Protein 9K1U (pdb70)

Radius of gyration: 27.13 Å; Cα contacts (8 Å, |Δi|>4): 1241; chains: 4; bounding box: 54×76×81 Å

B-factor: mean 42.78, std 10.77, range [24.96, 96.1]

Sequence (524 aa):
DSAPAQRFSLPQGCHFRTFWRDEANGGSLFIPAGDALRCGEDGWLQGSGAVTLQQGGQTLSPTLWFLQGYPLAQVNGGDRALTVVSANAQRLILGGNPQAPGSFLLLTFEPQLHAWAFNGEAIVEMPRVDAADETKIKQRVQQAQTAWQPLLSAPAPLTFKLVEKLAADRVDPASGSYLSVNGAQPVALVYFKLQPGEQVSLDGKPQQVTAGENGFASLNLAPGRYQLEIRHNDRLRRQQLSIDTAGTWLVNPATAGLEGSTSPQADSAPAQRFSLPQGCHFRTFWRDEANGGSLFIPAGDALRCGEDGWLQGSGAVTLQQGGQTLSPTLWFLQGYPLAQVNGGDRALTVVSANAQRLILGGNPQAPGSFLLLTFEPQLHAWAFNGEAIVEMPRVDAADETKIKQRVQQAQTAWQPLLSAPAPLTFKLVEKLAADRVDPASGSYLSVNPVALVYFKLQPGEQVSLDGKPQQVTAGENGFASLNLAPGRYQLEIRHNDRLRRQQLSIDTAGTWLVNPATAGLEGS

Solvent-accessible surface area: 26048 Å² total; per-residue (Å²): 122,16,31,62,18,5,124,2,20,9,48,144,39,4,45,1,43,0,3,7,113,61,118,28,58,32,4,8,6,14,3,36,56,38,135,47,19,145,58,13,154,63,22,47,3,55,12,26,12,58,0,45,6,61,79,69,87,94,76,55,80,29,87,4,5,0,10,45,0,14,4,0,4,102,3,46,4,44,89,42,34,8,64,19,46,18,9,21,18,79,8,0,0,0,0,30,0,79,11,6,103,16,1,20,0,21,0,67,22,67,86,115,28,36,0,0,5,9,112,10,33,0,0,0,36,2,60,143,122,50,19,98,50,128,82,84,4,119,39,75,11,53,14,1,24,38,0,0,69,87,3,6,62,66,105,36,118,3,35,0,58,0,2,102,144,14,19,11,89,136,94,73,0,7,48,65,39,46,67,63,34,115,29,80,183,82,57,1,54,0,74,0,82,12,88,127,62,27,88,2,3,14,29,45,130,58,52,166,36,118,42,50,149,107,26,64,1,40,18,93,15,15,75,21,43,39,34,0,13,2,98,75,134,153,123,38,31,88,51,68,4,26,0,89,91,78,39,84,106,126,11,130,9,65,37,39,49,108,94,71,125,180,11,93,141,19,75,110,48,112,22,61,157,74,63,19,130,164,39,11,49,19,42,1,19,92,189,129,112,93,75,76,30,42,47,124,16,41,64,29,160,68,20,145,59,26,163,40,20,21,3,29,7,30,12,57,0,38,8,72,74,57,87,127,83,74,77,27,91,2,1,0,2,32,0,25,3,0,5,104,4,52,10,37,104,74,36,0,6,26,55,25,24,5,40,64,6,0,0,1,0,7,0,63,99,2,14,16,3,22,0,22,0,60,20,65,92,127,31,34,0,0,4,14,101,19,34,0,0,1,50,2,59,141,120,44,14,80,49,112,83,79,17,130,109,62,15,107,55,1,36,85,3,0,74,93,4,14,76,79,107,46,107,4,48,4,52,0,2,98,164,17,21,33,84,94,42,49,0,4,28,69,36,58,79,65,49,126,108,78,0,28,0,29,0,15,9,106,126,53,13,121,8,16,9,72,61,129,122,52,197,34,118,35,43,110,98,24,24,2,44,22,113,19,55,63,31,175,38,61,0,26,0,98,56,128,149,93,34,2,101,34,99,7,62,6,92,67,34,0,0,36,1,2,3,0,38,25,47,78,110,169,79,124

Nearest PDB structures (foldseek):
  4bbo-assembly1_D  TM=2.717E-01  e=3.834E+00  Bradyrhizobium japonicum
  3vsf-assembly4_D  TM=2.177E-01  e=3.834E+00  Acetivibrio thermocellus ATCC 27405
  3ckf-assembly1_A  TM=2.718E-01  e=7.100E+00  Borreliella burgdorferi
  6enu-assembly1_w  TM=2.069E-01  e=4.797E+00  Escherichia coli
  3e8v-assembly1_A  TM=5.816E-01  e=2.211E-02  Bacteroides fragilis NCTC 9343

Structure (mmCIF, N/CA/C/O backbone):
data_9K1U
#
_entry.id   9K1U
#
_cell.length_a   38.552
_cell.length_b   107.459
_cell.length_c   54.322
_cell.angle_alpha   90.00
_cell.angle_beta   107.91
_cell.angle_gamma   90.00
#
_symmetry.space_group_name_H-M   'P 1 21 1'
#
loop_
_entity.id
_entity.type
_entity.pdbx_description
1 polymer 'Type VI secretion system-associated protein'
2 polymer 'Serine/threonine protein kinase'
3 water water
#
loop_
_atom_site.group_PDB
_atom_site.id
_atom_site.type_symbol
_atom_site.label_atom_id
_atom_site.label_alt_id
_atom_site.label_comp_id
_atom_site.label_asym_id
_atom_site.label_entity_id
_atom_site.label_seq_id
_atom_site.pdbx_PDB_ins_code
_atom_site.Cartn_x
_atom_site.Cartn_y
_atom_site.Cartn_z
_atom_site.occupancy
_atom_site.B_iso_or_equiv
_atom_site.auth_seq_id
_atom_site.auth_comp_id
_atom_site.auth_asym_id
_atom_site.auth_atom_id
_atom_site.pdbx_PDB_model_num
ATOM 1 N N . ASP A 1 26 ? 1.426 -10.703 1.876 1.00 63.31 13 ASP C N 1
ATOM 2 C CA . ASP A 1 26 ? 0.933 -11.399 0.657 1.00 61.86 13 ASP C CA 1
ATOM 3 C C . ASP A 1 26 ? -0.584 -11.230 0.538 1.00 58.84 13 ASP C C 1
ATOM 4 O O . ASP A 1 26 ? -1.020 -10.304 -0.161 1.00 55.93 13 ASP C O 1
ATOM 9 N N . SER A 1 27 ? -1.347 -12.097 1.195 1.00 53.90 14 SER C N 1
ATOM 10 C CA . SER A 1 27 ? -2.828 -12.023 1.176 1.00 52.07 14 SER C CA 1
ATOM 11 C C . SER A 1 27 ? -3.280 -11.046 2.258 1.00 51.28 14 SER C C 1
ATOM 12 O O . SER A 1 27 ? -4.451 -10.650 2.242 1.00 52.88 14 SER C O 1
ATOM 15 N N . ALA A 1 28 ? -2.366 -10.672 3.147 1.00 50.61 15 ALA C N 1
ATOM 16 C CA . ALA A 1 28 ? -2.705 -9.789 4.284 1.00 49.63 15 ALA C CA 1
ATOM 17 C C . ALA A 1 28 ? -3.317 -8.475 3.819 1.00 43.92 15 ALA C C 1
ATOM 18 O O . ALA A 1 28 ? -2.862 -7.896 2.826 1.00 45.84 15 ALA C O 1
ATOM 20 N N . PRO A 1 29 ? -4.334 -7.967 4.528 1.00 46.27 16 PRO C N 1
ATOM 21 C CA . PRO A 1 29 ? -4.934 -6.654 4.217 1.00 49.23 16 PRO C CA 1
ATOM 22 C C . PRO A 1 29 ? -4.182 -5.538 4.933 1.00 43.32 16 PRO C C 1
ATOM 23 O O . PRO A 1 29 ? -3.565 -5.773 5.988 1.00 40.20 16 PRO C O 1
ATOM 27 N N . ALA A 1 30 ? -4.222 -4.336 4.367 1.00 43.01 17 ALA C N 1
ATOM 28 C CA . ALA A 1 30 ? -3.569 -3.185 5.026 1.00 39.82 17 ALA C CA 1
ATOM 29 C C . ALA A 1 30 ? -4.282 -2.903 6.342 1.00 39.69 17 ALA C C 1
ATOM 30 O O . ALA A 1 30 ? -5.492 -3.130 6.437 1.00 44.84 17 ALA C O 1
ATOM 32 N N . GLN A 1 31 ? -3.535 -2.431 7.328 1.00 37.58 18 GLN C N 1
ATOM 33 C CA . GLN A 1 31 ? -4.127 -2.216 8.666 1.00 35.21 18 GLN C CA 1
ATOM 34 C C . GLN A 1 31 ? -4.520 -0.746 8.805 1.00 33.64 18 GLN C C 1
ATOM 35 O O . GLN A 1 31 ? -3.770 0.116 8.352 1.00 31.77 18 GLN C O 1
ATOM 41 N N . ARG A 1 32 ? -5.668 -0.512 9.417 1.00 35.92 19 ARG C N 1
ATOM 42 C CA . ARG A 1 32 ? -6.160 0.868 9.595 1.00 31.14 19 ARG C CA 1
ATOM 43 C C . ARG A 1 32 ? -5.686 1.412 10.937 1.00 34.29 19 ARG C C 1
ATOM 44 O O . ARG A 1 32 ? -5.748 0.679 11.936 1.00 31.89 19 ARG C O 1
ATOM 52 N N . PHE A 1 33 ? -5.238 2.656 10.929 1.00 30.03 20 PHE C N 1
ATOM 53 C CA . PHE A 1 33 ? -4.811 3.329 12.170 1.00 28.93 20 PHE C CA 1
ATOM 54 C C . PHE A 1 33 ? -5.472 4.694 12.162 1.00 32.62 20 PHE C C 1
ATOM 55 O O . PHE A 1 33 ? -5.836 5.185 11.091 1.00 36.09 20 PHE C O 1
ATOM 63 N N . SER A 1 34 ? -5.628 5.286 13.335 1.00 31.90 21 SER C N 1
ATOM 64 C CA . SER A 1 34 ? -6.341 6.576 13.396 1.00 32.13 21 SER C CA 1
ATOM 65 C C . SER A 1 34 ? -5.436 7.695 13.904 1.00 35.37 21 SER C C 1
ATOM 66 O O . SER A 1 34 ? -4.442 7.391 14.582 1.00 34.84 21 SER C O 1
ATOM 69 N N . LEU A 1 35 ? -5.759 8.928 13.533 1.00 28.91 22 LEU C N 1
ATOM 70 C CA . LEU A 1 35 ? -5.063 10.087 14.127 1.00 33.47 22 LEU C CA 1
ATOM 71 C C . LEU A 1 35 ? -5.886 10.439 15.376 1.00 32.72 22 LEU C C 1
ATOM 72 O O . LEU A 1 35 ? -7.040 10.009 15.468 1.00 33.58 22 LEU C O 1
ATOM 77 N N . PRO A 1 36 ? -5.351 11.200 16.341 1.00 33.50 23 PRO C N 1
ATOM 78 C CA . PRO A 1 36 ? -6.139 11.617 17.532 1.00 36.72 23 PRO C CA 1
ATOM 79 C C . PRO A 1 36 ? -7.473 12.252 17.146 1.00 37.22 23 PRO C C 1
ATOM 80 O O . PRO A 1 36 ? -8.483 11.948 17.809 1.00 39.50 23 PRO C O 1
ATOM 84 N N . GLN A 1 37 ? -7.489 13.095 16.116 1.00 36.74 24 GLN C N 1
ATOM 85 C CA . GLN A 1 37 ? -8.727 13.791 15.671 1.00 40.87 24 GLN C CA 1
ATOM 86 C C . GLN A 1 37 ? -9.783 12.773 15.227 1.00 43.36 24 GLN C C 1
ATOM 87 O O . GLN A 1 37 ? -10.969 13.080 15.355 1.00 44.43 24 GLN C O 1
ATOM 93 N N . GLY A 1 38 ? -9.364 11.624 14.702 1.00 37.78 25 GLY C N 1
ATOM 94 C CA . GLY A 1 38 ? -10.320 10.564 14.324 1.00 42.35 25 GLY C CA 1
ATOM 95 C C . GLY A 1 38 ? -10.158 10.087 12.893 1.00 40.19 25 GLY C C 1
ATOM 96 O O . GLY A 1 38 ? -10.711 9.030 12.560 1.00 41.58 25 GLY C O 1
ATOM 97 N N . CYS A 1 39 ? -9.434 10.838 12.075 1.00 38.16 26 CYS C N 1
ATOM 98 C CA . CYS A 1 39 ? -9.205 10.435 10.669 1.00 36.17 26 CYS C CA 1
ATOM 99 C C . CYS A 1 39 ? -8.373 9.153 10.618 1.00 34.98 26 CYS C C 1
ATOM 100 O O . CYS A 1 39 ? -7.556 8.942 11.517 1.00 34.55 26 CYS C O 1
ATOM 103 N N . HIS A 1 40 ? -8.554 8.369 9.565 1.00 34.42 27 HIS C N 1
ATOM 104 C CA . HIS A 1 40 ? -7.866 7.059 9.484 1.00 36.37 27 HIS C CA 1
ATOM 105 C C . HIS A 1 40 ? -6.858 6.971 8.340 1.00 33.30 27 HIS C C 1
ATOM 106 O O . HIS A 1 40 ? -7.091 7.534 7.262 1.00 31.64 27 HIS C O 1
ATOM 113 N N . PHE A 1 41 ? -5.746 6.291 8.597 1.00 31.73 28 PHE C N 1
ATOM 114 C CA . PHE A 1 41 ? -4.776 6.002 7.516 1.00 31.19 28 PHE C CA 1
ATOM 115 C C . PHE A 1 41 ? -4.604 4.492 7.506 1.00 33.61 28 PHE C C 1
ATOM 116 O O . PHE A 1 41 ? -5.031 3.831 8.457 1.00 30.39 28 PHE C O 1
ATOM 124 N N . ARG A 1 42 ? -4.014 3.965 6.441 1.00 29.31 29 ARG C N 1
ATOM 125 C CA . ARG A 1 42 ? -3.866 2.497 6.310 1.00 28.82 29 ARG C CA 1
ATOM 126 C C . ARG A 1 42 ? -2.535 2.164 5.624 1.00 32.55 29 ARG C C 1
ATOM 127 O O . ARG A 1 42 ? -2.223 2.784 4.607 1.00 33.55 29 ARG C O 1
ATOM 135 N N . THR A 1 43 ? -1.801 1.213 6.179 1.00 30.58 30 THR C N 1
ATOM 136 C CA . THR A 1 43 ? -0.503 0.806 5.611 1.00 30.39 30 THR C CA 1
ATOM 137 C C . THR A 1 43 ? -0.172 -0.575 6.112 1.00 32.95 30 THR C C 1
ATOM 138 O O . THR A 1 43 ? -1.006 -1.171 6.809 1.00 35.11 30 THR C O 1
ATOM 142 N N . PHE A 1 44 ? 1.008 -1.060 5.751 1.00 31.00 31 PHE C N 1
ATOM 143 C CA . PHE A 1 44 ? 1.449 -2.390 6.224 1.00 36.79 31 PHE C CA 1
ATOM 144 C C . PHE A 1 44 ? 2.486 -2.194 7.323 1.00 35.58 31 PHE C C 1
ATOM 145 O O . PHE A 1 44 ? 3.492 -1.511 7.122 1.00 34.85 31 PHE C O 1
ATOM 153 N N . TRP A 1 45 ? 2.196 -2.754 8.492 1.00 35.16 32 TRP C N 1
ATOM 154 C CA . TRP A 1 45 ? 3.140 -2.696 9.625 1.00 38.41 32 TRP C CA 1
ATOM 155 C C . TRP A 1 45 ? 3.232 -4.106 10.197 1.00 45.33 32 TRP C C 1
ATOM 156 O O . TRP A 1 45 ? 2.272 -4.576 10.807 1.00 39.33 32 TRP C O 1
ATOM 167 N N . ARG A 1 46 ? 4.360 -4.761 9.954 1.00 43.74 33 ARG C N 1
ATOM 168 C CA . ARG A 1 46 ? 4.571 -6.126 10.490 1.00 50.86 33 ARG C CA 1
ATOM 169 C C . ARG A 1 46 ? 5.499 -6.012 11.708 1.00 52.63 33 ARG C C 1
ATOM 170 O O . ARG A 1 46 ? 6.344 -5.099 11.741 1.00 48.04 33 ARG C O 1
ATOM 178 N N . ASP A 1 47 ? 5.310 -6.889 12.684 1.00 53.39 34 ASP C N 1
ATOM 179 C CA . ASP A 1 47 ? 6.109 -6.795 13.930 1.00 55.80 34 ASP C CA 1
ATOM 180 C C . ASP A 1 47 ? 7.489 -7.406 13.708 1.00 51.25 34 ASP C C 1
ATOM 181 O O . ASP A 1 47 ? 7.599 -8.641 13.722 1.00 52.80 34 ASP C O 1
ATOM 186 N N . GLU A 1 48 ? 8.486 -6.554 13.534 1.00 43.68 35 GLU C N 1
ATOM 187 C CA . GLU A 1 48 ? 9.867 -7.039 13.334 1.00 49.99 35 GLU C CA 1
ATOM 188 C C . GLU A 1 48 ? 10.650 -6.865 14.641 1.00 44.73 35 GLU C C 1
ATOM 189 O O . GLU A 1 48 ? 11.869 -7.072 14.618 1.00 40.26 35 GLU C O 1
ATOM 195 N N . ALA A 1 49 ? 9.964 -6.462 15.714 1.00 42.43 36 ALA C N 1
ATOM 196 C CA . ALA A 1 49 ? 10.614 -6.260 17.028 1.00 40.29 36 ALA C CA 1
ATOM 197 C C . ALA A 1 49 ? 12.003 -5.681 16.791 1.00 42.89 36 ALA C C 1
ATOM 198 O O . ALA A 1 49 ? 12.943 -6.146 17.443 1.00 36.50 36 ALA C O 1
ATOM 200 N N . ASN A 1 50 ? 12.096 -4.676 15.918 1.00 40.79 37 ASN C N 1
ATOM 201 C CA . ASN A 1 50 ? 13.389 -4.082 15.516 1.00 39.89 37 ASN C CA 1
ATOM 202 C C . ASN A 1 50 ? 13.532 -2.689 16.120 1.00 39.53 37 ASN C C 1
ATOM 203 O O . ASN A 1 50 ? 14.469 -1.992 15.730 1.00 39.68 37 ASN C O 1
ATOM 208 N N . GLY A 1 51 ? 12.613 -2.306 17.006 1.00 36.72 38 GLY C N 1
ATOM 209 C CA . GLY A 1 51 ? 12.675 -0.991 17.674 1.00 38.90 38 GLY C CA 1
ATOM 210 C C . GLY A 1 51 ? 12.238 0.119 16.751 1.00 39.11 38 GLY C C 1
ATOM 211 O O . GLY A 1 51 ? 12.358 1.287 17.134 1.00 36.12 38 GLY C O 1
ATOM 212 N N . GLY A 1 52 ? 11.731 -0.242 15.583 1.00 36.77 39 GLY C N 1
ATOM 213 C CA . GLY A 1 52 ? 11.347 0.753 14.580 1.00 35.72 39 GLY C CA 1
ATOM 214 C C . GLY A 1 52 ? 10.173 1.596 15.000 1.00 36.46 39 GLY C C 1
ATOM 215 O O . GLY A 1 52 ? 9.320 1.102 15.747 1.00 34.33 39 GLY C O 1
ATOM 216 N N . SER A 1 53 ? 10.134 2.824 14.490 1.00 32.60 40 SER C N 1
ATOM 217 C CA . SER A 1 53 ? 9.047 3.756 14.844 1.00 29.64 40 SER C CA 1
ATOM 218 C C . SER A 1 53 ? 8.558 4.550 13.626 1.00 29.96 40 SER C C 1
ATOM 219 O O . SER A 1 53 ? 9.354 4.745 12.702 1.00 29.61 40 SER C O 1
ATOM 222 N N . LEU A 1 54 ? 7.292 4.973 13.660 1.00 32.24 41 LEU C N 1
ATOM 223 C CA . LEU A 1 54 ? 6.723 5.853 12.614 1.00 31.02 41 LEU C CA 1
ATOM 224 C C . LEU A 1 54 ? 5.882 6.901 13.354 1.00 32.18 41 LEU C C 1
ATOM 225 O O . LEU A 1 54 ? 5.051 6.503 14.179 1.00 30.08 41 LEU C O 1
ATOM 230 N N . PHE A 1 55 ? 6.139 8.178 13.088 1.00 29.40 42 PHE C N 1
ATOM 231 C CA . PHE A 1 55 ? 5.309 9.251 13.685 1.00 30.85 42 PHE C CA 1
ATOM 232 C C . PHE A 1 55 ? 4.676 10.079 12.568 1.00 32.15 42 PHE C C 1
ATOM 233 O O . PHE A 1 55 ? 5.408 10.584 11.718 1.00 32.78 42 PHE C O 1
ATOM 241 N N . ILE A 1 56 ? 3.353 10.182 12.578 1.00 30.50 43 ILE C N 1
ATOM 242 C CA . ILE A 1 56 ? 2.621 11.039 11.611 1.00 28.81 43 ILE C CA 1
ATOM 243 C C . ILE A 1 56 ? 2.043 12.193 12.431 1.00 32.30 43 ILE C C 1
ATOM 244 O O . ILE A 1 56 ? 1.071 11.986 13.152 1.00 30.32 43 ILE C O 1
ATOM 249 N N . PRO A 1 57 ? 2.657 13.376 12.384 1.00 30.48 44 PRO C N 1
ATOM 250 C CA . PRO A 1 57 ? 2.150 14.536 13.122 1.00 35.08 44 PRO C CA 1
ATOM 251 C C . PRO A 1 57 ? 0.808 14.993 12.588 1.00 36.90 44 PRO C C 1
ATOM 252 O O . PRO A 1 57 ? 0.556 14.886 11.375 1.00 35.29 44 PRO C O 1
ATOM 256 N N . ALA A 1 58 ? -0.053 15.460 13.485 1.00 35.33 45 ALA C N 1
ATOM 257 C CA . ALA A 1 58 ? -1.297 16.095 13.016 1.00 42.60 45 ALA C CA 1
ATOM 258 C C . ALA A 1 58 ? -0.836 17.425 12.441 1.00 43.72 45 ALA C C 1
ATOM 259 O O . ALA A 1 58 ? -0.269 18.237 13.183 1.00 48.86 45 ALA C O 1
ATOM 261 N N . GLY A 1 59 ? -1.010 17.615 11.146 1.00 45.90 46 GLY C N 1
ATOM 262 C CA . GLY A 1 59 ? -0.442 18.820 10.530 1.00 44.47 46 GLY C CA 1
ATOM 263 C C . GLY A 1 59 ? -1.466 19.660 9.820 1.00 46.03 46 GLY C C 1
ATOM 264 O O . GLY A 1 59 ? -2.568 19.152 9.567 1.00 44.31 46 GLY C O 1
ATOM 265 N N . ASP A 1 60 ? -1.079 20.882 9.464 1.00 44.83 47 ASP C N 1
ATOM 266 C CA . ASP A 1 60 ? -2.036 21.838 8.852 1.00 46.03 47 ASP C CA 1
ATOM 267 C C . ASP A 1 60 ? -2.345 21.461 7.407 1.00 46.90 47 ASP C C 1
ATOM 268 O O . ASP A 1 60 ? -3.317 22.005 6.875 1.00 49.14 47 ASP C O 1
ATOM 273 N N . ALA A 1 61 ? -1.553 20.579 6.802 1.00 40.63 48 ALA C N 1
ATOM 274 C CA . ALA A 1 61 ? -1.757 20.230 5.379 1.00 42.45 48 ALA C CA 1
ATOM 275 C C . ALA A 1 61 ? -2.536 18.924 5.269 1.00 42.54 48 ALA C C 1
ATOM 276 O O . ALA A 1 61 ? -2.872 18.501 4.158 1.00 42.97 48 ALA C O 1
ATOM 278 N N . LEU A 1 62 ? -2.803 18.306 6.412 1.00 38.20 49 LEU C N 1
ATOM 279 C CA . LEU A 1 62 ? -3.552 17.034 6.418 1.00 37.00 49 LEU C CA 1
ATOM 280 C C . LEU A 1 62 ? -5.051 17.339 6.442 1.00 44.03 49 LEU C C 1
ATOM 281 O O . LEU A 1 62 ? -5.471 18.301 7.100 1.00 43.98 49 LEU C O 1
ATOM 286 N N . ARG A 1 63 ? -5.807 16.555 5.693 1.00 41.14 50 ARG C N 1
ATOM 287 C CA . ARG A 1 63 ? -7.261 16.777 5.600 1.00 44.58 50 ARG C CA 1
ATOM 288 C C . ARG A 1 63 ? -7.937 15.428 5.813 1.00 43.19 50 ARG C C 1
ATOM 289 O O . ARG A 1 63 ? -7.288 14.399 5.612 1.00 40.73 50 ARG C O 1
ATOM 297 N N . CYS A 1 64 ? -9.195 15.451 6.2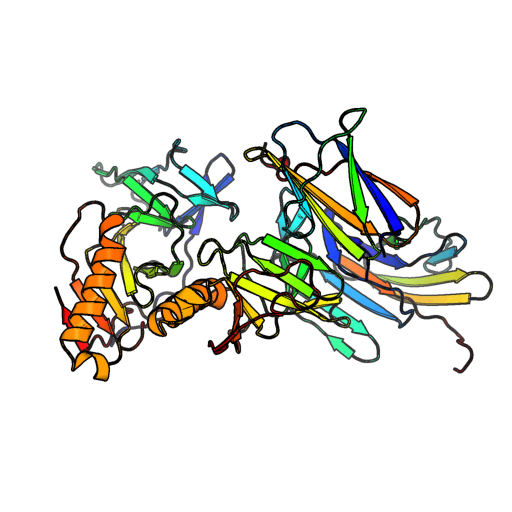16 1.00 42.27 51 CYS C N 1
ATOM 298 C CA . CYS A 1 64 ? -9.935 14.182 6.340 1.00 46.99 51 CYS C CA 1
ATOM 299 C C . CYS A 1 64 ? -10.992 14.171 5.246 1.00 49.10 51 CYS C C 1
ATOM 300 O O . CYS A 1 64 ? -11.625 15.213 5.027 1.00 52.17 51 CYS C O 1
ATOM 303 N N . GLY A 1 65 ? -11.148 13.042 4.578 1.00 44.73 52 GLY C N 1
ATOM 304 C CA . GLY A 1 65 ? -12.232 12.954 3.596 1.00 52.37 52 GLY C CA 1
ATOM 305 C C . GLY A 1 65 ? -13.537 12.706 4.307 1.00 52.64 52 GLY C C 1
ATOM 306 O O . GLY A 1 65 ? -13.505 12.268 5.465 1.00 49.64 52 GLY C O 1
ATOM 307 N N . GLU A 1 66 ? -14.653 12.962 3.636 1.00 58.72 53 GLU C N 1
ATOM 308 C CA . GLU A 1 66 ? -15.964 12.626 4.239 1.00 59.62 53 GLU C CA 1
ATOM 309 C C . GLU A 1 66 ? -16.002 11.113 4.500 1.00 56.31 53 GLU C C 1
ATOM 310 O O . GLU A 1 66 ? -16.746 10.706 5.405 1.00 55.90 53 GLU C O 1
ATOM 316 N N . ASP A 1 67 ? -15.211 10.329 3.755 1.00 55.30 54 ASP C N 1
ATOM 317 C CA . ASP A 1 67 ? -15.160 8.849 3.919 1.00 51.98 54 ASP C CA 1
ATOM 318 C C . ASP A 1 67 ? -14.365 8.458 5.168 1.00 49.66 54 ASP C C 1
ATOM 319 O O . ASP A 1 67 ? -14.312 7.261 5.472 1.00 47.55 54 ASP C O 1
ATOM 324 N N . GLY A 1 68 ? -13.752 9.430 5.841 1.00 47.25 55 GLY C N 1
ATOM 325 C CA . GLY A 1 68 ? -12.991 9.151 7.073 1.00 47.26 55 GLY C CA 1
ATOM 326 C C . GLY A 1 68 ? -11.538 8.786 6.812 1.00 44.16 55 GLY C C 1
ATOM 327 O O . GLY A 1 68 ? -10.861 8.392 7.770 1.00 42.20 55 GLY C O 1
ATOM 328 N N . TRP A 1 69 ? -11.078 8.932 5.571 1.00 40.94 56 TRP C N 1
ATOM 329 C CA . TRP A 1 69 ? -9.693 8.553 5.209 1.00 37.16 56 TRP C CA 1
ATOM 330 C C . TRP A 1 69 ? -8.809 9.787 5.104 1.00 38.84 56 TRP C C 1
ATOM 331 O O . TRP A 1 69 ? -9.271 10.833 4.622 1.00 37.46 56 TRP C O 1
ATOM 342 N N . LEU A 1 70 ? -7.563 9.641 5.537 1.00 31.98 57 LEU C N 1
ATOM 343 C CA . LEU A 1 70 ? -6.603 10.763 5.519 1.00 31.38 57 LEU C CA 1
ATOM 344 C C . LEU A 1 70 ? -6.308 11.175 4.080 1.00 38.00 57 LEU C C 1
ATOM 345 O O . LEU A 1 70 ? -6.207 10.304 3.206 1.00 32.57 57 LEU C O 1
ATOM 350 N N . GLN A 1 71 ? -6.195 12.474 3.881 1.00 34.85 58 GLN C N 1
ATOM 351 C CA . GLN A 1 71 ? -5.863 13.029 2.558 1.00 39.01 58 GLN C CA 1
ATOM 352 C C . GLN A 1 71 ? -4.918 14.198 2.832 1.00 38.43 58 GLN C C 1
ATOM 353 O O . GLN A 1 71 ? -4.963 14.757 3.933 1.00 38.64 58 GLN C O 1
ATOM 359 N N . GLY A 1 72 ? -4.072 14.514 1.871 1.00 38.30 59 GLY C N 1
ATOM 360 C CA . GLY A 1 72 ? -3.192 15.660 2.061 1.00 34.55 59 GLY C CA 1
ATOM 361 C C . GLY A 1 72 ? -1.771 15.241 2.287 1.00 35.53 59 GLY C C 1
ATOM 362 O O . GLY A 1 72 ? -1.484 14.044 2.218 1.00 38.81 59 GLY C O 1
ATOM 363 N N . SER A 1 73 ? -0.931 16.208 2.600 1.00 36.15 60 SER C N 1
ATOM 364 C CA . SER A 1 73 ? 0.507 15.924 2.736 1.00 33.69 60 SER C CA 1
ATOM 365 C C . SER A 1 73 ? 0.950 16.134 4.184 1.00 41.76 60 SER C C 1
ATOM 366 O O . SER A 1 73 ? 0.357 16.967 4.885 1.00 37.16 60 SER C O 1
ATOM 369 N N . GLY A 1 74 ? 1.949 15.372 4.601 1.00 36.40 61 GLY C N 1
ATOM 370 C CA . GLY A 1 74 ? 2.480 15.514 5.956 1.00 38.19 61 GLY C CA 1
ATOM 371 C C . GLY A 1 74 ? 3.900 15.007 6.037 1.00 40.88 61 GLY C C 1
ATOM 372 O O . GLY A 1 74 ? 4.224 14.019 5.363 1.00 36.66 61 GLY C O 1
ATOM 373 N N . ALA A 1 75 ? 4.713 15.680 6.831 1.00 37.14 62 ALA C N 1
ATOM 374 C CA . ALA A 1 75 ? 6.092 15.228 7.053 1.00 37.81 62 ALA C CA 1
ATOM 375 C C . ALA A 1 75 ? 6.051 14.128 8.106 1.00 34.63 62 ALA C C 1
ATOM 376 O O . ALA A 1 75 ? 5.563 14.403 9.187 1.00 40.23 62 ALA C O 1
ATOM 378 N N . VAL A 1 76 ? 6.574 12.950 7.796 1.00 29.89 63 VAL C N 1
ATOM 379 C CA . VAL A 1 76 ? 6.525 11.792 8.728 1.00 30.94 63 VAL C CA 1
ATOM 380 C C . VAL A 1 76 ? 7.919 11.531 9.316 1.00 36.53 63 VAL C C 1
ATOM 381 O O . VAL A 1 76 ? 8.879 11.941 8.653 1.00 40.20 63 VAL C O 1
ATOM 385 N N . THR A 1 77 ? 8.064 11.040 10.464 1.00 34.21 64 THR C N 1
ATOM 386 C CA . THR A 1 77 ? 9.391 10.687 11.016 1.00 35.44 64 THR C CA 1
ATOM 387 C C . THR A 1 77 ? 9.484 9.187 11.223 1.00 33.11 64 THR C C 1
ATOM 388 O O . THR A 1 77 ? 8.519 8.616 11.742 1.00 33.13 64 THR C O 1
ATOM 392 N N . LEU A 1 78 ? 10.443 8.552 10.549 1.00 31.14 65 LEU C N 1
ATOM 393 C CA . LEU A 1 78 ? 10.631 7.092 10.692 1.00 32.92 65 LEU C CA 1
ATOM 394 C C . LEU A 1 78 ? 12.008 6.854 11.314 1.00 37.94 65 LEU C C 1
ATOM 395 O O . LEU A 1 78 ? 12.956 7.528 10.902 1.00 39.82 65 LEU C O 1
ATOM 400 N N . GLN A 1 79 ? 12.095 5.940 12.271 1.00 36.99 66 GLN C N 1
ATOM 401 C CA . GLN A 1 79 ? 13.411 5.596 12.864 1.00 39.33 66 GLN C CA 1
ATOM 402 C C . GLN A 1 79 ? 13.552 4.067 12.956 1.00 40.90 66 GLN C C 1
ATOM 403 O O . GLN A 1 79 ? 12.605 3.437 13.435 1.00 36.86 66 GLN C O 1
ATOM 409 N N . GLN A 1 80 ? 14.679 3.523 12.485 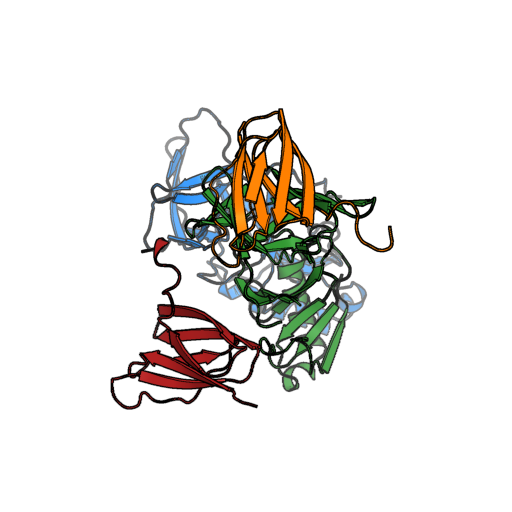1.00 42.69 67 GLN C N 1
ATOM 410 C CA . GLN A 1 80 ? 14.958 2.066 12.567 1.00 45.17 67 GLN C CA 1
ATOM 411 C C . GLN A 1 80 ? 16.439 1.790 12.258 1.00 50.65 67 GLN C C 1
ATOM 412 O O . GLN A 1 80 ? 16.973 2.408 11.324 1.00 50.82 67 GLN C O 1
ATOM 418 N N . GLY A 1 81 ? 17.076 0.915 13.034 1.00 52.18 68 GLY C N 1
ATOM 419 C CA . GLY A 1 81 ? 18.460 0.475 12.758 1.00 51.73 68 GLY C CA 1
ATOM 420 C C . GLY A 1 81 ? 19.421 1.596 12.450 1.00 57.64 68 GLY C C 1
ATOM 421 O O . GLY A 1 81 ? 20.097 1.508 11.409 1.00 59.64 68 GLY C O 1
ATOM 422 N N . GLY A 1 82 ? 19.495 2.603 13.317 1.00 54.10 69 GLY C N 1
ATOM 423 C CA . GLY A 1 82 ? 20.465 3.693 13.141 1.00 58.78 69 GLY C CA 1
ATOM 424 C C . GLY A 1 82 ? 20.208 4.534 11.909 1.00 57.91 69 GLY C C 1
ATOM 425 O O . GLY A 1 82 ? 21.178 5.068 11.356 1.00 62.09 69 GLY C O 1
ATOM 426 N N . GLN A 1 83 ? 18.952 4.674 11.498 1.00 54.30 70 GLN C N 1
ATOM 427 C CA . GLN A 1 83 ? 18.659 5.573 10.361 1.00 53.68 70 GLN C CA 1
ATOM 428 C C . GLN A 1 83 ? 17.334 6.298 10.590 1.00 54.01 70 GLN C C 1
ATOM 429 O O . GLN A 1 83 ? 16.343 5.617 10.898 1.00 48.87 70 GLN C O 1
ATOM 435 N N . THR A 1 84 ? 17.343 7.622 10.464 1.00 50.15 71 THR C N 1
ATOM 436 C CA . THR A 1 84 ? 16.096 8.400 10.554 1.00 50.32 71 THR C CA 1
ATOM 437 C C . THR A 1 84 ? 15.755 8.881 9.164 1.00 44.99 71 THR C C 1
ATOM 438 O O . THR A 1 84 ? 16.666 9.318 8.446 1.00 45.01 71 THR C O 1
ATOM 442 N N . LEU A 1 85 ? 14.495 8.757 8.779 1.00 38.83 72 LEU C N 1
ATOM 443 C CA . LEU A 1 85 ? 14.040 9.255 7.467 1.00 37.56 72 LEU C CA 1
ATOM 444 C C . LEU A 1 85 ? 12.889 10.220 7.754 1.00 42.61 72 LEU C C 1
ATOM 445 O O . LEU A 1 85 ? 12.080 9.926 8.641 1.00 36.79 72 LEU C O 1
ATOM 450 N N . SER A 1 86 ? 12.864 11.351 7.057 1.00 40.12 73 SER C N 1
ATOM 451 C CA . SER A 1 86 ? 11.801 12.355 7.283 1.00 39.16 73 SER C CA 1
ATOM 452 C C . SER A 1 86 ? 11.167 12.744 5.941 1.00 44.50 73 SER C C 1
ATOM 453 O O . SER A 1 86 ? 11.304 13.901 5.528 1.00 49.50 73 SER C O 1
ATOM 456 N N . PRO A 1 87 ? 10.460 11.825 5.261 1.00 41.35 74 PRO C N 1
ATOM 457 C CA . PRO A 1 87 ? 9.847 12.109 3.956 1.00 38.95 74 PRO C CA 1
ATOM 458 C C . PRO A 1 87 ? 8.549 12.874 4.091 1.00 39.99 74 PRO C C 1
ATOM 459 O O . PRO A 1 87 ? 7.883 12.786 5.138 1.00 34.04 74 PRO C O 1
ATOM 463 N N . THR A 1 88 ? 8.221 13.659 3.073 1.00 37.17 75 THR C N 1
ATOM 464 C CA . THR A 1 88 ? 6.887 14.269 3.047 1.00 34.60 75 THR C CA 1
ATOM 465 C C . THR A 1 88 ? 6.046 13.288 2.269 1.00 36.14 75 THR C C 1
ATOM 466 O O . THR A 1 88 ? 6.418 12.956 1.137 1.00 41.40 75 THR C O 1
ATOM 470 N N . LEU A 1 89 ? 4.992 12.778 2.887 1.00 33.90 76 LEU C N 1
ATOM 471 C CA . LEU A 1 89 ? 4.144 11.770 2.221 1.00 31.15 76 LEU C CA 1
ATOM 472 C C . LEU A 1 89 ? 2.807 12.410 1.850 1.00 37.25 76 LEU C C 1
ATOM 473 O O . LEU A 1 89 ? 2.397 13.354 2.530 1.00 38.53 76 LEU C O 1
ATOM 478 N N . TRP A 1 90 ? 2.173 11.890 0.811 1.00 30.65 77 TRP C N 1
ATOM 479 C CA . TRP A 1 90 ? 0.850 12.394 0.394 1.00 32.92 77 TRP C CA 1
ATOM 480 C C . TRP A 1 90 ? -0.145 11.267 0.577 1.00 34.55 77 TRP C C 1
ATOM 481 O O . TRP A 1 90 ? 0.093 10.162 0.086 1.00 32.22 77 TRP C O 1
ATOM 492 N N . PHE A 1 91 ? -1.227 11.553 1.280 1.00 32.71 78 PHE C N 1
ATOM 493 C CA . PHE A 1 91 ? -2.201 10.485 1.582 1.00 31.47 78 PHE C CA 1
ATOM 494 C C . PHE A 1 91 ? -3.342 10.537 0.587 1.00 33.12 78 PHE C C 1
ATOM 495 O O . PHE A 1 91 ? -3.852 11.625 0.299 1.00 31.06 78 PHE C O 1
ATOM 503 N N . LEU A 1 92 ? -3.707 9.377 0.067 1.00 30.07 79 LEU C N 1
ATOM 504 C CA . LEU A 1 92 ? -4.877 9.284 -0.827 1.00 32.58 79 LEU C CA 1
ATOM 505 C C . LEU A 1 92 ? -5.710 8.105 -0.321 1.00 34.53 79 LEU C C 1
ATOM 506 O O . LEU A 1 92 ? -5.188 6.986 -0.287 1.00 32.38 79 LEU C O 1
ATOM 511 N N . GLN A 1 93 ? -6.943 8.373 0.084 1.00 35.06 80 GLN C N 1
ATOM 512 C CA . GLN A 1 93 ? -7.814 7.309 0.636 1.00 35.75 80 GLN C CA 1
ATOM 513 C C . GLN A 1 93 ? -7.100 6.587 1.798 1.00 32.41 80 GLN C C 1
ATOM 514 O O . GLN A 1 93 ? -7.293 5.381 1.936 1.00 34.25 80 GLN C O 1
ATOM 520 N N . GLY A 1 94 ? -6.311 7.311 2.592 1.00 34.02 81 GLY C N 1
ATOM 521 C CA . GLY A 1 94 ? -5.662 6.719 3.775 1.00 31.15 81 GLY C CA 1
ATOM 522 C C . GLY A 1 94 ? -4.306 6.133 3.460 1.00 34.21 81 GLY C C 1
ATOM 523 O O . GLY A 1 94 ? -3.548 5.875 4.400 1.00 28.60 81 GLY C O 1
ATOM 524 N N . TYR A 1 95 ? -4.011 5.951 2.174 1.00 33.90 82 TYR C N 1
ATOM 525 C CA . TYR A 1 95 ? -2.738 5.306 1.765 1.00 32.44 82 TYR C CA 1
ATOM 526 C C . TYR A 1 95 ? -1.611 6.329 1.703 1.00 30.39 82 TYR C C 1
ATOM 527 O O . TYR A 1 95 ? -1.734 7.338 1.003 1.00 29.83 82 TYR C O 1
ATOM 536 N N . PRO A 1 96 ? -0.497 6.086 2.421 1.00 30.68 83 PRO C N 1
ATOM 537 C CA . PRO A 1 96 ? 0.685 6.976 2.390 1.00 27.07 83 PRO C CA 1
ATOM 538 C C . PRO A 1 96 ? 1.485 6.760 1.106 1.00 31.47 83 PRO C C 1
ATOM 539 O O . PRO A 1 96 ? 1.914 5.626 0.820 1.00 27.83 83 PRO C O 1
ATOM 543 N N . LEU A 1 97 ? 1.692 7.842 0.357 1.00 27.20 84 LEU C N 1
ATOM 544 C CA . LEU A 1 97 ? 2.408 7.742 -0.936 1.00 28.60 84 LEU C CA 1
ATOM 545 C C . LEU A 1 97 ? 3.658 8.624 -0.907 1.00 30.36 84 LEU C C 1
ATOM 546 O O . LEU A 1 97 ? 3.590 9.732 -0.373 1.00 31.59 84 LEU C O 1
ATOM 551 N N . ALA A 1 98 ? 4.743 8.129 -1.490 1.00 31.15 85 ALA C N 1
ATOM 552 C CA . ALA A 1 98 ? 5.996 8.907 -1.553 1.00 32.36 85 ALA C CA 1
ATOM 553 C C . ALA A 1 98 ? 6.349 9.273 -2.996 1.00 35.59 85 ALA C C 1
ATOM 554 O O . ALA A 1 98 ? 6.053 8.460 -3.879 1.00 35.13 85 ALA C O 1
ATOM 556 N N . GLN A 1 99 ? 6.956 10.442 -3.206 1.00 33.53 86 GLN C N 1
ATOM 557 C CA . GLN A 1 99 ? 7.454 10.895 -4.538 1.00 44.00 86 GLN C CA 1
ATOM 558 C C . GLN A 1 99 ? 6.290 11.316 -5.442 1.00 40.76 86 GLN C C 1
ATOM 559 O O . GLN A 1 99 ? 6.527 11.556 -6.632 1.00 39.98 86 GLN C O 1
ATOM 565 N N . VAL A 1 100 ? 5.096 11.414 -4.872 1.00 38.58 87 VAL C N 1
ATOM 566 C CA . VAL A 1 100 ? 3.906 11.864 -5.637 1.00 41.24 87 VAL C CA 1
ATOM 567 C C . VAL A 1 100 ? 3.138 12.826 -4.729 1.00 44.27 87 VAL C C 1
ATOM 568 O O . VAL A 1 100 ? 3.021 12.531 -3.535 1.00 39.80 87 VAL C O 1
ATOM 572 N N . ASN A 1 101 ? 2.704 13.955 -5.271 1.00 43.35 88 ASN C N 1
ATOM 573 C CA . ASN A 1 101 ? 1.847 14.879 -4.490 1.00 42.52 88 ASN C CA 1
ATOM 574 C C . ASN A 1 101 ? 0.754 15.395 -5.416 1.00 40.04 88 ASN C C 1
ATOM 575 O O . ASN A 1 101 ? 1.027 16.292 -6.218 1.00 43.53 88 ASN C O 1
ATOM 580 N N . GLY A 1 102 ? -0.432 14.829 -5.288 1.00 41.92 89 GLY C N 1
ATOM 581 C CA . GLY A 1 102 ? -1.537 15.227 -6.168 1.00 46.77 89 GLY C CA 1
ATOM 582 C C . GLY A 1 102 ? -2.291 16.381 -5.575 1.00 46.85 89 GLY C C 1
ATOM 583 O O . GLY A 1 102 ? -3.390 16.670 -6.054 1.00 54.49 89 GLY C O 1
ATOM 584 N N . GLY A 1 103 ? -1.712 17.006 -4.561 1.00 46.67 90 GLY C N 1
ATOM 585 C CA . GLY A 1 103 ? -2.413 18.086 -3.863 1.00 51.48 90 GLY C CA 1
ATOM 586 C C . GLY A 1 103 ? -3.806 17.622 -3.531 1.00 54.18 90 GLY C C 1
ATOM 587 O O . GLY A 1 103 ? -3.893 16.600 -2.818 1.00 48.90 90 GLY C O 1
ATOM 588 N N . ASP A 1 104 ? -4.817 18.267 -4.119 1.00 53.69 91 ASP C N 1
ATOM 589 C CA . ASP A 1 104 ? -6.232 17.972 -3.802 1.00 58.10 91 ASP C CA 1
ATOM 590 C C . ASP A 1 104 ? -6.853 17.106 -4.886 1.00 61.20 91 ASP C C 1
ATOM 591 O O . ASP A 1 104 ? -7.988 16.654 -4.675 1.00 68.50 91 ASP C O 1
ATOM 596 N N . ARG A 1 105 ? -6.149 16.913 -6.002 1.00 61.43 92 ARG C N 1
ATOM 597 C CA . ARG A 1 105 ? -6.707 16.148 -7.146 1.00 58.78 92 ARG C CA 1
ATOM 598 C C . ARG A 1 105 ? -7.324 14.847 -6.638 1.00 56.73 92 ARG C C 1
ATOM 599 O O . ARG A 1 105 ? -6.675 14.146 -5.842 1.00 55.69 92 ARG C O 1
ATOM 607 N N . ALA A 1 106 ? -8.537 14.560 -7.085 1.00 56.82 93 ALA C N 1
ATOM 608 C CA . ALA A 1 106 ? -9.199 13.299 -6.697 1.00 57.75 93 ALA C CA 1
ATOM 609 C C . ALA A 1 106 ? -8.740 12.200 -7.650 1.00 53.98 93 ALA C C 1
ATOM 610 O O . ALA A 1 106 ? -9.022 12.265 -8.860 1.00 53.20 93 ALA C O 1
ATOM 612 N N . LEU A 1 107 ? -7.986 11.261 -7.113 1.00 48.94 94 LEU C N 1
ATOM 613 C CA . LEU A 1 107 ? -7.512 10.129 -7.919 1.00 41.09 94 LEU C CA 1
ATOM 614 C C . LEU A 1 107 ? -8.115 8.893 -7.275 1.00 41.86 94 LEU C C 1
ATOM 615 O O . LEU A 1 107 ? -8.741 9.021 -6.213 1.00 40.38 94 LEU C O 1
ATOM 620 N N . THR A 1 108 ? -7.912 7.745 -7.896 1.00 35.87 95 THR C N 1
ATOM 621 C CA . THR A 1 108 ? -8.432 6.511 -7.315 1.00 39.71 95 THR C CA 1
ATOM 622 C C . THR A 1 108 ? -7.315 5.529 -7.109 1.00 40.27 95 THR C C 1
ATOM 623 O O . THR A 1 108 ? -6.402 5.497 -7.937 1.00 37.43 95 THR C O 1
ATOM 627 N N . VAL A 1 109 ? -7.388 4.768 -6.026 1.00 36.51 96 VAL C N 1
ATOM 628 C CA . VAL A 1 109 ? -6.430 3.655 -5.838 1.00 31.91 96 VAL C CA 1
ATOM 629 C C . VAL A 1 109 ? -7.110 2.448 -6.500 1.00 34.93 96 VAL C C 1
ATOM 630 O O . VAL A 1 109 ? -8.091 1.951 -5.940 1.00 35.88 96 VAL C O 1
ATOM 634 N N . VAL A 1 110 ? -6.644 2.053 -7.685 1.00 30.86 97 VAL C N 1
ATOM 635 C CA . VAL A 1 110 ? -7.259 0.924 -8.434 1.00 34.47 97 VAL C CA 1
ATOM 636 C C . VAL A 1 110 ? -6.980 -0.377 -7.675 1.00 37.50 97 VAL C C 1
ATOM 637 O O . VAL A 1 110 ? -7.899 -1.195 -7.566 1.00 42.64 97 VAL C O 1
ATOM 641 N N . SER A 1 111 ? -5.762 -0.530 -7.169 1.00 32.41 98 SER C N 1
ATOM 642 C CA . SER A 1 111 ? -5.358 -1.759 -6.449 1.00 36.40 98 SER C CA 1
ATOM 643 C C . SER A 1 111 ? -4.268 -1.393 -5.445 1.00 33.42 98 SER C C 1
ATOM 644 O O . SER A 1 111 ? -3.453 -0.523 -5.758 1.00 33.40 98 SER C O 1
ATOM 647 N N . ALA A 1 112 ? -4.293 -2.029 -4.284 1.00 34.22 99 ALA C N 1
ATOM 648 C CA . ALA A 1 112 ? -3.239 -1.795 -3.280 1.00 29.94 99 ALA C CA 1
ATOM 649 C C . ALA A 1 112 ? -2.964 -3.092 -2.532 1.00 38.91 99 ALA C C 1
ATOM 650 O O . ALA A 1 112 ? -3.915 -3.792 -2.171 1.00 39.85 99 ALA C O 1
ATOM 652 N N . ASN A 1 113 ? -1.687 -3.389 -2.350 1.00 32.98 100 ASN C N 1
ATOM 653 C CA . ASN A 1 113 ? -1.289 -4.593 -1.592 1.00 35.30 100 ASN C CA 1
ATOM 654 C C . ASN A 1 113 ? 0.097 -4.335 -1.003 1.00 33.07 100 ASN C C 1
ATOM 655 O O . ASN A 1 113 ? 0.668 -3.279 -1.281 1.00 31.93 100 ASN C O 1
ATOM 660 N N . ALA A 1 114 ? 0.628 -5.317 -0.289 1.00 36.24 101 ALA C N 1
ATOM 661 C CA . ALA A 1 114 ? 1.923 -5.168 0.397 1.00 32.79 101 ALA C CA 1
ATOM 662 C C . ALA A 1 114 ? 3.075 -5.027 -0.596 1.00 31.13 101 ALA C C 1
ATOM 663 O O . ALA A 1 114 ? 4.181 -4.702 -0.163 1.00 36.03 101 ALA C O 1
ATOM 665 N N . GLN A 1 115 ? 2.829 -5.295 -1.873 1.00 31.34 102 GLN C N 1
ATOM 666 C CA . GLN A 1 115 ? 3.908 -5.224 -2.886 1.00 32.88 102 GLN C CA 1
ATOM 667 C C . GLN A 1 115 ? 3.814 -3.915 -3.689 1.00 31.98 102 GLN C C 1
ATOM 668 O O . GLN A 1 115 ? 4.840 -3.267 -3.867 1.00 29.52 102 GLN C O 1
ATOM 674 N N . ARG A 1 116 ? 2.618 -3.569 -4.159 1.00 28.50 103 ARG C N 1
ATOM 675 C CA . ARG A 1 116 ? 2.490 -2.376 -5.027 1.00 28.74 103 ARG C CA 1
ATOM 676 C C . ARG A 1 116 ? 1.103 -1.726 -4.955 1.00 28.51 103 ARG C C 1
ATOM 677 O O . ARG A 1 116 ? 0.146 -2.403 -4.562 1.00 32.83 103 ARG C O 1
ATOM 685 N N . LEU A 1 117 ? 1.029 -0.455 -5.333 1.00 29.10 104 LEU C N 1
ATOM 686 C CA . LEU A 1 117 ? -0.253 0.280 -5.401 1.00 29.19 104 LEU C CA 1
ATOM 687 C C . LEU A 1 117 ? -0.383 0.860 -6.817 1.00 31.34 104 LEU C C 1
ATOM 688 O O . LEU A 1 117 ? 0.621 1.359 -7.344 1.00 29.49 104 LEU C O 1
ATOM 693 N N . ILE A 1 118 ? -1.577 0.788 -7.390 1.00 30.98 105 ILE C N 1
ATOM 694 C CA . ILE A 1 118 ? -1.823 1.368 -8.739 1.00 29.92 105 ILE C CA 1
ATOM 695 C C . ILE A 1 118 ? -2.682 2.622 -8.569 1.00 29.00 105 ILE C C 1
ATOM 696 O O . ILE A 1 118 ? -3.769 2.509 -7.995 1.00 33.70 105 ILE C O 1
ATOM 701 N N . LEU A 1 119 ? -2.179 3.754 -9.044 1.00 31.84 106 LEU C N 1
ATOM 702 C CA . LEU A 1 119 ? -2.899 5.043 -8.945 1.00 31.44 106 LEU C CA 1
ATOM 703 C C . LEU A 1 119 ? -3.563 5.331 -10.291 1.00 33.58 106 LEU C C 1
ATOM 704 O O . LEU A 1 119 ? -2.858 5.320 -11.306 1.00 30.67 106 LEU C O 1
ATOM 709 N N . GLY A 1 120 ? -4.869 5.555 -10.275 1.00 31.30 107 GLY C N 1
ATOM 710 C CA . GLY A 1 120 ? -5.604 5.870 -11.506 1.00 35.01 107 GLY C CA 1
ATOM 711 C C . GLY A 1 120 ? -6.678 6.903 -11.225 1.00 33.72 107 GLY C C 1
ATOM 712 O O . GLY A 1 120 ? -6.518 7.679 -10.269 1.00 35.16 107 GLY C O 1
ATOM 713 N N . GLY A 1 121 ? -7.725 6.922 -12.042 1.00 35.78 108 GLY C N 1
ATOM 714 C CA . GLY A 1 121 ? -8.798 7.916 -11.864 1.00 37.37 108 GLY C CA 1
ATOM 715 C C . GLY A 1 121 ? -8.352 9.322 -12.202 1.00 36.92 108 GLY C C 1
ATOM 716 O O . GLY A 1 121 ? -8.930 10.256 -11.643 1.00 37.27 108 GLY C O 1
ATOM 717 N N . ASN A 1 122 ? -7.337 9.461 -13.048 1.00 31.31 109 ASN C N 1
ATOM 718 C CA . ASN A 1 122 ? -6.904 10.805 -13.502 1.00 33.66 109 ASN C CA 1
ATOM 719 C C . ASN A 1 122 ? -7.780 11.154 -14.705 1.00 31.75 109 ASN C C 1
ATOM 720 O O . ASN A 1 122 ? -7.554 10.602 -15.776 1.00 32.23 109 ASN C O 1
ATOM 725 N N . PRO A 1 123 ? -8.763 12.057 -14.554 1.00 35.14 110 PRO C N 1
ATOM 726 C CA . PRO A 1 123 ? -9.727 12.378 -15.641 1.00 37.96 110 PRO C CA 1
ATOM 727 C C . PRO A 1 123 ? -9.017 12.943 -16.870 1.00 35.13 110 PRO C C 1
ATOM 728 O O . PRO A 1 123 ? -9.565 12.849 -17.984 1.00 35.09 110 PRO C O 1
ATOM 732 N N . GLN A 1 124 ? -7.828 13.511 -16.676 1.00 30.76 111 GLN C N 1
ATOM 733 C CA . GLN A 1 124 ? -7.103 14.148 -17.802 1.00 34.02 111 GLN C CA 1
ATOM 734 C C . GLN A 1 124 ? -6.424 13.076 -18.674 1.00 37.49 111 GLN C C 1
ATOM 735 O O . GLN A 1 124 ? -6.067 13.413 -19.805 1.00 35.79 111 GLN C O 1
ATOM 741 N N . ALA A 1 125 ? -6.251 11.855 -18.160 1.00 33.66 112 ALA C N 1
ATOM 742 C CA . ALA A 1 125 ? -5.698 10.736 -18.959 1.00 33.17 112 ALA C CA 1
ATOM 743 C C . ALA A 1 125 ? -6.259 9.448 -18.368 1.00 36.76 112 ALA C C 1
ATOM 744 O O . ALA A 1 125 ? -5.513 8.689 -17.738 1.00 37.33 112 ALA C O 1
ATOM 746 N N . PRO A 1 126 ? -7.545 9.140 -18.597 1.00 35.12 113 PRO C N 1
ATOM 747 C CA . PRO A 1 126 ? -8.244 8.017 -17.907 1.00 34.72 113 PRO C CA 1
ATOM 748 C C . PRO A 1 126 ? -7.636 6.627 -18.114 1.00 39.58 113 PRO C C 1
ATOM 749 O O . PRO A 1 126 ? -7.899 5.764 -17.253 1.00 42.54 113 PRO C O 1
ATOM 753 N N . GLY A 1 127 ? -6.889 6.393 -19.187 1.00 35.89 114 GLY C N 1
ATOM 754 C CA . GLY A 1 127 ? -6.342 5.048 -19.450 1.00 39.37 114 GLY C CA 1
ATOM 755 C C . GLY A 1 127 ? -4.876 4.978 -19.096 1.00 37.01 114 GLY C C 1
ATOM 756 O O . GLY A 1 127 ? -4.149 4.215 -19.742 1.00 37.88 114 GLY C O 1
ATOM 757 N N . SER A 1 128 ? -4.463 5.766 -18.115 1.00 30.96 115 SER C N 1
ATOM 758 C CA . SER A 1 128 ? -3.047 5.828 -17.706 1.00 30.28 115 SER C CA 1
ATOM 759 C C . SER A 1 128 ? -2.989 5.599 -16.196 1.00 32.87 115 SER C C 1
ATOM 760 O O . SER A 1 128 ? -3.945 5.972 -15.500 1.00 32.76 115 SER C O 1
ATOM 763 N N . PHE A 1 129 ? -1.892 5.030 -15.721 1.00 28.67 116 PHE C N 1
ATOM 764 C CA . PHE A 1 129 ? -1.793 4.699 -14.284 1.00 27.68 116 PHE C CA 1
ATOM 765 C C . PHE A 1 129 ? -0.385 4.924 -13.808 1.00 28.97 116 PHE C C 1
ATOM 766 O O . PHE A 1 129 ? 0.543 4.907 -14.612 1.00 29.81 116 PHE C O 1
ATOM 774 N N . LEU A 1 130 ? -0.249 5.168 -12.515 1.00 28.99 117 LEU C N 1
ATOM 775 C CA . LEU A 1 130 ? 1.098 5.261 -11.915 1.00 29.81 117 LEU C CA 1
ATOM 776 C C . LEU A 1 130 ? 1.282 4.005 -11.051 1.00 29.41 117 LEU C C 1
ATOM 777 O O . LEU A 1 130 ? 0.327 3.598 -10.388 1.00 27.80 117 LEU C O 1
ATOM 782 N N . LEU A 1 131 ? 2.470 3.421 -11.092 1.00 27.52 118 LEU C N 1
ATOM 783 C CA . LEU A 1 131 ? 2.771 2.230 -10.268 1.00 31.13 118 LEU C CA 1
ATOM 784 C C . LEU A 1 131 ? 3.676 2.668 -9.116 1.00 32.44 118 LEU C C 1
ATOM 785 O O . LEU A 1 131 ? 4.689 3.314 -9.385 1.00 33.85 118 LEU C O 1
ATOM 790 N N . LEU A 1 132 ? 3.296 2.313 -7.895 1.00 30.50 119 LEU C N 1
ATOM 791 C CA . LEU A 1 132 ? 4.087 2.667 -6.699 1.00 28.73 119 LEU C CA 1
ATOM 792 C C . LEU A 1 132 ? 4.407 1.379 -5.934 1.00 33.02 119 LEU C C 1
ATOM 793 O O . LEU A 1 132 ? 3.479 0.660 -5.574 1.00 32.77 119 LEU C O 1
ATOM 798 N N . THR A 1 133 ? 5.688 1.123 -5.707 1.00 33.08 120 THR C N 1
ATOM 799 C CA . THR A 1 133 ? 6.102 -0.101 -5.007 1.00 30.63 120 THR C CA 1
ATOM 800 C C . THR A 1 133 ? 6.208 0.191 -3.528 1.00 29.59 120 THR C C 1
ATOM 801 O O . THR A 1 133 ? 6.641 1.285 -3.166 1.00 30.42 120 THR C O 1
ATOM 805 N N . PHE A 1 134 ? 5.817 -0.773 -2.707 1.00 30.37 121 PHE C N 1
ATOM 806 C CA . PHE A 1 134 ? 5.861 -0.578 -1.241 1.00 29.17 121 PHE C CA 1
ATOM 807 C C . PHE A 1 134 ? 7.305 -0.516 -0.787 1.00 30.95 121 PHE C C 1
ATOM 808 O O . PHE A 1 134 ? 8.078 -1.408 -1.150 1.00 32.26 121 PHE C O 1
ATOM 816 N N . GLU A 1 135 ? 7.638 0.521 -0.030 1.00 25.38 122 GLU C N 1
ATOM 817 C CA . GLU A 1 135 ? 9.006 0.703 0.509 1.00 29.09 122 GLU C CA 1
ATOM 818 C C . GLU A 1 135 ? 8.943 0.395 2.013 1.00 29.63 122 GLU C C 1
ATOM 819 O O . GLU A 1 135 ? 8.475 1.239 2.776 1.00 27.58 122 GLU C O 1
ATOM 825 N N . PRO A 1 136 ? 9.366 -0.805 2.445 1.00 30.36 123 PRO C N 1
ATOM 826 C CA . PRO A 1 136 ? 9.242 -1.250 3.866 1.00 31.84 123 PRO C CA 1
ATOM 827 C C . PRO A 1 136 ? 9.751 -0.227 4.878 1.00 31.83 123 PRO C C 1
ATOM 828 O O . PRO A 1 136 ? 9.108 -0.063 5.928 1.00 33.53 123 PRO C O 1
ATOM 832 N N . GLN A 1 137 ? 10.869 0.437 4.593 1.00 28.94 124 GLN C N 1
ATOM 833 C CA . GLN A 1 137 ? 11.470 1.394 5.553 1.00 31.22 124 GLN C CA 1
ATOM 834 C C . GLN A 1 137 ? 10.654 2.690 5.637 1.00 32.44 124 GLN C C 1
ATOM 835 O O . GLN A 1 137 ? 10.874 3.456 6.578 1.00 33.38 124 GLN C O 1
ATOM 841 N N . LEU A 1 138 ? 9.783 2.927 4.660 1.00 30.63 125 LEU C N 1
ATOM 842 C CA . LEU A 1 138 ? 8.918 4.129 4.662 1.00 33.04 125 LEU C CA 1
ATOM 843 C C . LEU A 1 138 ? 7.520 3.741 5.136 1.00 29.54 125 LEU C C 1
ATOM 844 O O . LEU A 1 138 ? 6.764 4.640 5.493 1.00 30.83 125 LEU C O 1
ATOM 849 N N . HIS A 1 139 ? 7.205 2.451 5.124 1.00 29.28 126 HIS C N 1
ATOM 850 C CA . HIS A 1 139 ? 5.826 2.000 5.459 1.00 29.06 126 HIS C CA 1
ATOM 851 C C . HIS A 1 139 ? 4.870 2.747 4.525 1.00 30.48 126 HIS C C 1
ATOM 852 O O . HIS A 1 139 ? 3.771 3.120 4.936 1.00 29.19 126 HIS C O 1
ATOM 859 N N . ALA A 1 140 ? 5.302 2.916 3.278 1.00 30.27 127 ALA C N 1
ATOM 860 C CA . ALA A 1 140 ? 4.502 3.664 2.294 1.00 30.52 127 ALA C CA 1
ATOM 861 C C . ALA A 1 140 ? 4.824 3.174 0.888 1.00 30.58 127 ALA C C 1
ATOM 862 O O . ALA A 1 140 ? 5.857 2.527 0.691 1.00 28.96 127 ALA C O 1
ATOM 864 N N . TRP A 1 141 ? 3.937 3.490 -0.050 1.00 29.53 128 TRP C N 1
ATOM 865 C CA . TRP A 1 141 ? 4.162 3.113 -1.464 1.00 30.66 128 TRP C CA 1
ATOM 866 C C . TRP A 1 141 ? 4.892 4.259 -2.158 1.00 31.13 128 TRP C C 1
ATOM 867 O O . TRP A 1 141 ? 4.475 5.413 -1.994 1.00 33.68 128 TRP C O 1
ATOM 878 N N . ALA A 1 142 ? 5.949 3.939 -2.901 1.00 29.67 129 ALA C N 1
ATOM 879 C CA . ALA A 1 142 ? 6.782 4.998 -3.505 1.00 29.87 129 ALA C CA 1
ATOM 880 C C . ALA A 1 142 ? 6.780 4.941 -5.030 1.00 29.47 129 ALA C C 1
ATOM 881 O O . ALA A 1 142 ? 6.843 3.851 -5.597 1.00 30.30 129 ALA C O 1
ATOM 883 N N . PHE A 1 143 ? 6.744 6.112 -5.656 1.00 33.25 130 PHE C N 1
ATOM 884 C CA . PHE A 1 143 ? 6.787 6.196 -7.135 1.00 30.37 130 PHE C CA 1
ATOM 885 C C . PHE A 1 143 ? 8.231 6.175 -7.579 1.00 34.08 130 PHE C C 1
ATOM 886 O O . PHE A 1 143 ? 9.016 7.006 -7.109 1.00 37.30 130 PHE C O 1
ATOM 894 N N . ASN A 1 144 ? 8.560 5.251 -8.475 1.00 35.17 131 ASN C N 1
ATOM 895 C CA . ASN A 1 144 ? 9.955 5.107 -8.964 1.00 33.44 131 ASN C CA 1
ATOM 896 C C . ASN A 1 144 ? 10.002 5.281 -10.488 1.00 37.13 131 ASN C C 1
ATOM 897 O O . ASN A 1 144 ? 10.928 4.739 -11.092 1.00 36.44 131 ASN C O 1
ATOM 902 N N . GLY A 1 145 ? 9.034 5.987 -11.075 1.00 34.04 132 GLY C N 1
ATOM 903 C CA . GLY A 1 145 ? 9.087 6.313 -12.517 1.00 39.31 132 GLY C CA 1
ATOM 904 C C . GLY A 1 145 ? 8.183 5.489 -13.410 1.00 37.83 132 GLY C C 1
ATOM 905 O O . GLY A 1 145 ? 8.083 5.838 -14.593 1.00 42.89 132 GLY C O 1
ATOM 906 N N . GLU A 1 146 ? 7.521 4.464 -12.881 1.00 35.89 133 GLU C N 1
ATOM 907 C CA . GLU A 1 146 ? 6.737 3.562 -13.764 1.00 39.63 133 GLU C CA 1
ATOM 908 C C . GLU A 1 146 ? 5.317 4.085 -14.005 1.00 37.73 133 GLU C C 1
ATOM 909 O O . GLU A 1 146 ? 4.517 4.095 -13.062 1.00 33.92 133 GLU C O 1
ATOM 915 N N . ALA A 1 147 ? 5.048 4.498 -15.236 1.00 30.76 134 ALA C N 1
ATOM 916 C CA . ALA A 1 147 ? 3.681 4.888 -15.616 1.00 30.82 134 ALA C CA 1
ATOM 917 C C . ALA A 1 147 ? 3.203 3.853 -16.632 1.00 34.44 134 ALA C C 1
ATOM 918 O O . ALA A 1 147 ? 4.033 3.342 -17.397 1.00 34.38 134 ALA C O 1
ATOM 920 N N . ILE A 1 148 ? 1.913 3.544 -16.611 1.00 31.73 135 ILE C N 1
ATOM 921 C CA . ILE A 1 148 ? 1.340 2.538 -17.537 1.00 30.82 135 ILE C CA 1
ATOM 922 C C . ILE A 1 148 ? 0.284 3.228 -18.412 1.00 32.52 135 ILE C C 1
ATOM 923 O O . ILE A 1 148 ? -0.546 3.946 -17.861 1.00 30.16 135 ILE C O 1
ATOM 928 N N . VAL A 1 149 ? 0.360 3.022 -19.725 1.00 31.35 136 VAL C N 1
ATOM 929 C CA . VAL A 1 149 ? -0.623 3.632 -20.668 1.00 32.44 136 VAL C CA 1
ATOM 930 C C . VAL A 1 149 ? -1.333 2.497 -21.409 1.00 33.24 136 VAL C C 1
ATOM 931 O O . VAL A 1 149 ? -0.654 1.706 -22.064 1.00 32.56 136 VAL C O 1
ATOM 935 N N . GLU A 1 150 ? -2.646 2.434 -21.258 1.00 33.47 137 GLU C N 1
ATOM 936 C CA . GLU A 1 150 ? -3.430 1.396 -21.957 1.00 37.52 137 GLU C CA 1
ATOM 937 C C . GLU A 1 150 ? -3.653 1.885 -23.388 1.00 40.28 137 GLU C C 1
ATOM 938 O O . GLU A 1 150 ? -4.254 2.952 -23.561 1.00 39.33 137 GLU C O 1
ATOM 944 N N . MET A 1 151 ? -3.135 1.147 -24.357 1.00 36.09 138 MET C N 1
ATOM 945 C CA . MET A 1 151 ? -3.323 1.510 -25.777 1.00 37.68 138 MET C CA 1
ATOM 946 C C . MET A 1 151 ? -3.383 0.222 -26.603 1.00 35.17 138 MET C C 1
ATOM 947 O O . MET A 1 151 ? -2.534 -0.651 -26.397 1.00 36.33 138 MET C O 1
ATOM 952 N N . PRO A 1 152 ? -4.356 0.079 -27.512 1.00 36.27 139 PRO C N 1
ATOM 953 C CA . PRO A 1 152 ? -4.410 -1.090 -28.416 1.00 38.86 139 PRO C CA 1
ATOM 954 C C . PRO A 1 152 ? -3.105 -1.210 -29.188 1.00 38.97 139 PRO C C 1
ATOM 955 O O . PRO A 1 152 ? -2.587 -0.201 -29.698 1.00 39.43 139 PRO C O 1
ATOM 959 N N . ARG A 1 153 ? -2.568 -2.421 -29.270 1.00 38.37 140 ARG C N 1
ATOM 960 C CA . ARG A 1 153 ? -1.335 -2.649 -30.061 1.00 41.30 140 ARG C CA 1
ATOM 961 C C . ARG A 1 153 ? -1.568 -2.177 -31.507 1.00 39.60 140 ARG C C 1
ATOM 962 O O . ARG A 1 153 ? -0.655 -1.576 -32.086 1.00 43.70 140 ARG C O 1
ATOM 970 N N . VAL A 1 154 ? -2.756 -2.432 -32.052 1.00 38.34 141 VAL C N 1
ATOM 971 C CA . VAL A 1 154 ? -3.099 -1.980 -33.436 1.00 42.23 141 VAL C CA 1
ATOM 972 C C . VAL A 1 154 ? -2.847 -0.469 -33.563 1.00 46.33 141 VAL C C 1
ATOM 973 O O . VAL A 1 154 ? -2.319 -0.055 -34.603 1.00 46.98 141 VAL C O 1
ATOM 977 N N . ASP A 1 155 ? -3.198 0.314 -32.539 1.00 43.64 142 ASP C N 1
ATOM 978 C CA . ASP A 1 155 ? -3.037 1.789 -32.576 1.00 43.47 142 ASP C CA 1
ATOM 979 C C . ASP A 1 155 ? -1.555 2.155 -32.501 1.00 46.78 142 ASP C C 1
ATOM 980 O O . ASP A 1 155 ? -1.173 3.190 -33.053 1.00 47.48 142 ASP C O 1
ATOM 985 N N . ALA A 1 156 ? -0.750 1.321 -31.860 1.00 44.53 143 ALA C N 1
ATOM 986 C CA . ALA A 1 156 ? 0.686 1.621 -31.671 1.00 45.37 143 ALA C CA 1
ATOM 987 C C . ALA A 1 156 ? 1.471 1.420 -32.966 1.00 52.97 143 ALA C C 1
ATOM 988 O O . ALA A 1 156 ? 2.701 1.515 -32.933 1.00 56.87 143 ALA C O 1
ATOM 990 N N . ALA A 1 157 ? 0.785 1.125 -34.063 1.00 52.19 144 ALA C N 1
ATOM 991 C CA . ALA A 1 157 ? 1.459 1.025 -35.374 1.00 55.06 144 ALA C CA 1
ATOM 992 C C . ALA A 1 157 ? 1.631 2.432 -35.943 1.00 59.37 144 ALA C C 1
ATOM 993 O O . ALA A 1 157 ? 2.000 2.560 -37.125 1.00 60.75 144 ALA C O 1
ATOM 995 N N . ASP A 1 158 ? 1.352 3.449 -35.129 1.00 57.68 145 ASP C N 1
ATOM 996 C CA . ASP A 1 158 ? 1.426 4.866 -35.570 1.00 58.80 145 ASP C CA 1
ATOM 997 C C . ASP A 1 158 ? 2.236 5.632 -34.529 1.00 58.00 145 ASP C C 1
ATOM 998 O O . ASP A 1 158 ? 1.681 5.949 -33.465 1.00 54.45 145 ASP C O 1
ATOM 1003 N N . GLU A 1 159 ? 3.498 5.919 -34.834 1.00 55.50 146 GLU C N 1
ATOM 1004 C CA . GLU A 1 159 ? 4.369 6.613 -33.859 1.00 57.39 146 GLU C CA 1
ATOM 1005 C C . GLU A 1 159 ? 3.684 7.917 -33.421 1.00 55.54 146 GLU C C 1
ATOM 1006 O O . GLU A 1 159 ? 3.887 8.339 -32.273 1.00 49.64 146 GLU C O 1
ATOM 1012 N N . THR A 1 160 ? 2.876 8.504 -34.302 1.00 53.88 147 THR C N 1
ATOM 1013 C CA . THR A 1 160 ? 2.194 9.768 -33.980 1.00 54.34 147 THR C CA 1
ATOM 1014 C C . THR A 1 160 ? 1.152 9.517 -32.913 1.00 51.43 147 THR C C 1
ATOM 1015 O O . THR A 1 160 ? 1.091 10.312 -31.965 1.00 47.19 147 THR C O 1
ATOM 1019 N N . LYS A 1 161 ? 0.383 8.434 -33.037 1.00 50.56 148 LYS C N 1
ATOM 1020 C CA . LYS A 1 161 ? -0.684 8.118 -32.050 1.00 49.23 148 LYS C CA 1
ATOM 1021 C C . LYS A 1 161 ? -0.045 7.755 -30.701 1.00 46.79 148 LYS C C 1
ATOM 1022 O O . LYS A 1 161 ? -0.607 8.124 -29.660 1.00 44.09 148 LYS C O 1
ATOM 1028 N N . ILE A 1 162 ? 1.091 7.071 -30.736 1.00 44.11 149 ILE C N 1
ATOM 1029 C CA . ILE A 1 162 ? 1.823 6.746 -29.484 1.00 44.09 149 ILE C CA 1
ATOM 1030 C C . ILE A 1 162 ? 2.229 8.065 -28.821 1.00 44.26 149 ILE C C 1
ATOM 1031 O O . ILE A 1 162 ? 1.984 8.230 -27.622 1.00 37.80 149 ILE C O 1
ATOM 1036 N N . LYS A 1 163 ? 2.827 8.964 -29.597 1.00 41.23 150 LYS C N 1
ATOM 1037 C CA . LYS A 1 163 ? 3.337 10.231 -29.023 1.00 44.68 150 LYS C CA 1
ATOM 1038 C C . LYS A 1 163 ? 2.181 11.001 -28.378 1.00 42.05 150 LYS C C 1
ATOM 1039 O O . LYS A 1 163 ? 2.373 11.521 -27.278 1.00 41.61 150 LYS C O 1
ATOM 1045 N N . GLN A 1 164 ? 1.030 11.034 -29.035 1.00 35.64 151 GLN C N 1
ATOM 1046 C CA . GLN A 1 164 ? -0.119 11.811 -28.516 1.00 38.17 151 GLN C CA 1
ATOM 1047 C C . GLN A 1 164 ? -0.653 11.194 -27.215 1.00 41.03 151 GLN C C 1
ATOM 1048 O O . GLN A 1 164 ? -0.901 11.950 -26.275 1.00 36.68 151 GLN C O 1
ATOM 1054 N N . ARG A 1 165 ? -0.807 9.871 -27.170 1.00 35.86 152 ARG C N 1
ATOM 1055 C CA . ARG A 1 165 ? -1.267 9.205 -25.925 1.00 36.43 152 ARG C CA 1
ATOM 1056 C C . ARG A 1 165 ? -0.270 9.505 -24.803 1.00 34.91 152 ARG C C 1
ATOM 1057 O O . ARG A 1 165 ? -0.700 9.895 -23.714 1.00 37.06 152 ARG C O 1
ATOM 1065 N N . VAL A 1 166 ? 1.014 9.347 -25.083 1.00 30.80 153 VAL C N 1
ATOM 1066 C CA . VAL A 1 166 ? 2.039 9.544 -24.028 1.00 29.99 153 VAL C CA 1
ATOM 1067 C C . VAL A 1 166 ? 2.083 11.032 -23.637 1.00 37.12 153 VAL C C 1
ATOM 1068 O O . VAL A 1 166 ? 2.157 11.316 -22.438 1.00 34.07 153 VAL C O 1
ATOM 1072 N N . GLN A 1 167 ? 2.006 11.942 -24.610 1.00 32.56 154 GLN C N 1
ATOM 1073 C CA . GLN A 1 167 ? 1.990 13.396 -24.302 1.00 35.04 154 GLN C CA 1
ATOM 1074 C C . GLN A 1 167 ? 0.813 13.697 -23.367 1.00 33.45 154 GLN C C 1
ATOM 1075 O O . GLN A 1 167 ? 0.968 14.510 -22.456 1.00 32.78 154 GLN C O 1
ATOM 1081 N N . GLN A 1 168 ? -0.310 13.036 -23.596 1.00 31.68 155 GLN C N 1
ATOM 1082 C CA . GLN A 1 168 ? -1.519 13.296 -22.779 1.00 32.75 155 GLN C CA 1
ATOM 1083 C C . GLN A 1 168 ? -1.278 12.789 -21.349 1.00 33.49 155 GLN C C 1
ATOM 1084 O O . GLN A 1 168 ? -1.598 13.504 -20.400 1.00 30.37 155 GLN C O 1
ATOM 1090 N N . ALA A 1 169 ? -0.701 11.598 -21.226 1.00 34.05 156 ALA C N 1
ATOM 1091 C CA . ALA A 1 169 ? -0.411 11.043 -19.887 1.00 34.41 156 ALA C CA 1
ATOM 1092 C C . ALA A 1 169 ? 0.593 11.946 -19.170 1.00 29.68 156 ALA C C 1
ATOM 1093 O O . ALA A 1 169 ? 0.411 12.240 -17.989 1.00 30.64 156 ALA C O 1
ATOM 1095 N N . GLN A 1 170 ? 1.626 12.372 -19.888 1.00 29.59 157 GLN C N 1
ATOM 1096 C CA . GLN A 1 170 ? 2.647 13.260 -19.289 1.00 34.66 157 GLN C CA 1
ATOM 1097 C C . GLN A 1 170 ? 1.953 14.522 -18.770 1.00 32.71 157 GLN C C 1
ATOM 1098 O O . GLN A 1 170 ? 2.190 14.898 -17.627 1.00 34.20 157 GLN C O 1
ATOM 1104 N N . THR A 1 171 ? 1.094 15.120 -19.588 1.00 34.26 158 THR C N 1
ATOM 1105 C CA . THR A 1 171 ? 0.423 16.378 -19.202 1.00 32.69 158 THR C CA 1
ATOM 1106 C C . THR A 1 171 ? -0.402 16.151 -17.960 1.00 33.98 158 THR C C 1
ATOM 1107 O O . THR A 1 171 ? -0.391 17.014 -17.083 1.00 32.77 158 THR C O 1
ATOM 1111 N N . ALA A 1 172 ? -1.076 15.010 -17.881 1.00 32.04 159 ALA C N 1
ATOM 1112 C CA . ALA A 1 172 ? -1.977 14.711 -16.746 1.00 32.03 159 ALA C CA 1
ATOM 1113 C C . ALA A 1 172 ? -1.226 14.348 -15.463 1.00 33.75 159 ALA C C 1
ATOM 1114 O O . ALA A 1 172 ? -1.722 14.704 -14.391 1.00 34.34 159 ALA C O 1
ATOM 1116 N N . TRP A 1 173 ? -0.083 13.676 -15.570 1.00 31.90 160 TRP C N 1
ATOM 1117 C CA . TRP A 1 173 ? 0.606 13.161 -14.360 1.00 31.74 160 TRP C CA 1
ATOM 1118 C C . TRP A 1 173 ? 1.775 14.039 -13.910 1.00 34.91 160 TRP C C 1
ATOM 1119 O O . TRP A 1 173 ? 2.045 14.075 -12.713 1.00 33.42 160 TRP C O 1
ATOM 1130 N N . GLN A 1 174 ? 2.444 14.711 -14.842 1.00 34.14 161 GLN C N 1
ATOM 1131 C CA . GLN A 1 174 ? 3.636 15.534 -14.505 1.00 38.80 161 GLN C CA 1
ATOM 1132 C C . GLN A 1 174 ? 3.376 16.461 -13.302 1.00 38.79 161 GLN C C 1
ATOM 1133 O O . GLN A 1 174 ? 4.267 16.565 -12.455 1.00 41.03 161 GLN C O 1
ATOM 1139 N N . PRO A 1 175 ? 2.245 17.184 -13.207 1.00 38.86 162 PRO C N 1
ATOM 1140 C CA . PRO A 1 175 ? 1.999 18.140 -12.097 1.00 40.31 162 PRO C CA 1
ATOM 1141 C C . PRO A 1 175 ? 1.980 17.461 -10.732 1.00 40.82 162 PRO C C 1
ATOM 1142 O O . PRO A 1 175 ? 2.162 18.156 -9.713 1.00 41.18 162 PRO C O 1
ATOM 1146 N N . LEU A 1 176 ? 1.794 16.148 -10.699 1.00 39.05 163 LEU C N 1
ATOM 1147 C CA . LEU A 1 176 ? 1.642 15.421 -9.419 1.00 40.27 163 LEU C CA 1
ATOM 1148 C C . LEU A 1 176 ? 2.996 14.887 -8.963 1.00 44.02 163 LEU C C 1
ATOM 1149 O O . LEU A 1 176 ? 3.102 14.405 -7.835 1.00 44.47 163 LEU C O 1
ATOM 1154 N N . LEU A 1 177 ? 3.981 14.949 -9.840 1.00 43.96 164 LEU C N 1
ATOM 1155 C CA . LEU A 1 177 ? 5.297 14.385 -9.487 1.00 50.50 164 LEU C CA 1
ATOM 1156 C C . LEU A 1 177 ? 5.923 15.368 -8.502 1.00 59.15 164 LEU C C 1
ATOM 1157 O O . LEU A 1 177 ? 6.106 16.526 -8.899 1.00 62.75 164 LEU C O 1
ATOM 1162 N N . SER A 1 178 ? 5.968 14.979 -7.217 1.00 59.10 165 SER C N 1
ATOM 1163 C CA . SER A 1 178 ? 6.483 15.864 -6.140 1.00 61.63 165 SER C CA 1
ATOM 1164 C C . SER A 1 178 ? 7.767 16.474 -6.668 1.00 72.72 165 SER C C 1
ATOM 1165 O O . SER A 1 178 ? 7.842 17.710 -6.789 1.00 84.96 165 SER C O 1
ATOM 1168 N N . ALA A 1 179 ? 8.743 15.626 -6.935 1.00 72.01 166 ALA C N 1
ATOM 1169 C CA . ALA A 1 179 ? 9.937 16.130 -7.618 1.00 75.51 166 ALA C CA 1
ATOM 1170 C C . ALA A 1 179 ? 9.696 15.707 -9.052 1.00 76.62 166 ALA C C 1
ATOM 1171 O O . ALA A 1 179 ? 9.704 14.486 -9.268 1.00 77.01 166 ALA C O 1
ATOM 1173 N N . PRO A 1 180 ? 9.488 16.609 -10.053 1.00 79.13 167 PRO C N 1
ATOM 1174 C CA . PRO A 1 180 ? 9.386 16.190 -11.487 1.00 79.25 167 PRO C CA 1
ATOM 1175 C C . PRO A 1 180 ? 10.537 15.238 -11.712 1.00 83.97 167 PRO C C 1
ATOM 1176 O O . PRO A 1 180 ? 11.705 15.644 -11.527 1.00 88.61 167 PRO C O 1
ATOM 1180 N N . ALA A 1 181 ? 10.244 14.021 -12.147 1.00 80.52 168 ALA C N 1
ATOM 1181 C CA . ALA A 1 181 ? 11.355 13.039 -12.152 1.00 79.43 168 ALA C CA 1
ATOM 1182 C C . ALA A 1 181 ? 11.340 12.159 -13.400 1.00 79.11 168 ALA C C 1
ATOM 1183 O O . ALA A 1 181 ? 10.437 12.318 -14.238 1.00 74.96 168 ALA C O 1
ATOM 1185 N N . PRO A 1 182 ? 12.332 11.263 -13.596 1.00 79.10 169 PRO C N 1
ATOM 1186 C CA . PRO A 1 182 ? 12.313 10.291 -14.719 1.00 75.86 169 PRO C CA 1
ATOM 1187 C C . PRO A 1 182 ? 10.952 9.614 -14.796 1.00 67.50 169 PRO C C 1
ATOM 1188 O O . PRO A 1 182 ? 10.473 9.088 -13.771 1.00 64.70 169 PRO C O 1
ATOM 1192 N N . LEU A 1 183 ? 10.332 9.649 -15.974 1.00 62.61 170 LEU C N 1
ATOM 1193 C CA . LEU A 1 183 ? 8.987 9.059 -16.157 1.00 50.50 170 LEU C CA 1
ATOM 1194 C C . LEU A 1 183 ? 9.036 8.119 -17.362 1.00 53.10 170 LEU C C 1
ATOM 1195 O O . LEU A 1 183 ? 9.221 8.611 -18.468 1.00 51.67 170 LEU C O 1
ATOM 1200 N N . THR A 1 184 ? 8.888 6.817 -17.149 1.00 44.69 171 THR C N 1
ATOM 1201 C CA . THR A 1 184 ? 8.842 5.908 -18.307 1.00 43.09 171 THR C CA 1
ATOM 1202 C C . THR A 1 184 ? 7.434 5.399 -18.493 1.00 40.89 171 THR C C 1
ATOM 1203 O O . THR A 1 184 ? 6.837 4.930 -17.521 1.00 41.53 171 THR C O 1
ATOM 1207 N N . PHE A 1 185 ? 6.924 5.490 -19.715 1.00 36.51 172 PHE C N 1
ATOM 1208 C CA . PHE A 1 185 ? 5.539 5.046 -19.994 1.00 34.97 172 PHE C CA 1
ATOM 1209 C C . PHE A 1 185 ? 5.560 3.642 -20.568 1.00 36.91 172 PHE C C 1
ATOM 1210 O O . PHE A 1 185 ? 6.107 3.428 -21.659 1.00 38.09 172 PHE C O 1
ATOM 1218 N N . LYS A 1 186 ? 4.954 2.716 -19.842 1.00 30.94 173 LYS C N 1
ATOM 1219 C CA . LYS A 1 186 ? 4.869 1.320 -20.315 1.00 35.73 173 LYS C CA 1
ATOM 1220 C C . LYS A 1 186 ? 3.518 1.146 -21.013 1.00 35.93 173 LYS C C 1
ATOM 1221 O O . LYS A 1 186 ? 2.480 1.333 -20.376 1.00 31.93 173 LYS C O 1
ATOM 1227 N N . LEU A 1 187 ? 3.570 0.811 -22.294 1.00 31.63 174 LEU C N 1
ATOM 1228 C CA . LEU A 1 187 ? 2.324 0.658 -23.072 1.00 33.01 174 LEU C CA 1
ATOM 1229 C C . LEU A 1 187 ? 1.810 -0.773 -22.916 1.00 35.64 174 LEU C C 1
ATOM 1230 O O . LEU A 1 187 ? 2.577 -1.707 -23.156 1.00 37.55 174 LEU C O 1
ATOM 1235 N N . VAL A 1 188 ? 0.553 -0.908 -22.534 1.00 31.15 175 VAL C N 1
ATOM 1236 C CA . VAL A 1 188 ? -0.076 -2.242 -22.379 1.00 33.41 175 VAL C CA 1
ATOM 1237 C C . VAL A 1 188 ? -1.442 -2.167 -23.069 1.00 33.51 175 VAL C C 1
ATOM 1238 O O . VAL A 1 188 ? -1.929 -1.061 -23.301 1.00 36.57 175 VAL C O 1
ATOM 1242 N N . GLU A 1 189 ? -2.019 -3.313 -23.390 1.00 35.73 176 GLU C N 1
ATOM 1243 C CA . GLU A 1 189 ? -3.371 -3.304 -23.984 1.00 34.99 176 GLU C CA 1
ATOM 1244 C C . GLU A 1 189 ? -4.401 -3.173 -22.858 1.00 36.76 176 GLU C C 1
ATOM 1245 O O . GLU A 1 189 ? -5.444 -2.541 -23.078 1.00 37.69 176 GLU C O 1
ATOM 1251 N N . LYS A 1 190 ? -4.099 -3.765 -21.710 1.00 36.01 177 LYS C N 1
ATOM 1252 C CA . LYS A 1 190 ? -5.011 -3.704 -20.548 1.00 36.40 177 LYS C CA 1
ATOM 1253 C C . LYS A 1 190 ? -4.182 -3.800 -19.265 1.00 36.73 177 LYS C C 1
ATOM 1254 O O . LYS A 1 190 ? -3.259 -4.611 -19.218 1.00 37.36 177 LYS C O 1
ATOM 1260 N N . LEU A 1 191 ? -4.510 -2.975 -18.282 1.00 35.04 178 LEU C N 1
ATOM 1261 C CA . LEU A 1 191 ? -3.824 -3.047 -16.974 1.00 38.85 178 LEU C CA 1
ATOM 1262 C C . LEU A 1 191 ? -4.156 -4.381 -16.300 1.00 37.63 178 LEU C C 1
ATOM 1263 O O . LEU A 1 191 ? -5.343 -4.717 -16.217 1.00 40.43 178 LEU C O 1
ATOM 1268 N N . ALA A 1 192 ? -3.134 -5.078 -15.819 1.00 37.59 179 ALA C N 1
ATOM 1269 C CA . ALA A 1 192 ? -3.347 -6.352 -15.103 1.00 42.58 179 ALA C CA 1
ATOM 1270 C C . ALA A 1 192 ? -3.313 -6.100 -13.596 1.00 41.99 179 ALA C C 1
ATOM 1271 O O . ALA A 1 192 ? -2.322 -6.456 -12.951 1.00 39.26 179 ALA C O 1
ATOM 1273 N N . ALA A 1 193 ? -4.389 -5.531 -13.058 1.00 38.79 180 ALA C N 1
ATOM 1274 C CA . ALA A 1 193 ? -4.467 -5.239 -11.610 1.00 42.86 180 ALA C CA 1
ATOM 1275 C C . ALA A 1 193 ? -4.459 -6.530 -10.795 1.00 39.84 180 ALA C C 1
ATOM 1276 O O . ALA A 1 193 ? -4.308 -6.461 -9.574 1.00 41.35 180 ALA C O 1
ATOM 1278 N N . ASP A 1 194 ? -4.620 -7.667 -11.461 1.00 41.18 181 ASP C N 1
ATOM 1279 C CA . ASP A 1 194 ? -4.634 -8.987 -10.788 1.00 48.24 181 ASP C CA 1
ATOM 1280 C C . ASP A 1 194 ? -3.213 -9.529 -10.659 1.00 46.36 181 ASP C C 1
ATOM 1281 O O . ASP A 1 194 ? -3.051 -10.635 -10.135 1.00 45.47 181 ASP C O 1
ATOM 1286 N N . ARG A 1 195 ? -2.227 -8.774 -11.124 1.00 39.51 182 ARG C N 1
ATOM 1287 C CA . ARG A 1 195 ? -0.836 -9.278 -11.127 1.00 42.84 182 ARG C CA 1
ATOM 1288 C C . ARG A 1 195 ? 0.078 -8.428 -10.238 1.00 41.34 182 ARG C C 1
ATOM 1289 O O . ARG A 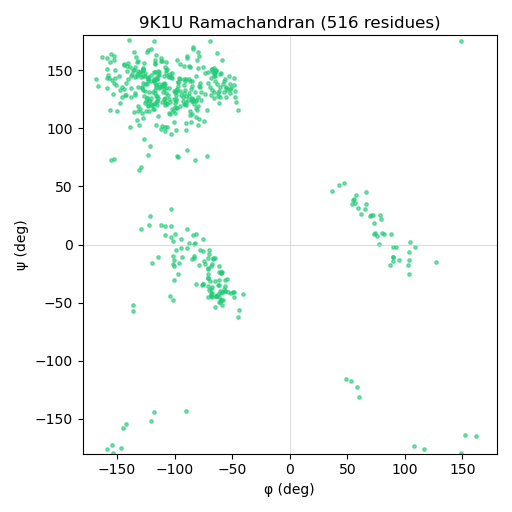1 195 ? -0.230 -7.252 -10.015 1.00 36.74 182 ARG C O 1
ATOM 1297 N N . VAL A 1 196 ? 1.173 -9.022 -9.776 1.00 36.76 183 VAL C N 1
ATOM 1298 C CA . VAL A 1 196 ? 2.169 -8.258 -8.978 1.00 41.77 183 VAL C CA 1
ATOM 1299 C C . VAL A 1 196 ? 2.743 -7.176 -9.896 1.00 41.82 183 VAL C C 1
ATOM 1300 O O . VAL A 1 196 ? 2.876 -6.038 -9.436 1.00 40.46 183 VAL C O 1
ATOM 1304 N N . ASP A 1 197 ? 3.064 -7.543 -11.135 1.00 38.92 184 ASP C N 1
ATOM 1305 C CA . ASP A 1 197 ? 3.581 -6.579 -12.143 1.00 43.77 184 ASP C CA 1
ATOM 1306 C C . ASP A 1 197 ? 2.446 -6.250 -13.106 1.00 41.33 184 ASP C C 1
ATOM 1307 O O . ASP A 1 197 ? 2.248 -6.993 -14.072 1.00 39.12 184 ASP C O 1
ATOM 1312 N N . PRO A 1 198 ? 1.702 -5.161 -12.882 1.00 41.11 185 PRO C N 1
ATOM 1313 C CA . PRO A 1 198 ? 0.505 -4.849 -13.698 1.00 43.25 185 PRO C CA 1
ATOM 1314 C C . PRO A 1 198 ? 0.866 -4.432 -15.122 1.00 42.07 185 PRO C C 1
ATOM 1315 O O . PRO A 1 198 ? -0.057 -4.244 -15.937 1.00 44.15 185 PRO C O 1
ATOM 1319 N N . ALA A 1 199 ? 2.155 -4.301 -15.422 1.00 41.05 186 ALA C N 1
ATOM 1320 C CA . ALA A 1 199 ? 2.598 -3.919 -16.779 1.00 40.92 186 ALA C CA 1
ATOM 1321 C C . ALA A 1 199 ? 3.236 -5.124 -17.456 1.00 44.90 186 ALA C C 1
ATOM 1322 O O . ALA A 1 199 ? 3.972 -4.960 -18.438 1.00 41.76 186 ALA C O 1
ATOM 1324 N N . SER A 1 200 ? 2.997 -6.301 -16.897 1.00 42.99 187 SER C N 1
ATOM 1325 C CA . SER A 1 200 ? 3.493 -7.523 -17.556 1.00 46.76 187 SER C CA 1
ATOM 1326 C C . SER A 1 200 ? 2.765 -7.578 -18.896 1.00 48.68 187 SER C C 1
ATOM 1327 O O . SER A 1 200 ? 1.568 -7.259 -18.927 1.00 52.24 187 SER C O 1
ATOM 1330 N N . GLY A 1 201 ? 3.455 -7.928 -19.964 1.00 47.43 188 GLY C N 1
ATOM 1331 C CA . GLY A 1 201 ? 2.734 -7.877 -21.248 1.00 51.06 188 GLY C CA 1
ATOM 1332 C C . GLY A 1 201 ? 2.900 -6.537 -21.939 1.00 47.47 188 GLY C C 1
ATOM 1333 O O . GLY A 1 201 ? 2.363 -6.393 -23.049 1.00 50.70 188 GLY C O 1
ATOM 1334 N N . SER A 1 202 ? 3.605 -5.587 -21.323 1.00 45.18 189 SER C N 1
ATOM 1335 C CA . SER A 1 202 ? 3.886 -4.319 -22.032 1.00 41.98 189 SER C CA 1
ATOM 1336 C C . SER A 1 202 ? 4.585 -4.671 -23.342 1.00 44.29 189 SER C C 1
ATOM 1337 O O . SER A 1 202 ? 5.422 -5.579 -23.328 1.00 43.43 189 SER C O 1
ATOM 1340 N N . TYR A 1 203 ? 4.274 -3.940 -24.406 1.00 43.73 190 TYR C N 1
ATOM 1341 C CA . TYR A 1 203 ? 4.855 -4.247 -25.736 1.00 43.87 190 TYR C CA 1
ATOM 1342 C C . TYR A 1 203 ? 5.742 -3.105 -26.159 1.00 46.00 190 TYR C C 1
ATOM 1343 O O . TYR A 1 203 ? 6.471 -3.246 -27.147 1.00 46.76 190 TYR C O 1
ATOM 1352 N N . LEU A 1 204 ? 5.671 -1.993 -25.437 1.00 37.65 191 LEU C N 1
ATOM 1353 C CA . LEU A 1 204 ? 6.449 -0.801 -25.846 1.00 42.67 191 LEU C CA 1
ATOM 1354 C C . LEU A 1 204 ? 6.739 0.085 -24.632 1.00 44.64 191 LEU C C 1
ATOM 1355 O O . LEU A 1 204 ? 5.862 0.208 -23.766 1.00 39.08 191 LEU C O 1
ATOM 1360 N N . SER A 1 205 ? 7.935 0.659 -24.599 1.00 42.08 192 SER C N 1
ATOM 1361 C CA . SER A 1 205 ? 8.311 1.580 -23.507 1.00 46.87 192 SER C CA 1
ATOM 1362 C C . SER A 1 205 ? 8.697 2.927 -24.119 1.00 46.19 192 SER C C 1
ATOM 1363 O O . SER A 1 205 ? 9.575 2.950 -24.994 1.00 47.45 192 SER C O 1
ATOM 1366 N N . VAL A 1 206 ? 8.031 3.985 -23.686 1.00 41.16 193 VAL C N 1
ATOM 1367 C CA . VAL A 1 206 ? 8.305 5.349 -24.203 1.00 42.46 193 VAL C CA 1
ATOM 1368 C C . VAL A 1 206 ? 8.791 6.196 -23.025 1.00 47.70 193 VAL C C 1
ATOM 1369 O O . VAL A 1 206 ? 8.024 6.389 -22.076 1.00 45.34 193 VAL C O 1
ATOM 1373 N N . ASN A 1 207 ? 10.029 6.656 -23.098 1.00 46.62 194 ASN C N 1
ATOM 1374 C CA . ASN A 1 207 ? 10.586 7.501 -22.016 1.00 47.49 194 ASN C CA 1
ATOM 1375 C C . ASN A 1 207 ? 9.825 8.826 -21.958 1.00 46.59 194 ASN C C 1
ATOM 1376 O O . ASN A 1 207 ? 9.355 9.292 -23.010 1.00 43.78 194 ASN C O 1
ATOM 1381 N N . GLY A 1 208 ? 9.701 9.387 -20.759 1.00 43.26 195 GLY C N 1
ATOM 1382 C CA . GLY A 1 208 ? 9.026 10.680 -20.577 1.00 51.51 195 GLY C CA 1
ATOM 1383 C C . GLY A 1 208 ? 9.987 11.679 -19.969 1.00 57.32 195 GLY C C 1
ATOM 1384 O O . GLY A 1 208 ? 11.203 11.511 -20.178 1.00 59.05 195 GLY C O 1
ATOM 1385 N N . ALA A 1 209 ? 9.478 12.662 -19.227 1.00 60.49 196 ALA C N 1
ATOM 1386 C CA . ALA A 1 209 ? 10.381 13.726 -18.730 1.00 61.36 196 ALA C CA 1
ATOM 1387 C C . ALA A 1 209 ? 9.879 14.348 -17.423 1.00 64.70 196 ALA C C 1
ATOM 1388 O O . ALA A 1 209 ? 8.839 13.925 -16.871 1.00 64.67 196 ALA C O 1
ATOM 1390 N N . GLN B 2 1 ? -5.434 -25.613 -6.599 1.00 55.84 46 GLN D N 1
ATOM 1391 C CA . GLN B 2 1 ? -5.126 -24.162 -6.486 1.00 57.49 46 GLN D CA 1
ATOM 1392 C C . GLN B 2 1 ? -6.242 -23.448 -5.695 1.00 56.66 46 GLN D C 1
ATOM 1393 O O . GLN B 2 1 ? -5.892 -22.853 -4.675 1.00 53.37 46 GLN D O 1
ATOM 1399 N N . PRO B 2 2 ? -7.541 -23.497 -6.080 1.00 53.99 47 PRO D N 1
ATOM 1400 C CA . PRO B 2 2 ? -8.653 -22.886 -5.281 1.00 52.13 47 PRO D CA 1
ATOM 1401 C C . PRO B 2 2 ? -8.834 -23.588 -3.937 1.00 54.31 47 PRO D C 1
ATOM 1402 O O . PRO B 2 2 ? -9.009 -24.824 -3.938 1.00 51.00 47 PRO D O 1
ATOM 1406 N N . VAL B 2 3 ? -8.806 -22.835 -2.829 1.00 46.71 48 VAL D N 1
ATOM 1407 C CA . VAL B 2 3 ? -8.884 -23.437 -1.463 1.00 42.78 48 VAL D CA 1
ATOM 1408 C C . VAL B 2 3 ? -10.114 -22.909 -0.712 1.00 43.93 48 VAL D C 1
ATOM 1409 O O . VAL B 2 3 ? -10.491 -23.523 0.288 1.00 37.62 48 VAL D O 1
ATOM 1413 N N . ALA B 2 4 ? -10.709 -21.817 -1.191 1.00 39.52 49 ALA D N 1
ATOM 1414 C CA . ALA B 2 4 ? -11.820 -21.214 -0.425 1.00 37.86 49 ALA D CA 1
ATOM 1415 C C . ALA B 2 4 ? -13.012 -20.841 -1.301 1.00 40.57 49 ALA D C 1
ATOM 1416 O O . ALA B 2 4 ? -12.823 -20.426 -2.453 1.00 43.03 49 ALA D O 1
ATOM 1418 N N . LEU B 2 5 ? -14.205 -21.001 -0.747 1.00 35.04 50 LEU D N 1
ATOM 1419 C CA . LEU B 2 5 ? -15.447 -20.613 -1.442 1.00 33.56 50 LEU D CA 1
ATOM 1420 C C . LEU B 2 5 ? -15.865 -19.241 -0.893 1.00 39.46 50 LEU D C 1
ATOM 1421 O O . LEU B 2 5 ? -15.822 -19.049 0.325 1.00 37.72 50 LEU D O 1
ATOM 1426 N N . VAL B 2 6 ? -16.204 -18.317 -1.778 1.00 32.92 51 VAL D N 1
ATOM 1427 C CA . VAL B 2 6 ? -16.659 -16.977 -1.325 1.00 34.61 51 VAL D CA 1
ATOM 1428 C C . VAL B 2 6 ? -18.103 -16.793 -1.804 1.00 35.93 51 VAL D C 1
ATOM 1429 O O . VAL B 2 6 ? -18.336 -16.856 -3.011 1.00 42.08 51 VAL D O 1
ATOM 1433 N N . TYR B 2 7 ? -19.013 -16.575 -0.873 1.00 31.74 52 TYR D N 1
ATOM 1434 C CA . TYR B 2 7 ? -20.434 -16.399 -1.222 1.00 31.24 52 TYR D CA 1
ATOM 1435 C C . TYR B 2 7 ? -20.823 -14.959 -1.017 1.00 35.40 52 TYR D C 1
ATOM 1436 O O . TYR B 2 7 ? -20.334 -14.319 -0.077 1.00 34.95 52 TYR D O 1
ATOM 1445 N N . PHE B 2 8 ? -21.703 -14.478 -1.883 1.00 36.63 53 PHE D N 1
ATOM 1446 C CA . PHE B 2 8 ? -22.212 -13.093 -1.803 1.00 33.74 53 PHE D CA 1
ATOM 1447 C C . PHE B 2 8 ? -23.553 -13.101 -2.508 1.00 37.48 53 PHE D C 1
ATOM 1448 O O . PHE B 2 8 ? -23.799 -13.974 -3.348 1.00 40.29 53 PHE D O 1
ATOM 1456 N N . LYS B 2 9 ? -24.405 -12.146 -2.173 1.00 35.96 54 LYS D N 1
ATOM 1457 C CA . LYS B 2 9 ? -25.714 -12.034 -2.853 1.00 43.94 54 LYS D CA 1
ATOM 1458 C C . LYS B 2 9 ? -25.498 -11.388 -4.226 1.00 42.50 54 LYS D C 1
ATOM 1459 O O . LYS B 2 9 ? -24.740 -10.415 -4.312 1.00 37.79 54 LYS D O 1
ATOM 1465 N N . LEU B 2 10 ? -26.139 -11.940 -5.245 1.00 41.35 55 LEU D N 1
ATOM 1466 C CA . LEU B 2 10 ? -26.025 -11.383 -6.612 1.00 45.04 55 LEU D CA 1
ATOM 1467 C C . LEU B 2 10 ? -27.423 -11.335 -7.240 1.00 49.43 55 LEU D C 1
ATOM 1468 O O . LEU B 2 10 ? -28.007 -12.403 -7.471 1.00 51.36 55 LEU D O 1
ATOM 1473 N N . GLN B 2 11 ? -27.922 -10.133 -7.498 1.00 49.21 56 GLN D N 1
ATOM 1474 C CA . GLN B 2 11 ? -29.260 -9.977 -8.107 1.00 49.47 56 GLN D CA 1
ATOM 1475 C C . GLN B 2 11 ? -29.130 -9.987 -9.632 1.00 51.01 56 GLN D C 1
ATOM 1476 O O . GLN B 2 11 ? -28.028 -9.778 -10.146 1.00 48.55 56 GLN D O 1
ATOM 1482 N N . PRO B 2 12 ? -30.217 -10.251 -10.376 1.00 51.78 57 PRO D N 1
ATOM 1483 C CA . PRO B 2 12 ? -30.191 -10.181 -11.853 1.00 54.17 57 PRO D CA 1
ATOM 1484 C C . PRO B 2 12 ? -29.844 -8.763 -12.272 1.00 52.10 57 PRO D C 1
ATOM 1485 O O . PRO B 2 12 ? -30.420 -7.811 -11.708 1.00 52.97 57 PRO D O 1
ATOM 1489 N N . GLY B 2 13 ? -28.906 -8.621 -13.200 1.00 48.92 58 GLY D N 1
ATOM 1490 C CA . GLY B 2 13 ? -28.516 -7.288 -13.679 1.00 48.70 58 GLY D CA 1
ATOM 1491 C C . GLY B 2 13 ? -27.211 -6.829 -13.074 1.00 49.12 58 GLY D C 1
ATOM 1492 O O . GLY B 2 13 ? -26.595 -5.907 -13.626 1.00 51.36 58 GLY D O 1
ATOM 1493 N N . GLU B 2 14 ? -26.803 -7.454 -11.979 1.00 49.08 59 GLU D N 1
ATOM 1494 C CA . GLU B 2 14 ? -25.563 -7.033 -11.287 1.00 45.80 59 GLU D CA 1
ATOM 1495 C C . GLU B 2 14 ? -24.350 -7.752 -11.893 1.00 45.41 59 GLU D C 1
ATOM 1496 O O . GLU B 2 14 ? -24.471 -8.932 -12.248 1.00 42.45 59 GLU D O 1
ATOM 1502 N N . GLN B 2 15 ? -23.234 -7.044 -11.991 1.00 40.81 60 GLN D N 1
ATOM 1503 C CA . GLN B 2 15 ? -21.999 -7.636 -12.542 1.00 43.75 60 GLN D CA 1
ATOM 1504 C C . GLN B 2 15 ? -20.940 -7.705 -11.437 1.00 40.92 60 GLN D C 1
ATOM 1505 O O . GLN B 2 15 ? -20.664 -6.677 -10.805 1.00 39.20 60 GLN D O 1
ATOM 1511 N N . VAL B 2 16 ? -20.392 -8.894 -11.226 1.00 42.19 61 VAL D N 1
ATOM 1512 C CA . VAL B 2 16 ? -19.334 -9.072 -10.202 1.00 37.58 61 VAL D CA 1
ATOM 1513 C C . VAL B 2 16 ? -17.984 -8.977 -10.907 1.00 40.03 61 VAL D C 1
ATOM 1514 O O . VAL B 2 16 ? -17.857 -9.495 -12.019 1.00 40.20 61 VAL D O 1
ATOM 1518 N N . SER B 2 17 ? -17.023 -8.365 -10.244 1.00 34.66 62 SER D N 1
ATOM 1519 C CA . SER B 2 17 ? -15.666 -8.292 -10.816 1.00 40.51 62 SER D CA 1
ATOM 1520 C C . SER B 2 17 ? -14.635 -8.650 -9.742 1.00 40.49 62 SER D C 1
ATOM 1521 O O . SER B 2 17 ? -14.920 -8.451 -8.554 1.00 38.11 62 SER D O 1
ATOM 1524 N N . LEU B 2 18 ? -13.493 -9.172 -10.169 1.00 37.33 63 LEU D N 1
ATOM 1525 C CA . LEU B 2 18 ? -12.392 -9.501 -9.240 1.00 37.43 63 LEU D CA 1
ATOM 1526 C C . LEU B 2 18 ? -11.132 -8.869 -9.827 1.00 41.72 63 LEU D C 1
ATOM 1527 O O . LEU B 2 18 ? -10.770 -9.214 -10.959 1.00 40.75 63 LEU D O 1
ATOM 1532 N N . ASP B 2 19 ? -10.548 -7.926 -9.107 1.00 38.40 64 ASP D N 1
ATOM 1533 C CA . ASP B 2 19 ? -9.328 -7.235 -9.601 1.00 46.33 64 ASP D CA 1
ATOM 1534 C C . ASP B 2 19 ? -9.617 -6.607 -10.968 1.00 47.86 64 ASP D C 1
ATOM 1535 O O . ASP B 2 19 ? -8.705 -6.591 -11.804 1.00 48.30 64 ASP D O 1
ATOM 1540 N N . GLY B 2 20 ? -10.838 -6.102 -11.166 1.00 40.59 65 GLY D N 1
ATOM 1541 C CA . GLY B 2 20 ? -11.190 -5.413 -12.420 1.00 37.68 65 GLY D CA 1
ATOM 1542 C C . GLY B 2 20 ? -11.740 -6.335 -13.484 1.00 44.80 65 GLY D C 1
ATOM 1543 O O . GLY B 2 20 ? -12.233 -5.818 -14.496 1.00 47.75 65 GLY D O 1
ATOM 1544 N N . LYS B 2 21 ? -11.648 -7.644 -13.292 1.00 40.38 66 LYS D N 1
ATOM 1545 C CA . LYS B 2 21 ? -12.080 -8.565 -14.370 1.00 42.85 66 LYS D CA 1
ATOM 1546 C C . LYS B 2 21 ? -13.467 -9.122 -14.042 1.00 43.13 66 LYS D C 1
ATOM 1547 O O . LYS B 2 21 ? -13.604 -9.840 -13.042 1.00 38.93 66 LYS D O 1
ATOM 1553 N N . PRO B 2 22 ? -14.488 -8.799 -14.850 1.00 41.53 67 PRO D N 1
ATOM 1554 C CA . PRO B 2 22 ? -15.848 -9.333 -14.655 1.00 42.03 67 PRO D CA 1
ATOM 1555 C C . PRO B 2 22 ? -15.805 -10.848 -14.567 1.00 47.01 67 PRO D C 1
ATOM 1556 O O . PRO B 2 22 ? -14.990 -11.492 -15.258 1.00 41.59 67 PRO D O 1
ATOM 1560 N N . GLN B 2 23 ? -16.682 -11.406 -13.744 1.00 42.49 68 GLN D N 1
ATOM 1561 C CA . GLN B 2 23 ? -16.734 -12.872 -13.555 1.00 45.52 68 GLN D CA 1
ATOM 1562 C C . GLN B 2 23 ? -18.093 -13.382 -14.049 1.00 51.21 68 GLN D C 1
ATOM 1563 O O . GLN B 2 23 ? -19.114 -12.760 -13.740 1.00 47.66 68 GLN D O 1
ATOM 1569 N N . GLN B 2 24 ? -18.090 -14.481 -14.793 1.00 48.06 69 GLN D N 1
ATOM 1570 C CA . GLN B 2 24 ? -19.357 -15.042 -15.314 1.00 50.42 69 GLN D CA 1
ATOM 1571 C C . GLN B 2 24 ? -19.905 -16.015 -14.272 1.00 53.76 69 GLN D C 1
ATOM 1572 O O . GLN B 2 24 ? -19.674 -17.225 -14.400 1.00 59.00 69 GLN D O 1
ATOM 1578 N N . VAL B 2 25 ? -20.576 -15.476 -13.264 1.00 52.84 70 VAL D N 1
ATOM 1579 C CA . VAL B 2 25 ? -21.165 -16.327 -12.194 1.00 55.42 70 VAL D CA 1
ATOM 1580 C C . VAL B 2 25 ? -22.657 -15.992 -12.090 1.00 54.67 70 VAL D C 1
ATOM 1581 O O . VAL B 2 25 ? -23.031 -14.845 -12.387 1.00 55.55 70 VAL D O 1
ATOM 1585 N N . THR B 2 26 ? -23.466 -16.985 -11.751 1.00 55.05 71 THR D N 1
ATOM 1586 C CA . THR B 2 26 ? -24.915 -16.787 -11.641 1.00 54.91 71 THR D CA 1
ATOM 1587 C C . THR B 2 26 ? -25.347 -17.176 -10.255 1.00 54.48 71 THR D C 1
ATOM 1588 O O . THR B 2 26 ? -24.818 -18.157 -9.716 1.00 53.86 71 THR D O 1
ATOM 1592 N N . ALA B 2 27 ? -26.293 -16.425 -9.708 1.00 52.46 72 ALA D N 1
ATOM 1593 C CA . ALA B 2 27 ? -26.794 -16.729 -8.358 1.00 52.80 72 ALA D CA 1
ATOM 1594 C C . ALA B 2 27 ? -27.423 -18.110 -8.383 1.00 56.49 72 ALA D C 1
ATOM 1595 O O . ALA B 2 27 ? -28.270 -18.372 -9.255 1.00 58.78 72 ALA D O 1
ATOM 1597 N N . GLY B 2 28 ? -27.002 -18.965 -7.463 1.00 57.13 73 GLY D N 1
ATOM 1598 C CA . GLY B 2 28 ? -27.620 -20.289 -7.342 1.00 65.02 73 GLY D CA 1
ATOM 1599 C C . GLY B 2 28 ? -28.771 -20.191 -6.371 1.00 65.07 73 GLY D C 1
ATOM 1600 O O . GLY B 2 28 ? -29.430 -19.139 -6.330 1.00 65.07 73 GLY D O 1
ATOM 1601 N N . GLU B 2 29 ? -28.975 -21.224 -5.567 1.00 69.58 74 GLU D N 1
ATOM 1602 C CA . GLU B 2 29 ? -30.063 -21.191 -4.557 1.00 70.35 74 GLU D CA 1
ATOM 1603 C C . GLU B 2 29 ? -29.882 -20.041 -3.549 1.00 67.36 74 GLU D C 1
ATOM 1604 O O . GLU B 2 29 ? -28.723 -19.682 -3.270 1.00 62.35 74 GLU D O 1
ATOM 1610 N N . ASN B 2 30 ? -30.993 -19.471 -3.066 1.00 68.09 75 ASN D N 1
ATOM 1611 C CA . ASN B 2 30 ? -30.964 -18.414 -2.012 1.00 63.94 75 ASN D CA 1
ATOM 1612 C C . ASN B 2 30 ? -30.585 -17.024 -2.542 1.00 60.70 75 ASN D C 1
ATOM 1613 O O . ASN B 2 30 ? -30.564 -16.094 -1.724 1.00 57.45 75 ASN D O 1
ATOM 1618 N N . GLY B 2 31 ? -30.331 -16.874 -3.841 1.00 57.75 76 GLY D N 1
ATOM 1619 C CA . GLY B 2 31 ? -29.893 -15.569 -4.363 1.00 51.66 76 GLY D CA 1
ATOM 1620 C C . GLY B 2 31 ? -28.419 -15.331 -4.108 1.00 51.13 76 GLY D C 1
ATOM 1621 O O . GLY B 2 31 ? -27.993 -14.168 -4.141 1.00 51.40 76 GLY D O 1
ATOM 1622 N N . PHE B 2 32 ? -27.663 -16.401 -3.897 1.00 49.27 77 PHE D N 1
ATOM 1623 C CA . PHE B 2 32 ? -26.223 -16.257 -3.588 1.00 47.27 77 PHE D CA 1
ATOM 1624 C C . PHE B 2 32 ? -25.384 -16.799 -4.723 1.00 45.62 77 PHE D C 1
ATOM 1625 O O . PHE B 2 32 ? -25.684 -17.878 -5.258 1.00 48.00 77 PHE D O 1
ATOM 1633 N N . ALA B 2 33 ? -24.349 -16.055 -5.087 1.00 43.75 78 ALA D N 1
ATOM 1634 C CA . ALA B 2 33 ? -23.395 -16.549 -6.094 1.00 41.92 78 ALA D CA 1
ATOM 1635 C C . ALA B 2 33 ? -22.111 -16.911 -5.356 1.00 38.97 78 ALA D C 1
ATOM 1636 O O . ALA B 2 33 ? -21.884 -16.392 -4.253 1.00 37.83 78 ALA D O 1
ATOM 1638 N N . SER B 2 34 ? -21.308 -17.785 -5.954 1.00 43.79 79 SER D N 1
ATOM 1639 C CA . SER B 2 34 ? -20.081 -18.245 -5.271 1.00 39.14 79 SER D CA 1
ATOM 1640 C C . SER B 2 34 ? -18.879 -18.182 -6.212 1.00 43.53 79 SER D C 1
ATOM 1641 O O . SER B 2 34 ? -19.056 -18.380 -7.417 1.00 45.63 79 SER D O 1
ATOM 1644 N N . LEU B 2 35 ? -17.708 -17.903 -5.658 1.00 42.83 80 LEU D N 1
ATOM 1645 C CA . LEU B 2 35 ? -16.465 -17.951 -6.452 1.00 42.26 80 LEU D CA 1
ATOM 1646 C C . LEU B 2 35 ? -15.498 -18.889 -5.709 1.00 43.06 80 LEU D C 1
ATOM 1647 O O . LEU B 2 35 ? -15.540 -18.922 -4.475 1.00 38.86 80 LEU D O 1
ATOM 1652 N N . ASN B 2 36 ? -14.688 -19.640 -6.451 1.00 43.02 81 ASN D N 1
ATOM 1653 C CA . ASN B 2 36 ? -13.677 -20.533 -5.839 1.00 40.72 81 ASN D CA 1
ATOM 1654 C C . ASN B 2 36 ? -12.327 -19.845 -6.013 1.00 41.31 81 ASN D C 1
ATOM 1655 O O . ASN B 2 36 ? -11.880 -19.715 -7.154 1.00 43.38 81 ASN D O 1
ATOM 1660 N N . LEU B 2 37 ? -11.718 -19.408 -4.917 1.00 43.61 82 LEU D N 1
ATOM 1661 C CA . LEU B 2 37 ? -10.482 -18.596 -5.034 1.00 45.91 82 LEU D CA 1
ATOM 1662 C C . LEU B 2 37 ? -9.275 -19.280 -4.393 1.00 45.70 82 LEU D C 1
ATOM 1663 O O . LEU B 2 37 ? -9.413 -19.915 -3.338 1.00 42.72 82 LEU D O 1
ATOM 1668 N N . ALA B 2 38 ? -8.130 -19.113 -5.033 1.00 45.55 83 ALA D N 1
ATOM 1669 C CA . ALA B 2 38 ? -6.882 -19.638 -4.464 1.00 46.79 83 ALA D CA 1
ATOM 1670 C C . ALA B 2 38 ? -6.364 -18.611 -3.467 1.00 47.17 83 ALA D C 1
ATOM 1671 O O . ALA B 2 38 ? -6.885 -17.490 -3.425 1.00 46.51 83 ALA D O 1
ATOM 1673 N N . PRO B 2 39 ? -5.350 -18.939 -2.654 1.00 44.75 84 PRO D N 1
ATOM 1674 C CA . PRO B 2 39 ? -4.748 -17.962 -1.722 1.00 47.37 84 PRO D CA 1
ATOM 1675 C C . PRO B 2 39 ? -4.424 -16.654 -2.439 1.00 46.41 84 PRO D C 1
ATOM 1676 O O . PRO B 2 39 ? -4.012 -16.661 -3.616 1.00 45.85 84 PRO D O 1
ATOM 1680 N N . GLY B 2 40 ? -4.604 -15.541 -1.737 1.00 42.47 85 GLY D N 1
ATOM 1681 C CA . GLY B 2 40 ? -4.266 -14.239 -2.329 1.00 47.25 85 GLY D CA 1
ATOM 1682 C C . GLY B 2 40 ? -5.145 -13.112 -1.834 1.00 43.33 85 GLY D C 1
ATOM 1683 O O . GLY B 2 40 ? -6.083 -13.387 -1.074 1.00 44.78 85 GLY D O 1
ATOM 1684 N N . ARG B 2 41 ? -4.839 -11.888 -2.256 1.00 42.45 86 ARG D N 1
ATOM 1685 C CA . ARG B 2 41 ? -5.643 -10.709 -1.871 1.00 42.84 86 ARG D CA 1
ATOM 1686 C C . ARG B 2 41 ? -6.397 -10.258 -3.121 1.00 44.83 86 ARG D C 1
ATOM 1687 O O . ARG B 2 41 ? -5.747 -10.035 -4.151 1.00 44.91 86 ARG D O 1
ATOM 1695 N N . TYR B 2 42 ? -7.715 -10.145 -3.019 1.00 39.70 87 TYR D N 1
ATOM 1696 C CA . TYR B 2 42 ? -8.539 -9.815 -4.204 1.00 42.15 87 TYR D CA 1
ATOM 1697 C C . TYR B 2 42 ? -9.464 -8.668 -3.882 1.00 43.20 87 TYR D C 1
ATOM 1698 O O . TYR B 2 42 ? -9.895 -8.537 -2.729 1.00 43.40 87 TYR D O 1
ATOM 1707 N N . GLN B 2 43 ? -9.766 -7.849 -4.878 1.00 36.14 88 GLN D N 1
ATOM 1708 C CA . GLN B 2 43 ? -10.767 -6.784 -4.654 1.00 38.96 88 GLN D CA 1
ATOM 1709 C C . GLN B 2 43 ? -12.060 -7.224 -5.346 1.00 38.40 88 GLN D C 1
ATOM 1710 O O . GLN B 2 43 ? -12.059 -7.335 -6.578 1.00 40.45 88 GLN D O 1
ATOM 1716 N N . LEU B 2 44 ? -13.092 -7.502 -4.557 1.00 34.17 89 LEU D N 1
ATOM 1717 C CA . LEU B 2 44 ? -14.400 -7.926 -5.107 1.00 34.11 89 LEU D CA 1
ATOM 1718 C C . LEU B 2 44 ? -15.256 -6.678 -5.311 1.00 38.93 89 LEU D C 1
ATOM 1719 O O . LEU B 2 44 ? -15.340 -5.861 -4.392 1.00 36.27 89 LEU D O 1
ATOM 1724 N N . GLU B 2 45 ? -15.837 -6.557 -6.495 1.00 37.21 90 GLU D N 1
ATOM 1725 C CA . GLU B 2 45 ? -16.681 -5.385 -6.807 1.00 40.38 90 GLU D CA 1
ATOM 1726 C C . GLU B 2 45 ? -17.991 -5.869 -7.425 1.00 39.13 90 GLU D C 1
ATOM 1727 O O . GLU B 2 45 ? -17.964 -6.778 -8.265 1.00 38.21 90 GLU D O 1
ATOM 1733 N N . ILE B 2 46 ? -19.093 -5.291 -6.976 1.00 35.99 91 ILE D N 1
ATOM 1734 C CA . ILE B 2 46 ? -20.398 -5.611 -7.604 1.00 36.76 91 ILE D CA 1
ATOM 1735 C C . ILE B 2 46 ? -20.938 -4.282 -8.137 1.00 39.02 91 ILE D C 1
ATOM 1736 O O . ILE B 2 46 ? -20.980 -3.317 -7.369 1.00 36.67 91 ILE D O 1
ATOM 1741 N N . ARG B 2 47 ? -21.275 -4.255 -9.422 1.00 39.21 92 ARG D N 1
ATOM 1742 C CA . ARG B 2 47 ? -21.733 -2.995 -10.047 1.00 38.77 92 ARG D CA 1
ATOM 1743 C C . ARG B 2 47 ? -23.119 -3.158 -10.662 1.00 40.93 92 ARG D C 1
ATOM 1744 O O . ARG B 2 47 ? -23.397 -4.221 -11.225 1.00 40.65 92 ARG D O 1
ATOM 1752 N N . HIS B 2 48 ? -23.944 -2.130 -10.517 1.00 39.90 93 HIS D N 1
ATOM 1753 C CA . HIS B 2 48 ? -25.277 -2.103 -11.159 1.00 43.10 93 HIS D CA 1
ATOM 1754 C C . HIS B 2 48 ? -25.614 -0.626 -11.273 1.00 41.68 93 HIS D C 1
ATOM 1755 O O . HIS B 2 48 ? -25.696 0.052 -10.237 1.00 39.10 93 HIS D O 1
ATOM 1762 N N . ASN B 2 49 ? -25.727 -0.149 -12.502 1.00 41.46 94 ASN D N 1
ATOM 1763 C CA . ASN B 2 49 ? -25.956 1.297 -12.710 1.00 41.81 94 ASN D CA 1
ATOM 1764 C C . ASN B 2 49 ? -24.772 2.040 -12.087 1.00 41.75 94 ASN D C 1
ATOM 1765 O O . ASN B 2 49 ? -23.632 1.651 -12.356 1.00 41.45 94 ASN D O 1
ATOM 1770 N N . ASP B 2 50 ? -25.049 3.057 -11.277 1.00 37.99 95 ASP D N 1
ATOM 1771 C CA . ASP B 2 50 ? -23.982 3.879 -10.653 1.00 43.43 95 ASP D CA 1
ATOM 1772 C C . ASP B 2 50 ? -23.651 3.345 -9.259 1.00 40.45 95 ASP D C 1
ATOM 1773 O O . ASP B 2 50 ? -22.839 3.974 -8.572 1.00 42.17 95 ASP D O 1
ATOM 1778 N N . ARG B 2 51 ? -24.254 2.222 -8.879 1.00 37.10 96 ARG D N 1
ATOM 1779 C CA . ARG B 2 51 ? -24.029 1.653 -7.527 1.00 37.84 96 ARG D CA 1
ATOM 1780 C C . ARG B 2 51 ? -22.817 0.721 -7.568 1.00 39.24 96 ARG D C 1
ATOM 1781 O O . ARG B 2 51 ? -22.809 -0.201 -8.395 1.00 39.06 96 ARG D O 1
ATOM 1789 N N . LEU B 2 52 ? -21.843 0.984 -6.707 1.00 37.81 97 LEU D N 1
ATOM 1790 C CA . LEU B 2 52 ? -20.637 0.130 -6.624 1.00 35.28 97 LEU D CA 1
ATOM 1791 C C . LEU B 2 52 ? -20.480 -0.376 -5.185 1.00 35.96 97 LEU D C 1
ATOM 1792 O O . LEU B 2 52 ? -20.480 0.449 -4.260 1.00 31.32 97 LEU D O 1
ATOM 1797 N N . ARG B 2 53 ? -20.380 -1.690 -5.034 1.00 31.72 98 ARG D N 1
ATOM 1798 C CA . ARG B 2 53 ? -20.121 -2.282 -3.704 1.00 31.70 98 ARG D CA 1
ATOM 1799 C C . ARG B 2 53 ? -18.730 -2.924 -3.766 1.00 39.04 98 ARG D C 1
ATOM 1800 O O . ARG B 2 53 ? -18.426 -3.541 -4.794 1.00 38.25 98 ARG D O 1
ATOM 1808 N N . ARG B 2 54 ? -17.929 -2.758 -2.721 1.00 33.43 99 ARG D N 1
ATOM 1809 C CA . ARG B 2 54 ? -16.538 -3.260 -2.777 1.00 36.25 99 ARG D CA 1
ATOM 1810 C C . ARG B 2 54 ? -16.190 -4.050 -1.511 1.00 39.50 99 ARG D C 1
ATOM 1811 O O . ARG B 2 54 ? -16.668 -3.682 -0.431 1.00 38.57 99 ARG D O 1
ATOM 1819 N N . GLN B 2 55 ? -15.383 -5.092 -1.674 1.00 36.66 100 GLN D N 1
ATOM 1820 C CA . GLN B 2 55 ? -14.946 -5.919 -0.528 1.00 39.19 100 GLN D CA 1
ATOM 1821 C C . GLN B 2 55 ? -13.514 -6.390 -0.789 1.00 36.84 100 GLN D C 1
ATOM 1822 O O . GLN B 2 55 ? -13.276 -6.954 -1.861 1.00 40.48 100 GLN D O 1
ATOM 1828 N N . GLN B 2 56 ? -12.610 -6.152 0.150 1.00 37.13 101 GLN D N 1
ATOM 1829 C CA . GLN B 2 56 ? -11.239 -6.698 0.010 1.00 38.62 101 GLN D CA 1
ATOM 1830 C C . GLN B 2 56 ? -11.245 -8.131 0.558 1.00 41.11 101 GLN D C 1
ATOM 1831 O O . GLN B 2 56 ? -11.645 -8.328 1.716 1.00 41.52 101 GLN D O 1
ATOM 1837 N N . LEU B 2 57 ? -10.835 -9.084 -0.265 1.00 39.35 102 LEU D N 1
ATOM 1838 C CA . LEU B 2 57 ? -10.819 -10.505 0.152 1.00 40.89 102 LEU D CA 1
ATOM 1839 C C . LEU B 2 57 ? -9.376 -10.950 0.428 1.00 41.79 102 LEU D C 1
ATOM 1840 O O . LEU B 2 57 ? -8.535 -10.782 -0.456 1.00 44.18 102 LEU D O 1
ATOM 1845 N N . SER B 2 58 ? -9.121 -11.473 1.624 1.00 43.00 103 SER D N 1
ATOM 1846 C CA . SER B 2 58 ? -7.789 -12.007 1.987 1.00 40.02 103 SER D CA 1
ATOM 1847 C C . SER B 2 58 ? -7.943 -13.523 2.124 1.00 41.05 103 SER D C 1
ATOM 1848 O O . SER B 2 58 ? -8.471 -13.970 3.149 1.00 41.78 103 SER D O 1
ATOM 1851 N N . ILE B 2 59 ? -7.556 -14.259 1.090 1.00 44.46 104 ILE D N 1
ATOM 1852 C CA . ILE B 2 59 ? -7.740 -15.733 1.075 1.00 41.13 104 ILE D CA 1
ATOM 1853 C C . ILE B 2 59 ? -6.413 -16.390 1.454 1.00 43.28 104 ILE D C 1
ATOM 1854 O O . ILE B 2 59 ? -5.415 -16.145 0.778 1.00 46.91 104 ILE D O 1
ATOM 1859 N N . ASP B 2 60 ? -6.424 -17.179 2.514 1.00 47.51 105 ASP D N 1
ATOM 1860 C CA . ASP B 2 60 ? -5.206 -17.939 2.889 1.00 52.12 105 ASP D CA 1
ATOM 1861 C C . ASP B 2 60 ? -5.609 -19.363 3.258 1.00 49.86 105 ASP D C 1
ATOM 1862 O O . ASP B 2 60 ? -5.125 -20.303 2.613 1.00 52.53 105 ASP D O 1
ATOM 1867 N N . THR B 2 61 ? -6.503 -19.502 4.226 1.00 50.43 106 THR D N 1
ATOM 1868 C CA . THR B 2 61 ? -6.832 -20.839 4.738 1.00 50.88 106 THR D CA 1
ATOM 1869 C C . THR B 2 61 ? -8.005 -21.424 3.999 1.00 44.98 106 THR D C 1
ATOM 1870 O O . THR B 2 61 ? -8.819 -20.662 3.457 1.00 42.86 106 THR D O 1
ATOM 1874 N N . ALA B 2 62 ? -8.063 -22.748 3.971 1.00 38.84 107 ALA D N 1
ATOM 1875 C CA . ALA B 2 62 ? -9.180 -23.443 3.317 1.00 40.35 107 ALA D CA 1
ATOM 1876 C C . ALA B 2 62 ? -10.443 -23.230 4.141 1.00 36.03 107 ALA D C 1
ATOM 1877 O O . ALA B 2 62 ? -10.392 -23.350 5.367 1.00 36.58 107 ALA D O 1
ATOM 1879 N N . GLY B 2 63 ? -11.539 -22.930 3.456 1.00 37.28 108 GLY D N 1
ATOM 1880 C CA . GLY B 2 63 ? -12.804 -2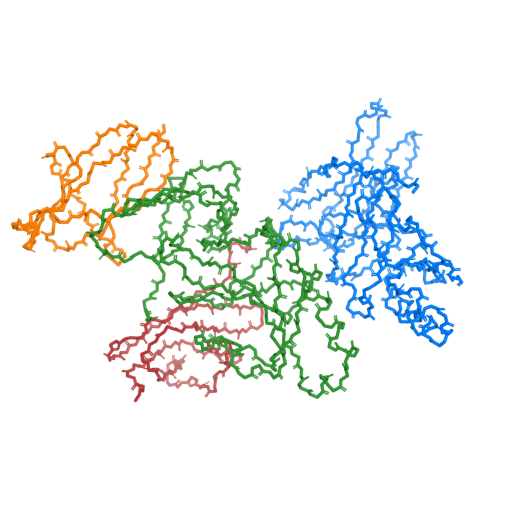2.693 4.153 1.00 35.01 108 GLY D CA 1
ATOM 1881 C C . GLY B 2 63 ? -13.806 -21.956 3.296 1.00 35.07 108 GLY D C 1
ATOM 1882 O O . GLY B 2 63 ? -13.619 -21.902 2.078 1.00 35.68 108 GLY D O 1
ATOM 1883 N N . THR B 2 64 ? -14.850 -21.431 3.928 1.00 32.66 109 THR D N 1
ATOM 1884 C CA . THR B 2 64 ? -15.910 -20.730 3.197 1.00 31.53 109 THR D CA 1
ATOM 1885 C C . THR B 2 64 ? -16.096 -19.346 3.773 1.00 34.80 109 THR D C 1
ATOM 1886 O O . THR B 2 64 ? -16.147 -19.210 5.007 1.00 30.82 109 THR D O 1
ATOM 1890 N N . TRP B 2 65 ? -16.151 -18.354 2.892 1.00 31.11 110 TRP D N 1
ATOM 1891 C CA . TRP B 2 65 ? -16.378 -16.959 3.306 1.00 31.79 110 TRP D CA 1
ATOM 1892 C C . TRP B 2 65 ? -17.765 -16.510 2.878 1.00 30.80 110 TRP D C 1
ATOM 1893 O O . TRP B 2 65 ? -18.176 -16.856 1.774 1.00 33.76 110 TRP D O 1
ATOM 1904 N N . LEU B 2 66 ? -18.469 -15.801 3.748 1.00 35.28 111 LEU D N 1
ATOM 1905 C CA . LEU B 2 66 ? -19.746 -15.155 3.372 1.00 34.61 111 LEU D CA 1
ATOM 1906 C C . LEU B 2 66 ? -19.434 -13.660 3.509 1.00 32.60 111 LEU D C 1
ATOM 1907 O O . LEU B 2 66 ? -18.951 -13.269 4.577 1.00 30.49 111 LEU D O 1
ATOM 1912 N N . VAL B 2 67 ? -19.626 -12.883 2.443 1.00 34.20 112 VAL D N 1
ATOM 1913 C CA . VAL B 2 67 ? -19.234 -11.443 2.495 1.00 32.11 112 VAL D CA 1
ATOM 1914 C C . VAL B 2 67 ? -20.400 -10.543 2.055 1.00 32.71 112 VAL D C 1
ATOM 1915 O O . VAL B 2 67 ? -21.221 -10.992 1.251 1.00 34.36 112 VAL D O 1
ATOM 1919 N N . ASN B 2 68 ? -20.462 -9.338 2.606 1.00 30.51 113 ASN D N 1
ATOM 1920 C CA . ASN B 2 68 ? -21.503 -8.346 2.242 1.00 33.83 113 ASN D CA 1
ATOM 1921 C C . ASN B 2 68 ? -20.786 -7.097 1.724 1.00 34.53 113 ASN D C 1
ATOM 1922 O O . ASN B 2 68 ? -20.537 -6.191 2.523 1.00 35.37 113 ASN D O 1
ATOM 1927 N N . PRO B 2 69 ? -20.415 -7.030 0.431 1.00 33.17 114 PRO D N 1
ATOM 1928 C CA . PRO B 2 69 ? -19.632 -5.885 -0.118 1.00 36.72 114 PRO D CA 1
ATOM 1929 C C . PRO B 2 69 ? -20.254 -4.557 0.296 1.00 37.41 114 PRO D C 1
ATOM 1930 O O . PRO B 2 69 ? -21.488 -4.404 0.221 1.00 37.60 114 PRO D O 1
ATOM 1934 N N . ALA B 2 70 ? -19.414 -3.610 0.692 1.00 37.31 115 ALA D N 1
ATOM 1935 C CA . ALA B 2 70 ? -19.890 -2.300 1.193 1.00 36.61 115 ALA D CA 1
ATOM 1936 C C . ALA B 2 70 ? -20.127 -1.308 0.053 1.00 34.84 115 ALA D C 1
ATOM 1937 O O . ALA B 2 70 ? -19.254 -1.158 -0.806 1.00 35.97 115 ALA D O 1
ATOM 1939 N N . THR B 2 71 ? -21.267 -0.625 0.089 1.00 32.40 116 THR D N 1
ATOM 1940 C CA . THR B 2 71 ? -21.581 0.384 -0.939 1.00 34.85 116 THR D CA 1
ATOM 1941 C C . THR B 2 71 ? -20.633 1.548 -0.803 1.00 36.84 116 THR D C 1
ATOM 1942 O O . THR B 2 71 ? -20.454 2.043 0.315 1.00 38.61 116 THR D O 1
ATOM 1946 N N . ALA B 2 72 ? -20.070 1.978 -1.925 1.00 35.91 117 ALA D N 1
ATOM 1947 C CA . ALA B 2 72 ? -19.129 3.112 -1.929 1.00 38.87 117 ALA D CA 1
ATOM 1948 C C . ALA B 2 72 ? -19.855 4.442 -2.136 1.00 42.31 117 ALA D C 1
ATOM 1949 O O . ALA B 2 72 ? -20.840 4.476 -2.879 1.00 38.41 117 ALA D O 1
ATOM 1951 N N . GLY B 2 73 ? -19.402 5.493 -1.455 1.00 44.32 118 GLY D N 1
ATOM 1952 C CA . GLY B 2 73 ? -19.938 6.845 -1.693 1.00 49.00 118 GLY D CA 1
ATOM 1953 C C . GLY B 2 73 ? -21.273 7.138 -1.045 1.00 50.69 118 GLY D C 1
ATOM 1954 O O . GLY B 2 73 ? -21.955 8.043 -1.532 1.00 49.81 118 GLY D O 1
ATOM 1955 N N . LEU B 2 74 ? -21.607 6.454 0.043 1.00 47.42 119 LEU D N 1
ATOM 1956 C CA . LEU B 2 74 ? -22.870 6.766 0.753 1.00 52.27 119 LEU D CA 1
ATOM 1957 C C . LEU B 2 74 ? -22.751 8.125 1.469 1.00 55.33 119 LEU D C 1
ATOM 1958 O O . LEU B 2 74 ? -23.772 8.791 1.671 1.00 54.44 119 LEU D O 1
ATOM 1963 N N . GLU B 2 75 ? -21.537 8.539 1.801 1.00 52.43 120 GLU D N 1
ATOM 1964 C CA . GLU B 2 75 ? -21.347 9.860 2.445 1.00 60.95 120 GLU D CA 1
ATOM 1965 C C . GLU B 2 75 ? -21.873 10.964 1.508 1.00 63.88 120 GLU D C 1
ATOM 1966 O O . GLU B 2 75 ? -22.254 12.037 2.009 1.00 65.96 120 GLU D O 1
ATOM 1972 N N . GLY B 2 76 ? -21.912 10.697 0.202 1.00 66.11 121 GLY D N 1
ATOM 1973 C CA . GLY B 2 76 ? -22.410 11.683 -0.774 1.00 67.04 121 GLY D CA 1
ATOM 1974 C C . GLY B 2 76 ? -23.919 11.662 -0.894 1.00 65.80 121 GLY D C 1
ATOM 1975 O O . GLY B 2 76 ? -24.454 12.433 -1.709 1.00 67.32 121 GLY D O 1
ATOM 1976 N N . SER B 2 77 ? -24.583 10.801 -0.129 1.00 64.20 122 SER D N 1
ATOM 1977 C CA . SER B 2 77 ? -26.057 10.679 -0.249 1.00 65.09 122 SER D CA 1
ATOM 1978 C C . SER B 2 77 ? -26.731 11.740 0.631 1.00 60.95 122 SER D C 1
ATOM 1979 O O . SER B 2 77 ? -26.106 12.113 1.641 1.00 63.86 122 SER D O 1
ATOM 1982 N N . THR C 1 21 ? 11.179 38.066 -24.026 1.00 67.96 8 THR A N 1
ATOM 1983 C CA . THR C 1 21 ? 10.814 39.490 -23.914 1.00 65.22 8 THR A CA 1
ATOM 1984 C C . THR C 1 21 ? 9.633 39.611 -22.977 1.00 60.41 8 THR A C 1
ATOM 1985 O O . THR C 1 21 ? 9.174 40.746 -22.745 1.00 61.51 8 THR A O 1
ATOM 1989 N N . SER C 1 22 ? 9.162 38.478 -22.448 1.00 55.64 9 SER A N 1
ATOM 1990 C CA . SER C 1 22 ? 8.019 38.499 -21.502 1.00 51.48 9 SER A CA 1
ATOM 1991 C C . SER C 1 22 ? 8.517 38.390 -20.065 1.00 44.12 9 SER A C 1
ATOM 1992 O O . SER C 1 22 ? 9.326 37.507 -19.779 1.00 45.13 9 SER A O 1
ATOM 1995 N N . PRO C 1 23 ? 8.044 39.253 -19.159 1.00 44.08 10 PRO A N 1
ATOM 1996 C CA . PRO C 1 23 ? 8.373 39.133 -17.734 1.00 42.63 10 PRO A CA 1
ATOM 1997 C C . PRO C 1 23 ? 7.822 37.833 -17.166 1.00 43.89 10 PRO A C 1
ATOM 1998 O O . PRO C 1 23 ? 6.948 37.192 -17.785 1.00 41.24 10 PRO A O 1
ATOM 2002 N N . GLN C 1 24 ? 8.302 37.458 -15.987 1.00 39.71 11 GLN A N 1
ATOM 2003 C CA . GLN C 1 24 ? 7.811 36.238 -15.311 1.00 43.63 11 GLN A CA 1
ATOM 2004 C C . GLN C 1 24 ? 6.377 36.473 -14.818 1.00 45.38 11 GLN A C 1
ATOM 2005 O O . GLN C 1 24 ? 6.054 37.603 -14.435 1.00 40.44 11 GLN A O 1
ATOM 2011 N N . ALA C 1 25 ? 5.578 35.416 -14.796 1.00 42.47 12 ALA A N 1
ATOM 2012 C CA . ALA C 1 25 ? 4.153 35.555 -14.432 1.00 43.45 12 ALA A CA 1
ATOM 2013 C C . ALA C 1 25 ? 3.957 35.789 -12.936 1.00 46.34 12 ALA A C 1
ATOM 2014 O O . ALA C 1 25 ? 4.741 35.256 -12.133 1.00 45.94 12 ALA A O 1
ATOM 2016 N N . ASP C 1 26 ? 2.916 36.545 -12.590 1.00 46.71 13 ASP A N 1
ATOM 2017 C CA . ASP C 1 26 ? 2.559 36.788 -11.167 1.00 49.97 13 ASP A CA 1
ATOM 2018 C C . ASP C 1 26 ? 2.305 35.434 -10.510 1.00 52.05 13 ASP A C 1
ATOM 2019 O O . ASP C 1 26 ? 1.628 34.600 -11.123 1.00 50.25 13 ASP A O 1
ATOM 2024 N N . SER C 1 27 ? 2.784 35.245 -9.285 1.00 55.20 14 SER A N 1
ATOM 2025 C CA . SER C 1 27 ? 2.718 33.908 -8.646 1.00 55.02 14 SER A CA 1
ATOM 2026 C C . SER C 1 27 ? 1.501 33.772 -7.728 1.00 58.39 14 SER A C 1
ATOM 2027 O O . SER C 1 27 ? 1.170 32.629 -7.366 1.00 60.50 14 SER A O 1
ATOM 2030 N N . ALA C 1 28 ? 0.878 34.888 -7.366 1.00 59.31 15 ALA A N 1
ATOM 2031 C CA . ALA C 1 28 ? -0.255 34.849 -6.416 1.00 55.95 15 ALA A CA 1
ATOM 2032 C C . ALA C 1 28 ? -1.309 33.845 -6.874 1.00 55.14 15 ALA A C 1
ATOM 2033 O O . ALA C 1 28 ? -1.725 33.878 -8.044 1.00 54.59 15 ALA A O 1
ATOM 2035 N N . PRO C 1 29 ? -1.765 32.949 -5.978 1.00 56.45 16 PRO A N 1
ATOM 2036 C CA . PRO C 1 29 ? -2.781 31.916 -6.312 1.00 53.21 16 PRO A CA 1
ATOM 2037 C C . PRO C 1 29 ? -4.186 32.492 -6.286 1.00 45.19 16 PRO A C 1
ATOM 2038 O O . PRO C 1 29 ? -4.430 33.529 -5.638 1.00 49.77 16 PRO A O 1
ATOM 2042 N N . ALA C 1 30 ? -5.100 31.817 -6.972 1.00 48.36 17 ALA A N 1
ATOM 2043 C CA . ALA C 1 30 ? -6.505 32.268 -6.994 1.00 43.72 17 ALA A CA 1
ATOM 2044 C C . ALA C 1 30 ? -7.108 32.097 -5.604 1.00 48.49 17 ALA A C 1
ATOM 2045 O O . ALA C 1 30 ? -6.712 31.166 -4.887 1.00 47.03 17 ALA A O 1
ATOM 2047 N N . GLN C 1 31 ? -8.060 32.956 -5.260 1.00 44.62 18 GLN A N 1
ATOM 2048 C CA . GLN C 1 31 ? -8.712 32.888 -3.937 1.00 43.44 18 GLN A CA 1
ATOM 2049 C C . GLN C 1 31 ? -9.850 31.869 -3.995 1.00 44.64 18 GLN A C 1
ATOM 2050 O O . GLN C 1 31 ? -10.557 31.824 -5.007 1.00 41.46 18 GLN A O 1
ATOM 2056 N N . ARG C 1 32 ? -10.005 31.101 -2.921 1.00 43.64 19 ARG A N 1
ATOM 2057 C CA . ARG C 1 32 ? -11.036 30.046 -2.896 1.00 38.80 19 ARG A CA 1
ATOM 2058 C C . ARG C 1 32 ? -12.278 30.580 -2.193 1.00 38.49 19 ARG A C 1
ATOM 2059 O O . ARG C 1 32 ? -12.140 31.228 -1.154 1.00 41.58 19 ARG A O 1
ATOM 2067 N N . PHE C 1 33 ? -13.432 30.301 -2.771 1.00 38.14 20 PHE A N 1
ATOM 2068 C CA . PHE C 1 33 ? -14.715 30.727 -2.180 1.00 37.10 20 PHE A CA 1
ATOM 2069 C C . PHE C 1 33 ? -15.633 29.536 -2.267 1.00 39.37 20 PHE A C 1
ATOM 2070 O O . PHE C 1 33 ? -15.496 28.732 -3.193 1.00 40.44 20 PHE A O 1
ATOM 2078 N N . SER C 1 34 ? -16.561 29.429 -1.328 1.00 36.36 21 SER A N 1
ATOM 2079 C CA . SER C 1 34 ? -17.424 28.235 -1.312 1.00 37.72 21 SER A CA 1
ATOM 2080 C C . SER C 1 34 ? -18.859 28.594 -1.687 1.00 41.13 21 SER A C 1
ATOM 2081 O O . SER C 1 34 ? -19.228 29.775 -1.588 1.00 39.16 21 SER A O 1
ATOM 2084 N N . LEU C 1 35 ? -19.607 27.603 -2.148 1.00 40.33 22 LEU A N 1
ATOM 2085 C CA . LEU C 1 35 ? -21.047 27.823 -2.386 1.00 42.20 22 LEU A CA 1
ATOM 2086 C C . LEU C 1 35 ? -21.755 27.272 -1.142 1.00 42.60 22 LEU A C 1
ATOM 2087 O O . LEU C 1 35 ? -21.144 26.468 -0.417 1.00 44.27 22 LEU A O 1
ATOM 2092 N N . PRO C 1 36 ? -22.993 27.696 -0.847 1.00 39.75 23 PRO A N 1
ATOM 2093 C CA . PRO C 1 36 ? -23.749 27.210 0.331 1.00 45.02 23 PRO A CA 1
ATOM 2094 C C . PRO C 1 36 ? -23.584 25.708 0.557 1.00 42.94 23 PRO A C 1
ATOM 2095 O O . PRO C 1 36 ? -23.397 25.311 1.723 1.00 53.27 23 PRO A O 1
ATOM 2099 N N . GLN C 1 37 ? -23.630 24.894 -0.493 1.00 47.25 24 GLN A N 1
ATOM 2100 C CA . GLN C 1 37 ? -23.596 23.418 -0.326 1.00 51.18 24 GLN A CA 1
ATOM 2101 C C . GLN C 1 37 ? -22.166 22.868 -0.185 1.00 51.23 24 GLN A C 1
ATOM 2102 O O . GLN C 1 37 ? -22.026 21.633 -0.216 1.00 52.91 24 GLN A O 1
ATOM 2108 N N . GLY C 1 38 ? -21.150 23.721 -0.057 1.00 44.98 25 GLY A N 1
ATOM 2109 C CA . GLY C 1 38 ? -19.787 23.226 0.220 1.00 46.94 25 GLY A CA 1
ATOM 2110 C C . GLY C 1 38 ? -18.843 23.219 -0.964 1.00 50.22 25 GLY A C 1
ATOM 2111 O O . GLY C 1 38 ? -17.626 23.288 -0.737 1.00 48.26 25 GLY A O 1
ATOM 2112 N N . CYS C 1 39 ? -19.375 23.143 -2.183 1.00 45.83 26 CYS A N 1
ATOM 2113 C CA . CYS C 1 39 ? -18.500 23.198 -3.378 1.00 48.83 26 CYS A CA 1
ATOM 2114 C C . CYS C 1 39 ? -17.699 24.508 -3.402 1.00 45.54 26 CYS A C 1
ATOM 2115 O O . CYS C 1 39 ? -18.134 25.480 -2.778 1.00 46.13 26 CYS A O 1
ATOM 2118 N N . HIS C 1 40 ? -16.591 24.517 -4.135 1.00 39.10 27 HIS A N 1
ATOM 2119 C CA . HIS C 1 40 ? -15.739 25.726 -4.160 1.00 42.48 27 HIS A CA 1
ATOM 2120 C C . HIS C 1 40 ? -15.464 26.211 -5.580 1.00 38.33 27 HIS A C 1
ATOM 2121 O O . HIS C 1 40 ? -15.549 25.418 -6.520 1.00 39.62 27 HIS A O 1
ATOM 2128 N N . PHE C 1 41 ? -15.156 27.495 -5.707 1.00 38.51 28 PHE A N 1
ATOM 2129 C CA . PHE C 1 41 ? -14.731 28.060 -7.009 1.00 36.48 28 PHE A CA 1
ATOM 2130 C C . PHE C 1 41 ? -13.536 28.932 -6.684 1.00 33.96 28 PHE A C 1
ATOM 2131 O O . PHE C 1 41 ? -13.301 29.232 -5.508 1.00 36.96 28 PHE A O 1
ATOM 2139 N N . ARG C 1 42 ? -12.788 29.327 -7.700 1.00 33.30 29 ARG A N 1
ATOM 2140 C CA . ARG C 1 42 ? -11.563 30.102 -7.429 1.00 33.86 29 ARG A CA 1
ATOM 2141 C C . ARG C 1 42 ? -11.368 31.185 -8.496 1.00 36.36 29 ARG A C 1
ATOM 2142 O O . ARG C 1 42 ? -11.406 30.862 -9.683 1.00 35.15 29 ARG A O 1
ATOM 2150 N N . THR C 1 43 ? -11.161 32.418 -8.056 1.00 34.48 30 THR A N 1
ATOM 2151 C CA . THR C 1 43 ? -10.890 33.523 -8.984 1.00 32.95 30 THR A CA 1
ATOM 2152 C C . THR C 1 43 ? -10.097 34.580 -8.250 1.00 34.71 30 THR A C 1
ATOM 2153 O O . THR C 1 43 ? -9.674 34.322 -7.119 1.00 39.84 30 THR A O 1
ATOM 2157 N N . PHE C 1 44 ? -9.886 35.723 -8.883 1.00 30.05 31 PHE A N 1
ATOM 2158 C CA . PHE C 1 44 ? -9.196 36.851 -8.223 1.00 35.05 31 PHE A CA 1
ATOM 2159 C C . PHE C 1 44 ? -10.227 37.940 -7.948 1.00 37.48 31 PHE A C 1
ATOM 2160 O O . PHE C 1 44 ? -10.945 38.343 -8.865 1.00 33.73 31 PHE A O 1
ATOM 2168 N N . TRP C 1 45 ? -10.305 38.369 -6.691 1.00 37.21 32 TRP A N 1
ATOM 2169 C CA . TRP C 1 45 ? -11.253 39.429 -6.280 1.00 39.44 32 TRP A CA 1
ATOM 2170 C C . TRP C 1 45 ? -10.505 40.465 -5.455 1.00 41.68 32 TRP A C 1
ATOM 2171 O O . TRP C 1 45 ? -10.051 40.132 -4.355 1.00 42.45 32 TRP A O 1
ATOM 2182 N N . ARG C 1 46 ? -10.405 41.679 -5.979 1.00 40.01 33 ARG A N 1
ATOM 2183 C CA . ARG C 1 46 ? -9.743 42.773 -5.233 1.00 45.76 33 ARG A CA 1
ATOM 2184 C C . ARG C 1 46 ? -10.797 43.710 -4.641 1.00 41.63 33 ARG A C 1
ATOM 2185 O O . ARG C 1 46 ? -11.815 43.936 -5.304 1.00 40.50 33 ARG A O 1
ATOM 2193 N N . ASP C 1 47 ? -10.532 44.238 -3.446 1.00 39.08 34 ASP A N 1
ATOM 2194 C CA . ASP C 1 47 ? -11.464 45.226 -2.844 1.00 42.83 34 ASP A CA 1
ATOM 2195 C C . ASP C 1 47 ? -11.238 46.597 -3.483 1.00 39.51 34 ASP A C 1
ATOM 2196 O O . ASP C 1 47 ? -10.213 47.221 -3.195 1.00 44.82 34 ASP A O 1
ATOM 2201 N N . GLU C 1 48 ? -12.178 47.031 -4.306 1.00 37.91 35 GLU A N 1
ATOM 2202 C CA . GLU C 1 48 ? -12.084 48.361 -4.943 1.00 42.74 35 GLU A CA 1
ATOM 2203 C C . GLU C 1 48 ? -13.004 49.340 -4.198 1.00 38.40 35 GLU A C 1
ATOM 2204 O O . GLU C 1 48 ? -13.091 50.493 -4.636 1.00 38.66 35 GLU A O 1
ATOM 2210 N N . ALA C 1 49 ? -13.654 48.880 -3.128 1.00 35.42 36 ALA A N 1
ATOM 2211 C CA . ALA C 1 49 ? -14.565 49.723 -2.318 1.00 39.63 36 ALA A CA 1
ATOM 2212 C C . ALA C 1 49 ? -15.451 50.586 -3.217 1.00 39.73 36 ALA A C 1
ATOM 2213 O O . ALA C 1 49 ? -15.552 51.788 -2.948 1.00 42.93 36 ALA A O 1
ATOM 2215 N N . ASN C 1 50 ? -16.112 49.976 -4.200 1.00 36.07 37 ASN A N 1
ATOM 2216 C CA . ASN C 1 50 ? -16.923 50.730 -5.195 1.00 41.50 37 ASN A CA 1
ATOM 2217 C C . ASN C 1 50 ? -18.347 50.173 -5.354 1.00 40.08 37 ASN A C 1
ATOM 2218 O O . ASN C 1 50 ? -19.006 50.537 -6.330 1.00 40.02 37 ASN A O 1
ATOM 2223 N N . GLY C 1 51 ? -18.784 49.307 -4.447 1.00 36.28 38 GLY A N 1
ATOM 2224 C CA . GLY C 1 51 ? -20.141 48.737 -4.516 1.00 38.33 38 GLY A CA 1
ATOM 2225 C C . GLY C 1 51 ? -20.256 47.570 -5.480 1.00 34.93 38 GLY A C 1
ATOM 2226 O O . GLY C 1 51 ? -21.382 47.116 -5.715 1.00 33.70 38 GLY A O 1
ATOM 2227 N N . GLY C 1 52 ? -19.133 47.082 -5.991 1.00 33.54 39 GLY A N 1
ATOM 2228 C CA . GLY C 1 52 ? -19.137 45.984 -6.968 1.00 35.67 39 GLY A CA 1
ATOM 2229 C C . GLY C 1 52 ? -19.688 44.700 -6.397 1.00 33.68 39 GLY A C 1
ATOM 2230 O O . GLY C 1 52 ? -19.520 44.468 -5.193 1.00 31.57 39 GLY A O 1
ATOM 2231 N N . SER C 1 53 ? -20.297 43.881 -7.256 1.00 31.78 40 SER A N 1
ATOM 2232 C CA . SER C 1 53 ? -20.914 42.619 -6.789 1.00 30.26 40 SER A CA 1
ATOM 2233 C C . SER C 1 53 ? -20.710 41.480 -7.789 1.00 28.36 40 SER A C 1
ATOM 2234 O O . SER C 1 53 ? -20.634 41.757 -8.983 1.00 31.24 40 SER A O 1
ATOM 2237 N N . LEU C 1 54 ? -20.623 40.262 -7.276 1.00 31.64 41 LEU A N 1
ATOM 2238 C CA . LEU C 1 54 ? -20.574 39.052 -8.121 1.00 31.28 41 LEU A CA 1
ATOM 2239 C C . LEU C 1 54 ? -21.565 38.089 -7.464 1.00 32.79 41 LEU A C 1
ATOM 2240 O O . LEU C 1 54 ? -21.484 37.907 -6.246 1.00 33.35 41 LEU A O 1
ATOM 2245 N N . PHE C 1 55 ? -22.482 37.538 -8.245 1.00 33.26 42 PHE A N 1
ATOM 2246 C CA . PHE C 1 55 ? -23.400 36.519 -7.693 1.00 27.92 42 PHE A CA 1
ATOM 2247 C C . PHE C 1 55 ? -23.282 35.246 -8.525 1.00 32.05 42 PHE A C 1
ATOM 2248 O O . PHE C 1 55 ? -23.434 35.295 -9.750 1.00 29.86 42 PHE A O 1
ATOM 2256 N N . ILE C 1 56 ? -23.008 34.131 -7.850 1.00 32.98 43 ILE A N 1
ATOM 2257 C CA . ILE C 1 56 ? -22.978 32.816 -8.549 1.00 31.42 43 ILE A CA 1
ATOM 2258 C C . ILE C 1 56 ? -24.135 31.988 -7.989 1.00 32.23 43 ILE A C 1
ATOM 2259 O O . ILE C 1 56 ? -24.087 31.615 -6.817 1.00 35.17 43 ILE A O 1
ATOM 2264 N N . PRO C 1 57 ? -25.182 31.739 -8.792 1.00 37.26 44 PRO A N 1
ATOM 2265 C CA . PRO C 1 57 ? -26.329 30.909 -8.359 1.00 37.81 44 PRO A CA 1
ATOM 2266 C C . PRO C 1 57 ? -25.937 29.450 -8.250 1.00 41.19 44 PRO A C 1
ATOM 2267 O O . PRO C 1 57 ? -25.174 28.935 -9.089 1.00 43.48 44 PRO A O 1
ATOM 2271 N N . ALA C 1 58 ? -26.418 28.792 -7.205 1.00 41.59 45 ALA A N 1
ATOM 2272 C CA . ALA C 1 58 ? -26.214 27.335 -7.140 1.00 47.26 45 ALA A CA 1
ATOM 2273 C C . ALA C 1 58 ?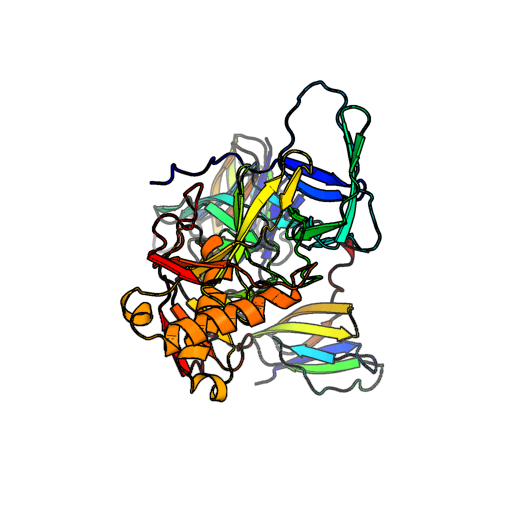 -27.144 26.747 -8.202 1.00 52.17 45 ALA A C 1
ATOM 2274 O O . ALA C 1 58 ? -28.227 26.261 -7.835 1.00 52.55 45 ALA A O 1
ATOM 2276 N N . GLY C 1 59 ? -26.763 26.859 -9.482 1.00 53.02 46 GLY A N 1
ATOM 2277 C CA . GLY C 1 59 ? -27.614 26.421 -10.601 1.00 50.52 46 GLY A CA 1
ATOM 2278 C C . GLY C 1 59 ? -27.574 24.924 -10.829 1.00 57.42 46 GLY A C 1
ATOM 2279 O O . GLY C 1 59 ? -26.639 24.274 -10.331 1.00 56.17 46 GLY A O 1
ATOM 2280 N N . ASP C 1 60 ? -28.524 24.409 -11.608 1.00 58.15 47 ASP A N 1
ATOM 2281 C CA . ASP C 1 60 ? -28.632 22.941 -11.797 1.00 59.34 47 ASP A CA 1
ATOM 2282 C C . ASP C 1 60 ? -27.460 22.405 -12.612 1.00 60.59 47 ASP A C 1
ATOM 2283 O O . ASP C 1 60 ? -27.069 21.248 -12.377 1.00 64.58 47 ASP A O 1
ATOM 2288 N N . ALA C 1 61 ? -26.915 23.205 -13.526 1.00 61.27 48 ALA A N 1
ATOM 2289 C CA . ALA C 1 61 ? -25.848 22.699 -14.420 1.00 58.34 48 ALA A CA 1
ATOM 2290 C C . ALA C 1 61 ? -24.486 22.757 -13.728 1.00 55.43 48 ALA A C 1
ATOM 2291 O O . ALA C 1 61 ? -23.486 22.374 -14.352 1.00 51.23 48 ALA A O 1
ATOM 2293 N N . LEU C 1 62 ? -24.459 23.212 -12.477 1.00 54.48 49 LEU A N 1
ATOM 2294 C CA . LEU C 1 62 ? -23.187 23.325 -11.730 1.00 54.19 49 LEU A CA 1
ATOM 2295 C C . LEU C 1 62 ? -23.079 22.157 -10.751 1.00 60.30 49 LEU A C 1
ATOM 2296 O O . LEU C 1 62 ? -23.905 22.077 -9.826 1.00 60.88 49 LEU A O 1
ATOM 2301 N N . ARG C 1 63 ? -22.085 21.304 -10.951 1.00 57.55 50 ARG A N 1
ATOM 2302 C CA . ARG C 1 63 ? -21.883 20.142 -10.059 1.00 59.60 50 ARG A CA 1
ATOM 2303 C C . ARG C 1 63 ? -20.527 20.276 -9.362 1.00 58.55 50 ARG A C 1
ATOM 2304 O O . ARG C 1 63 ? -19.659 21.017 -9.863 1.00 54.28 50 ARG A O 1
ATOM 2312 N N . CYS C 1 64 ? -20.371 19.586 -8.237 1.00 52.91 51 CYS A N 1
ATOM 2313 C CA . CYS C 1 64 ? -19.078 19.617 -7.529 1.00 54.20 51 CYS A CA 1
ATOM 2314 C C . CYS C 1 64 ? -18.252 18.419 -7.981 1.00 59.33 51 CYS A C 1
ATOM 2315 O O . CYS C 1 64 ? -18.776 17.293 -7.917 1.00 59.17 51 CYS A O 1
ATOM 2318 N N . GLY C 1 65 ? -17.015 18.652 -8.400 1.00 52.72 52 GLY A N 1
ATOM 2319 C CA . GLY C 1 65 ? -16.150 17.511 -8.733 1.00 59.09 52 GLY A CA 1
ATOM 2320 C C . GLY C 1 65 ? -15.787 16.746 -7.478 1.00 60.11 52 GLY A C 1
ATOM 2321 O O . GLY C 1 65 ? -16.111 17.216 -6.372 1.00 60.88 52 GLY A O 1
ATOM 2322 N N . GLU C 1 66 ? -15.096 15.625 -7.627 1.00 62.94 53 GLU A N 1
ATOM 2323 C CA . GLU C 1 66 ? -14.628 14.883 -6.432 1.00 66.49 53 GLU A CA 1
ATOM 2324 C C . GLU C 1 66 ? -13.503 15.692 -5.767 1.00 64.48 53 GLU A C 1
ATOM 2325 O O . GLU C 1 66 ? -13.253 15.480 -4.572 1.00 64.03 53 GLU A O 1
ATOM 2331 N N . ASP C 1 67 ? -12.872 16.604 -6.510 1.00 62.43 54 ASP A N 1
ATOM 2332 C CA . ASP C 1 67 ? -11.823 17.491 -5.935 1.00 60.24 54 ASP A CA 1
ATOM 2333 C C . ASP C 1 67 ? -12.494 18.613 -5.133 1.00 56.99 54 ASP A C 1
ATOM 2334 O O . ASP C 1 67 ? -11.768 19.405 -4.511 1.00 54.13 54 ASP A O 1
ATOM 2339 N N . GLY C 1 68 ? -13.830 18.674 -5.158 1.00 57.21 55 GLY A N 1
ATOM 2340 C CA . GLY C 1 68 ? -14.581 19.705 -4.417 1.00 49.54 55 GLY A CA 1
ATOM 2341 C C . GLY C 1 68 ? -14.599 21.025 -5.163 1.00 51.85 55 GLY A C 1
ATOM 2342 O O . GLY C 1 68 ? -15.021 22.033 -4.574 1.00 45.11 55 GLY A O 1
ATOM 2343 N N . TRP C 1 69 ? -14.140 21.011 -6.412 1.00 49.47 56 TRP A N 1
ATOM 2344 C CA . TRP C 1 69 ? -14.086 22.245 -7.228 1.00 47.84 56 TRP A CA 1
ATOM 2345 C C . TRP C 1 69 ? -15.326 22.302 -8.091 1.00 44.85 56 TRP A C 1
ATOM 2346 O O . TRP C 1 69 ? -15.777 21.254 -8.555 1.00 47.36 56 TRP A O 1
ATOM 2357 N N . LEU C 1 70 ? -15.858 23.499 -8.281 1.00 46.55 57 LEU A N 1
ATOM 2358 C CA . LEU C 1 70 ? -17.094 23.665 -9.077 1.00 42.32 57 LEU A CA 1
ATOM 2359 C C . LEU C 1 70 ? -16.800 23.283 -10.528 1.00 43.21 57 LEU A C 1
ATOM 2360 O O . LEU C 1 70 ? -15.667 23.482 -10.983 1.00 42.75 57 LEU A O 1
ATOM 2365 N N . GLN C 1 71 ? -17.798 22.731 -11.201 1.00 46.21 58 GLN A N 1
ATOM 2366 C CA . GLN C 1 71 ? -17.644 22.316 -12.615 1.00 46.58 58 GLN A CA 1
ATOM 2367 C C . GLN C 1 71 ? -19.007 22.492 -13.295 1.00 47.23 58 GLN A C 1
ATOM 2368 O O . GLN C 1 71 ? -20.031 22.300 -12.626 1.00 51.48 58 GLN A O 1
ATOM 2374 N N . GLY C 1 72 ? -19.002 22.871 -14.572 1.00 46.50 59 GLY A N 1
ATOM 2375 C CA . GLY C 1 72 ? -20.268 23.025 -15.298 1.00 44.90 59 GLY A CA 1
ATOM 2376 C C . GLY C 1 72 ? -20.525 24.446 -15.740 1.00 40.32 59 GLY A C 1
ATOM 2377 O O . GLY C 1 72 ? -19.663 25.305 -15.527 1.00 36.11 59 GLY A O 1
ATOM 2378 N N . SER C 1 73 ? -21.689 24.676 -16.329 1.00 38.18 60 SER A N 1
ATOM 2379 C CA . SER C 1 73 ? -21.998 26.014 -16.879 1.00 42.06 60 SER A CA 1
ATOM 2380 C C . SER C 1 73 ? -23.000 26.717 -15.962 1.00 49.57 60 SER A C 1
ATOM 2381 O O . SER C 1 73 ? -23.847 26.027 -15.366 1.00 47.28 60 SER A O 1
ATOM 2384 N N . GLY C 1 74 ? -22.863 28.030 -15.827 1.00 42.55 61 GLY A N 1
ATOM 2385 C CA . GLY C 1 74 ? -23.788 28.804 -14.997 1.00 44.96 61 GLY A CA 1
ATOM 2386 C C . GLY C 1 74 ? -23.797 30.263 -15.407 1.00 46.42 61 GLY A C 1
ATOM 2387 O O . GLY C 1 74 ? -22.751 30.761 -15.847 1.00 41.11 61 GLY A O 1
ATOM 2388 N N . ALA C 1 75 ? -24.955 30.904 -15.309 1.00 44.41 62 ALA A N 1
ATOM 2389 C CA . ALA C 1 75 ? -25.028 32.350 -15.577 1.00 42.10 62 ALA A CA 1
ATOM 2390 C C . ALA C 1 75 ? -24.642 33.067 -14.293 1.00 40.62 62 ALA A C 1
ATOM 2391 O O . ALA C 1 75 ? -25.255 32.790 -13.270 1.00 47.08 62 ALA A O 1
ATOM 2393 N N . VAL C 1 76 ? -23.639 33.933 -14.359 1.00 38.03 63 VAL A N 1
ATOM 2394 C CA . VAL C 1 76 ? -23.230 34.726 -13.169 1.00 33.88 63 VAL A CA 1
ATOM 2395 C C . VAL C 1 76 ? -23.690 36.168 -13.383 1.00 32.00 63 VAL A C 1
ATOM 2396 O O . VAL C 1 76 ? -23.821 36.579 -14.541 1.00 36.73 63 VAL A O 1
ATOM 2400 N N . THR C 1 77 ? -23.971 36.865 -12.292 1.00 31.24 64 THR A N 1
ATOM 2401 C CA . THR C 1 77 ? -24.374 38.270 -12.402 1.00 32.48 64 THR A CA 1
ATOM 2402 C C . THR C 1 77 ? -23.327 39.135 -11.741 1.00 29.55 64 THR A C 1
ATOM 2403 O O . THR C 1 77 ? -22.938 38.832 -10.617 1.00 33.30 64 THR A O 1
ATOM 2407 N N . LEU C 1 78 ? -22.846 40.129 -12.472 1.00 32.29 65 LEU A N 1
ATOM 2408 C CA . LEU C 1 78 ? -21.848 41.082 -11.946 1.00 33.62 65 LEU A CA 1
ATOM 2409 C C . LEU C 1 78 ? -22.453 42.481 -12.063 1.00 33.51 65 LEU A C 1
ATOM 2410 O O . LEU C 1 78 ? -22.966 42.807 -13.128 1.00 34.71 65 LEU A O 1
ATOM 2415 N N . GLN C 1 79 ? -22.397 43.246 -10.984 1.00 35.74 66 GLN A N 1
ATOM 2416 C CA . GLN C 1 79 ? -22.909 44.631 -11.017 1.00 35.72 66 GLN A CA 1
ATOM 2417 C C . GLN C 1 79 ? -21.826 45.591 -10.505 1.00 35.55 66 GLN A C 1
ATOM 2418 O O . GLN C 1 79 ? -21.133 45.238 -9.544 1.00 34.12 66 GLN A O 1
ATOM 2424 N N . GLN C 1 80 ? -21.698 46.742 -11.158 1.00 37.95 67 GLN A N 1
ATOM 2425 C CA . GLN C 1 80 ? -20.741 47.790 -10.733 1.00 42.21 67 GLN A CA 1
ATOM 2426 C C . GLN C 1 80 ? -21.077 49.064 -11.516 1.00 42.17 67 GLN A C 1
ATOM 2427 O O . GLN C 1 80 ? -21.457 48.955 -12.680 1.00 38.65 67 GLN A O 1
ATOM 2433 N N . GLY C 1 81 ? -20.972 50.219 -10.869 1.00 46.74 68 GLY A N 1
ATOM 2434 C CA . GLY C 1 81 ? -21.208 51.500 -11.556 1.00 47.58 68 GLY A CA 1
ATOM 2435 C C . GLY C 1 81 ? -22.620 51.626 -12.080 1.00 46.88 68 GLY A C 1
ATOM 2436 O O . GLY C 1 81 ? -22.815 52.381 -13.037 1.00 49.98 68 GLY A O 1
ATOM 2437 N N . GLY C 1 82 ? -23.573 50.932 -11.469 1.00 40.95 69 GLY A N 1
ATOM 2438 C CA . GLY C 1 82 ? -24.961 50.936 -11.957 1.00 43.71 69 GLY A CA 1
ATOM 2439 C C . GLY C 1 82 ? -25.136 50.127 -13.227 1.00 49.59 69 GLY A C 1
ATOM 2440 O O . GLY C 1 82 ? -26.138 50.341 -13.927 1.00 51.73 69 GLY A O 1
ATOM 2441 N N . GLN C 1 83 ? -24.191 49.239 -13.529 1.00 43.39 70 GLN A N 1
ATOM 2442 C CA . GLN C 1 83 ? -24.254 48.418 -14.766 1.00 47.69 70 GLN A CA 1
ATOM 2443 C C . GLN C 1 83 ? -24.204 46.923 -14.426 1.00 42.04 70 GLN A C 1
ATOM 2444 O O . GLN C 1 83 ? -23.475 46.565 -13.495 1.00 40.60 70 GLN A O 1
ATOM 2450 N N . THR C 1 84 ? -24.937 46.109 -15.186 1.00 38.37 71 THR A N 1
ATOM 2451 C CA . THR C 1 84 ? -24.984 44.663 -14.935 1.00 36.53 71 THR A CA 1
ATOM 2452 C C . THR C 1 84 ? -24.406 43.895 -16.097 1.00 35.05 71 THR A C 1
ATOM 2453 O O . THR C 1 84 ? -24.592 44.335 -17.231 1.00 40.26 71 THR A O 1
ATOM 2457 N N . LEU C 1 85 ? -23.708 42.799 -15.811 1.00 32.94 72 LEU A N 1
ATOM 2458 C CA . LEU C 1 85 ? -23.183 41.886 -16.848 1.00 34.53 72 LEU A CA 1
ATOM 2459 C C . LEU C 1 85 ? -23.665 40.490 -16.444 1.00 35.49 72 LEU A C 1
ATOM 2460 O O . LEU C 1 85 ? -23.573 40.174 -15.250 1.00 31.94 72 LEU A O 1
ATOM 2465 N N . SER C 1 86 ? -24.161 39.708 -17.399 1.00 32.73 73 SER A N 1
ATOM 2466 C CA . SER C 1 86 ? -24.738 38.385 -17.057 1.00 34.47 73 SER A CA 1
ATOM 2467 C C . SER C 1 86 ? -24.159 37.304 -17.972 1.00 32.87 73 SER A C 1
ATOM 2468 O O . SER C 1 86 ? -24.906 36.682 -18.722 1.00 32.40 73 SER A O 1
ATOM 2471 N N . PRO C 1 87 ? -22.848 37.040 -17.906 1.00 32.79 74 PRO A N 1
ATOM 2472 C CA . PRO C 1 87 ? -22.216 36.072 -18.806 1.00 36.80 74 PRO A CA 1
ATOM 2473 C C . PRO C 1 87 ? -22.524 34.639 -18.430 1.00 31.17 74 PRO A C 1
ATOM 2474 O O . PRO C 1 87 ? -22.826 34.353 -17.259 1.00 33.42 74 PRO A O 1
ATOM 2478 N N . THR C 1 88 ? -22.496 33.762 -19.426 1.00 36.38 75 THR A N 1
ATOM 2479 C CA . THR C 1 88 ? -22.578 32.330 -19.130 1.00 40.27 75 THR A CA 1
ATOM 2480 C C . THR C 1 88 ? -21.138 31.881 -18.960 1.00 36.71 75 THR A C 1
ATOM 2481 O O . THR C 1 88 ? -20.328 32.122 -19.866 1.00 37.78 75 THR A O 1
ATOM 2485 N N . LEU C 1 89 ? -20.823 31.314 -17.805 1.00 30.28 76 LEU A N 1
ATOM 2486 C CA . LEU C 1 89 ? -19.427 30.906 -17.527 1.00 31.66 76 LEU A CA 1
ATOM 2487 C C . LEU C 1 89 ? -19.351 29.383 -17.429 1.00 33.99 76 LEU A C 1
ATOM 2488 O O . LEU C 1 89 ? -20.337 28.775 -17.017 1.00 35.21 76 LEU A O 1
ATOM 2493 N N . TRP C 1 90 ? -18.221 28.824 -17.829 1.00 31.45 77 TRP A N 1
ATOM 2494 C CA . TRP C 1 90 ? -17.985 27.373 -17.704 1.00 34.00 77 TRP A CA 1
ATOM 2495 C C . TRP C 1 90 ? -16.919 27.194 -16.640 1.00 33.75 77 TRP A C 1
ATOM 2496 O O . TRP C 1 90 ? -15.849 27.794 -16.751 1.00 31.43 77 TRP A O 1
ATOM 2507 N N . PHE C 1 91 ? -17.252 26.433 -15.609 1.00 32.35 78 PHE A N 1
ATOM 2508 C CA . PHE C 1 91 ? -16.307 26.225 -14.493 1.00 30.79 78 PHE A CA 1
ATOM 2509 C C . PHE C 1 91 ? -15.513 24.973 -14.773 1.00 34.33 78 PHE A C 1
ATOM 2510 O O . PHE C 1 91 ? -16.109 23.908 -14.994 1.00 32.68 78 PHE A O 1
ATOM 2518 N N . LEU C 1 92 ? -14.198 25.119 -14.795 1.00 29.73 79 LEU A N 1
ATOM 2519 C CA . LEU C 1 92 ? -13.307 23.960 -14.993 1.00 35.75 79 LEU A CA 1
ATOM 2520 C C . LEU C 1 92 ? -12.338 23.958 -13.818 1.00 33.93 79 LEU A C 1
ATOM 2521 O O . LEU C 1 92 ? -11.574 24.919 -13.690 1.00 30.72 79 LEU A O 1
ATOM 2526 N N . GLN C 1 93 ? -12.423 22.925 -12.984 1.00 32.79 80 GLN A N 1
ATOM 2527 C CA . GLN C 1 93 ? -11.557 22.836 -11.783 1.00 34.97 80 GLN A CA 1
ATOM 2528 C C . GLN C 1 93 ? -11.732 24.101 -10.929 1.00 32.32 80 GLN A C 1
ATOM 2529 O O . GLN C 1 93 ? -10.739 24.588 -10.387 1.00 31.74 80 GLN A O 1
ATOM 2535 N N . GLY C 1 94 ? -12.963 24.593 -10.830 1.00 34.49 81 GLY A N 1
ATOM 2536 C CA . GLY C 1 94 ? -13.250 25.754 -9.976 1.00 34.00 81 GLY A CA 1
ATOM 2537 C C . GLY C 1 94 ? -13.036 27.074 -10.676 1.00 34.28 81 GLY A C 1
ATOM 2538 O O . GLY C 1 94 ? -13.552 28.080 -10.176 1.00 33.88 81 GLY A O 1
ATOM 2539 N N . TYR C 1 95 ? -12.301 27.076 -11.780 1.00 32.40 82 TYR A N 1
ATOM 2540 C CA . TYR C 1 95 ? -11.969 28.343 -12.478 1.00 29.46 82 TYR A CA 1
ATOM 2541 C C . TYR C 1 95 ? -13.121 28.777 -13.377 1.00 31.08 82 TYR A C 1
ATOM 2542 O O . TYR C 1 95 ? -13.631 27.961 -14.155 1.00 29.06 82 TYR A O 1
ATOM 2551 N N . PRO C 1 96 ? -13.551 30.052 -13.303 1.00 30.12 83 PRO A N 1
ATOM 2552 C CA . PRO C 1 96 ? -14.620 30.594 -14.181 1.00 30.24 83 PRO A CA 1
ATOM 2553 C C . PRO C 1 96 ? -14.053 30.949 -15.551 1.00 27.96 83 PRO A C 1
ATOM 2554 O O . PRO C 1 96 ? -13.166 31.817 -15.635 1.00 28.86 83 PRO A O 1
ATOM 2558 N N . LEU C 1 97 ? -14.572 30.310 -16.597 1.00 27.11 84 LEU A N 1
ATOM 2559 C CA . LEU C 1 97 ? -14.064 30.539 -17.969 1.00 27.20 84 LEU A CA 1
ATOM 2560 C C . LEU C 1 97 ? -15.168 31.134 -18.850 1.00 28.92 84 LEU A C 1
ATOM 2561 O O . LEU C 1 97 ? -16.306 30.686 -18.743 1.00 28.88 84 LEU A O 1
ATOM 2566 N N . ALA C 1 98 ? -14.812 32.106 -19.689 1.00 29.99 85 ALA A N 1
ATOM 2567 C CA . ALA C 1 98 ? -15.784 32.717 -20.620 1.00 25.65 85 ALA A CA 1
ATOM 2568 C C . ALA C 1 98 ? -15.382 32.455 -22.074 1.00 28.55 85 ALA A C 1
ATOM 2569 O O . ALA C 1 98 ? -14.176 32.347 -22.324 1.00 26.63 85 ALA A O 1
ATOM 2571 N N . GLN C 1 99 ? -16.362 32.345 -22.973 1.00 28.38 86 GLN A N 1
ATOM 2572 C CA . GLN C 1 99 ? -16.132 32.175 -24.437 1.00 30.23 86 GLN A CA 1
ATOM 2573 C C . GLN C 1 99 ? -15.629 30.757 -24.769 1.00 31.80 86 GLN A C 1
ATOM 2574 O O . GLN C 1 99 ? -15.254 30.530 -25.917 1.00 33.96 86 GLN A O 1
ATOM 2580 N N . VAL C 1 100 ? -15.640 29.857 -23.796 1.00 33.10 87 VAL A N 1
ATOM 2581 C CA . VAL C 1 100 ? -15.222 28.444 -24.006 1.00 33.17 87 VAL A CA 1
ATOM 2582 C C . VAL C 1 100 ? -16.155 27.567 -23.157 1.00 36.62 87 VAL A C 1
ATOM 2583 O O . VAL C 1 100 ? -16.484 27.970 -22.041 1.00 33.90 87 VAL A O 1
ATOM 2587 N N . ASN C 1 101 ? -16.586 26.435 -23.702 1.00 33.04 88 ASN A N 1
ATOM 2588 C CA . ASN C 1 101 ? -17.447 25.501 -22.935 1.00 34.80 88 ASN A CA 1
ATOM 2589 C C . ASN C 1 101 ? -17.195 24.078 -23.425 1.00 31.25 88 ASN A C 1
ATOM 2590 O O . ASN C 1 101 ? -17.511 23.795 -24.578 1.00 30.49 88 ASN A O 1
ATOM 2595 N N . GLY C 1 102 ? -16.660 23.242 -22.550 1.00 30.01 89 GLY A N 1
ATOM 2596 C CA . GLY C 1 102 ? -16.359 21.849 -22.915 1.00 32.08 89 GLY A CA 1
ATOM 2597 C C . GLY C 1 102 ? -17.261 20.889 -22.181 1.00 32.69 89 GLY A C 1
ATOM 2598 O O . GLY C 1 102 ? -16.953 19.695 -22.155 1.00 30.42 89 GLY A O 1
ATOM 2599 N N . GLY C 1 103 ? -18.353 21.403 -21.633 1.00 33.36 90 GLY A N 1
ATOM 2600 C CA . GLY C 1 103 ? -19.282 20.566 -20.863 1.00 39.55 90 GLY A CA 1
ATOM 2601 C C . GLY C 1 103 ? -18.573 19.796 -19.770 1.00 35.08 90 GLY A C 1
ATOM 2602 O O . GLY C 1 103 ? -17.986 20.431 -18.889 1.00 35.85 90 GLY A O 1
ATOM 2603 N N . ASP C 1 104 ? -18.604 18.473 -19.845 1.00 34.65 91 ASP A N 1
ATOM 2604 C CA . ASP C 1 104 ? -18.027 17.634 -18.766 1.00 38.35 91 ASP A CA 1
ATOM 2605 C C . ASP C 1 104 ? -16.627 17.143 -19.144 1.00 38.77 91 ASP A C 1
ATOM 2606 O O . ASP C 1 104 ? -16.086 16.292 -18.428 1.00 39.07 91 ASP A O 1
ATOM 2611 N N . ARG C 1 105 ? -16.075 17.668 -20.229 1.00 31.94 92 ARG A N 1
ATOM 2612 C CA . ARG C 1 105 ? -14.727 17.246 -20.663 1.00 31.79 92 ARG A CA 1
ATOM 2613 C C . ARG C 1 105 ? -13.704 17.675 -19.609 1.00 35.29 92 ARG A C 1
ATOM 2614 O O . ARG C 1 105 ? -13.871 18.739 -19.004 1.00 36.75 92 ARG A O 1
ATOM 2622 N N . ALA C 1 106 ? -12.681 16.852 -19.427 1.00 33.36 93 ALA A N 1
ATOM 2623 C CA . ALA C 1 106 ? -11.595 17.207 -18.501 1.00 34.90 93 ALA A CA 1
ATOM 2624 C C . ALA C 1 106 ? -10.445 17.777 -19.317 1.00 34.33 93 ALA A C 1
ATOM 2625 O O . ALA C 1 106 ? -9.958 17.118 -20.236 1.00 44.57 93 ALA A O 1
ATOM 2627 N N . LEU C 1 107 ? -10.044 18.988 -18.987 1.00 35.12 94 LEU A N 1
ATOM 2628 C CA . LEU C 1 107 ? -8.888 19.600 -19.664 1.00 35.04 94 LEU A CA 1
ATOM 2629 C C . LEU C 1 107 ? -7.834 19.920 -18.602 1.00 34.30 94 LEU A C 1
ATOM 2630 O O . LEU C 1 107 ? -8.155 19.849 -17.417 1.00 38.81 94 LEU A O 1
ATOM 2635 N N . THR C 1 108 ? -6.628 20.251 -19.036 1.00 33.03 95 THR A N 1
ATOM 2636 C CA . THR C 1 108 ? -5.541 20.542 -18.101 1.00 34.53 95 THR A CA 1
ATOM 2637 C C . THR C 1 108 ? -5.396 22.035 -17.937 1.00 34.83 95 THR A C 1
ATOM 2638 O O . THR C 1 108 ? -5.310 22.736 -18.954 1.00 32.73 95 THR A O 1
ATOM 2642 N N . VAL C 1 109 ? -5.451 22.515 -16.698 1.00 36.00 96 VAL A N 1
ATOM 2643 C CA . VAL C 1 109 ? -5.145 23.948 -16.446 1.00 36.02 96 VAL A CA 1
ATOM 2644 C C . VAL C 1 109 ? -3.632 23.971 -16.193 1.00 35.62 96 VAL A C 1
ATOM 2645 O O . VAL C 1 109 ? -3.220 23.603 -15.093 1.00 36.53 96 VAL A O 1
ATOM 2649 N N . VAL C 1 110 ? -2.852 24.322 -17.208 1.00 34.32 97 VAL A N 1
ATOM 2650 C CA . VAL C 1 110 ? -1.369 24.270 -17.093 1.00 35.82 97 VAL A CA 1
ATOM 2651 C C . VAL C 1 110 ? -0.901 25.391 -16.162 1.00 41.42 97 VAL A C 1
ATOM 2652 O O . VAL C 1 110 ? 0.073 25.173 -15.422 1.00 40.91 97 VAL A O 1
ATOM 2656 N N . SER C 1 111 ? -1.571 26.534 -16.223 1.00 31.99 98 SER A N 1
ATOM 2657 C CA . SER C 1 111 ? -1.211 27.701 -15.389 1.00 33.74 98 SER A CA 1
ATOM 2658 C C . SER C 1 111 ? -2.423 28.623 -15.289 1.00 33.47 98 SER A C 1
ATOM 2659 O O . SER C 1 111 ? -3.144 28.753 -16.272 1.00 33.34 98 SER A O 1
ATOM 2662 N N . ALA C 1 112 ? -2.598 29.230 -14.128 1.00 37.18 99 ALA A N 1
ATOM 2663 C CA . ALA C 1 112 ? -3.725 30.154 -13.918 1.00 36.48 99 ALA A CA 1
ATOM 2664 C C . ALA C 1 112 ? -3.278 31.249 -12.955 1.00 33.52 99 ALA A C 1
ATOM 2665 O O . ALA C 1 112 ? -2.867 30.933 -11.836 1.00 35.47 99 ALA A O 1
ATOM 2667 N N . ASN C 1 113 ? -3.369 32.489 -13.404 1.00 34.04 100 ASN A N 1
ATOM 2668 C CA . ASN C 1 113 ? -2.992 33.627 -12.530 1.00 36.98 100 ASN A CA 1
ATOM 2669 C C . ASN C 1 113 ? -3.879 34.834 -12.838 1.00 33.08 100 ASN A C 1
ATOM 2670 O O . ASN C 1 113 ? -4.783 34.710 -13.663 1.00 33.87 100 ASN A O 1
ATOM 2675 N N . ALA C 1 114 ? -3.588 35.962 -12.198 1.00 32.73 101 ALA A N 1
ATOM 2676 C CA . ALA C 1 114 ? -4.417 37.178 -12.348 1.00 36.28 101 ALA A CA 1
ATOM 2677 C C . ALA C 1 114 ? -4.269 37.779 -13.740 1.00 36.26 101 ALA A C 1
ATOM 2678 O O . ALA C 1 114 ? -5.010 38.712 -14.051 1.00 34.20 101 ALA A O 1
ATOM 2680 N N . GLN C 1 115 ? -3.330 37.264 -14.528 1.00 34.47 102 GLN A N 1
ATOM 2681 C CA . GLN C 1 115 ? -3.081 37.803 -15.886 1.00 34.96 102 GLN A CA 1
ATOM 2682 C C . GLN C 1 115 ? -3.685 36.862 -16.943 1.00 31.89 102 GLN A C 1
ATOM 2683 O O . GLN C 1 115 ? -4.336 37.356 -17.875 1.00 29.75 102 GLN A O 1
ATOM 2689 N N . ARG C 1 116 ? -3.484 35.559 -16.776 1.00 32.42 103 ARG A N 1
ATOM 2690 C CA . ARG C 1 116 ? -3.943 34.630 -17.831 1.00 28.33 103 ARG A CA 1
ATOM 2691 C C . ARG C 1 116 ? -4.029 33.181 -17.338 1.00 33.03 103 ARG A C 1
ATOM 2692 O O . ARG C 1 116 ? -3.432 32.863 -16.298 1.00 28.62 103 ARG A O 1
ATOM 2700 N N . LEU C 1 117 ? -4.775 32.363 -18.077 1.00 30.86 104 LEU A N 1
ATOM 2701 C CA . LEU C 1 117 ? -4.929 30.931 -17.757 1.00 29.17 104 LEU A CA 1
ATOM 2702 C C . LEU C 1 117 ? -4.604 30.165 -19.041 1.00 31.01 104 LEU A C 1
ATOM 2703 O O . LEU C 1 117 ? -5.075 30.573 -20.107 1.00 32.79 104 LEU A O 1
ATOM 2708 N N . ILE C 1 118 ? -3.807 29.115 -18.922 1.00 30.27 105 ILE A N 1
ATOM 2709 C CA . ILE C 1 118 ? -3.389 28.323 -20.107 1.00 27.96 105 ILE A CA 1
ATOM 2710 C C . ILE C 1 118 ? -4.157 27.002 -20.072 1.00 27.86 105 ILE A C 1
ATOM 2711 O O . ILE C 1 118 ? -4.039 26.279 -19.080 1.00 32.04 105 ILE A O 1
ATOM 2716 N N . LEU C 1 119 ? -4.927 26.753 -21.119 1.00 31.62 106 LEU A N 1
ATOM 2717 C CA . LEU C 1 119 ? -5.716 25.509 -21.187 1.00 32.85 106 LEU A CA 1
ATOM 2718 C C . LEU C 1 119 ? -4.992 24.512 -22.092 1.00 31.64 106 LEU A C 1
ATOM 2719 O O . LEU C 1 119 ? -4.601 24.895 -23.186 1.00 32.89 106 LEU A O 1
ATOM 2724 N N . GLY C 1 120 ? -4.845 23.283 -21.628 1.00 32.21 107 GLY A N 1
ATOM 2725 C CA . GLY C 1 120 ? -4.244 22.227 -22.446 1.00 30.21 107 GLY A CA 1
ATOM 2726 C C . GLY C 1 120 ? -4.924 20.906 -22.152 1.00 32.65 107 GLY A C 1
ATOM 2727 O O . GLY C 1 120 ? -6.062 20.917 -21.674 1.00 33.07 107 GLY A O 1
ATOM 2728 N N . GLY C 1 121 ? -4.240 19.807 -22.438 1.00 32.21 108 GLY A N 1
ATOM 2729 C CA . GLY C 1 121 ? -4.812 18.484 -22.162 1.00 36.02 108 GLY A CA 1
ATOM 2730 C C . GLY C 1 121 ? -5.926 18.129 -23.118 1.00 36.65 108 GLY A C 1
ATOM 2731 O O . GLY C 1 121 ? -6.776 17.331 -22.719 1.00 35.52 108 GLY A O 1
ATOM 2732 N N . ASN C 1 122 ? -5.923 18.702 -24.324 1.00 30.94 109 ASN A N 1
ATOM 2733 C CA . ASN C 1 122 ? -6.925 18.338 -25.360 1.00 32.96 109 ASN A CA 1
ATOM 2734 C C . ASN C 1 122 ? -6.458 17.060 -26.050 1.00 33.38 109 ASN A C 1
ATOM 2735 O O . ASN C 1 122 ? -5.498 17.117 -26.814 1.00 33.88 109 ASN A O 1
ATOM 2740 N N . PRO C 1 123 ? -7.139 15.927 -25.824 1.00 33.26 110 PRO A N 1
ATOM 2741 C CA . PRO C 1 123 ? -6.747 14.618 -26.404 1.00 39.02 110 PRO A CA 1
ATOM 2742 C C . PRO C 1 123 ? -6.658 14.676 -27.927 1.00 38.34 110 PRO A C 1
ATOM 2743 O O . PRO C 1 123 ? -5.839 13.950 -28.523 1.00 41.72 110 PRO A O 1
ATOM 2747 N N . GLN C 1 124 ? -7.460 15.527 -28.553 1.00 36.46 111 GLN A N 1
ATOM 2748 C CA . GLN C 1 124 ? -7.506 15.560 -30.033 1.00 39.07 111 GLN A CA 1
ATOM 2749 C C . GLN C 1 124 ? -6.364 16.421 -30.587 1.00 42.99 111 GLN A C 1
ATOM 2750 O O . GLN C 1 124 ? -6.161 16.382 -31.804 1.00 41.56 111 GLN A O 1
ATOM 2756 N N . ALA C 1 125 ? -5.672 17.175 -29.733 1.00 38.36 112 ALA A N 1
ATOM 2757 C CA . ALA C 1 125 ? -4.503 17.950 -30.211 1.00 39.82 112 ALA A CA 1
ATOM 2758 C C . ALA C 1 125 ? -3.542 18.225 -29.062 1.00 41.22 112 ALA A C 1
ATOM 2759 O O . ALA C 1 125 ? -3.445 19.361 -28.579 1.00 38.60 112 ALA A O 1
ATOM 2761 N N . PRO C 1 126 ? -2.806 17.212 -28.592 1.00 40.05 113 PRO A N 1
ATOM 2762 C CA . PRO C 1 126 ? -1.787 17.445 -27.553 1.00 39.98 113 PRO A CA 1
ATOM 2763 C C . PRO C 1 126 ? -0.695 18.286 -28.205 1.00 43.23 113 PRO A C 1
ATOM 2764 O O . PRO C 1 126 ? -0.510 18.194 -29.435 1.00 49.26 113 PRO A O 1
ATOM 2768 N N . GLY C 1 127 ? 0.000 19.107 -27.427 1.00 44.88 114 GLY A N 1
ATOM 2769 C CA . GLY C 1 127 ? 0.990 20.026 -28.014 1.00 40.99 114 GLY A CA 1
ATOM 2770 C C . GLY C 1 127 ? 0.343 21.343 -28.378 1.00 38.18 114 GLY A C 1
ATOM 2771 O O . GLY C 1 127 ? 1.060 22.226 -28.852 1.00 41.42 114 GLY A O 1
ATOM 2772 N N . SER C 1 128 ? -0.967 21.457 -28.169 1.00 36.80 115 SER A N 1
ATOM 2773 C CA . SER C 1 128 ? -1.724 22.689 -28.478 1.00 32.68 115 SER A CA 1
ATOM 2774 C C . SER C 1 128 ? -2.309 23.238 -27.175 1.00 33.90 115 SER A C 1
ATOM 2775 O O . SER C 1 128 ? -2.641 22.442 -26.291 1.00 32.81 115 SER A O 1
ATOM 2778 N N . PHE C 1 129 ? -2.433 24.555 -27.088 1.00 31.04 116 PHE A N 1
ATOM 2779 C CA . PHE C 1 129 ? -2.964 25.191 -25.860 1.00 30.21 116 PHE A CA 1
ATOM 2780 C C . PHE C 1 129 ? -3.805 26.396 -26.216 1.00 27.64 116 PHE A C 1
ATOM 2781 O O . PHE C 1 129 ? -3.607 26.967 -27.286 1.00 30.70 116 PHE A O 1
ATOM 2789 N N . LEU C 1 130 ? -4.739 26.747 -25.340 1.00 28.39 117 LEU A N 1
ATOM 2790 C CA . LEU C 1 130 ? -5.539 27.979 -25.526 1.00 31.65 117 LEU A CA 1
ATOM 2791 C C . LEU C 1 130 ? -5.101 28.983 -24.457 1.00 26.94 117 LEU A C 1
ATOM 2792 O O . LEU C 1 130 ? -4.908 28.572 -23.310 1.00 28.27 117 LEU A O 1
ATOM 2797 N N . LEU C 1 131 ? -4.953 30.242 -24.849 1.00 28.06 118 LEU A N 1
ATOM 2798 C CA . LEU C 1 131 ? -4.633 31.298 -23.866 1.00 29.68 118 LEU A CA 1
ATOM 2799 C C . LEU C 1 131 ? -5.935 32.009 -23.513 1.00 28.53 118 LEU A C 1
ATOM 2800 O O . LEU C 1 131 ? -6.661 32.389 -24.432 1.00 29.41 118 LEU A O 1
ATOM 2805 N N . LEU C 1 132 ? -6.190 32.169 -22.224 1.00 29.41 119 LEU A N 1
ATOM 2806 C CA . LEU C 1 132 ? -7.395 32.884 -21.766 1.00 28.67 119 LEU A CA 1
ATOM 2807 C C . LEU C 1 132 ? -6.948 34.042 -20.866 1.00 28.53 119 LEU A C 1
ATOM 2808 O O . LEU C 1 132 ? -6.348 33.783 -19.826 1.00 32.84 119 LEU A O 1
ATOM 2813 N N . THR C 1 133 ? -7.268 35.263 -21.269 1.00 31.12 120 THR A N 1
ATOM 2814 C CA . THR C 1 133 ? -6.860 36.453 -20.508 1.00 30.46 120 THR A CA 1
ATOM 2815 C C . THR C 1 133 ? -7.853 36.738 -19.412 1.00 29.10 120 THR A C 1
ATOM 2816 O O . THR C 1 133 ? -9.057 36.658 -19.671 1.00 28.96 120 THR A O 1
ATOM 2820 N N . PHE C 1 134 ? -7.342 37.060 -18.228 1.00 27.96 121 PHE A N 1
ATOM 2821 C CA . PHE C 1 134 ? -8.219 37.422 -17.091 1.00 30.14 121 PHE A CA 1
ATOM 2822 C C . PHE C 1 134 ? -8.989 38.675 -17.448 1.00 29.90 121 PHE A C 1
ATOM 2823 O O . PHE C 1 134 ? -8.388 39.639 -17.920 1.00 30.73 121 PHE A O 1
ATOM 2831 N N . GLU C 1 135 ? -10.299 38.631 -17.249 1.00 29.57 122 GLU A N 1
ATOM 2832 C CA . GLU C 1 135 ? -11.174 39.790 -17.524 1.00 30.21 122 GLU A CA 1
ATOM 2833 C C . GLU C 1 135 ? -11.638 40.351 -16.177 1.00 29.81 122 GLU A C 1
ATOM 2834 O O . GLU C 1 135 ? -12.587 39.814 -15.603 1.00 29.57 122 GLU A O 1
ATOM 2840 N N . PRO C 1 136 ? -10.989 41.407 -15.662 1.00 30.65 123 PRO A N 1
ATOM 2841 C CA . PRO C 1 136 ? -11.299 41.973 -14.319 1.00 32.10 123 PRO A CA 1
ATOM 2842 C C . PRO C 1 136 ? -12.791 42.205 -14.090 1.00 30.10 123 PRO A C 1
ATOM 2843 O O . PRO C 1 136 ? -13.280 41.933 -12.978 1.00 32.37 123 PRO A O 1
ATOM 2847 N N . GLN C 1 137 ? -13.501 42.694 -15.097 1.00 30.07 124 GLN A N 1
ATOM 2848 C CA . GLN C 1 137 ? -14.937 43.023 -14.922 1.00 28.95 124 GLN A CA 1
ATOM 2849 C C . GLN C 1 137 ? -15.789 41.750 -14.786 1.00 31.54 124 GLN A C 1
ATOM 2850 O O . GLN C 1 137 ? -16.909 41.848 -14.280 1.00 31.83 124 GLN A O 1
ATOM 2856 N N . LEU C 1 138 ? -15.275 40.618 -15.251 1.00 29.87 125 LEU A N 1
ATOM 2857 C CA . LEU C 1 138 ? -16.013 39.333 -15.153 1.00 31.59 125 LEU A CA 1
ATOM 2858 C C . LEU C 1 138 ? -15.496 38.489 -13.978 1.00 33.25 125 LEU A C 1
ATOM 2859 O O . LEU C 1 138 ? -16.212 37.567 -13.585 1.00 29.92 125 LEU A O 1
ATOM 2864 N N . HIS C 1 139 ? -14.297 38.780 -13.468 1.00 27.73 126 HIS A N 1
ATOM 2865 C CA . HIS C 1 139 ? -13.680 37.919 -12.423 1.00 29.05 126 HIS A CA 1
ATOM 2866 C C . HIS C 1 139 ? -13.589 36.512 -13.017 1.00 30.23 126 HIS A C 1
ATOM 2867 O O . HIS C 1 139 ? -13.877 35.533 -12.329 1.00 27.70 126 HIS A O 1
ATOM 2874 N N . ALA C 1 140 ? -13.180 36.458 -14.281 1.00 28.16 127 ALA A N 1
ATOM 2875 C CA . ALA C 1 140 ? -13.078 35.179 -15.010 1.00 31.43 127 ALA A CA 1
ATOM 2876 C C . ALA C 1 140 ? -12.061 35.300 -16.141 1.00 29.85 127 ALA A C 1
ATOM 2877 O O . ALA C 1 140 ? -11.703 36.415 -16.527 1.00 29.38 127 ALA A O 1
ATOM 2879 N N . TRP C 1 141 ? -11.634 34.156 -16.659 1.00 25.93 128 TRP A N 1
ATOM 2880 C CA . TRP C 1 141 ? -10.669 34.139 -17.774 1.00 27.93 128 TRP A CA 1
ATOM 2881 C C . TRP C 1 141 ? -11.435 33.942 -19.075 1.00 29.86 128 TRP A C 1
ATOM 2882 O O . TRP C 1 141 ? -12.252 33.024 -19.145 1.00 30.03 128 TRP A O 1
ATOM 2893 N N . ALA C 1 142 ? -11.183 34.800 -20.057 1.00 26.52 129 ALA A N 1
ATOM 2894 C CA . ALA C 1 142 ? -11.944 34.732 -21.319 1.00 29.89 129 ALA A CA 1
ATOM 2895 C C . ALA C 1 142 ? -11.044 34.359 -22.492 1.00 27.82 129 ALA A C 1
ATOM 2896 O O . ALA C 1 142 ? -9.900 34.830 -22.565 1.00 29.69 129 ALA A O 1
ATOM 2898 N N . PHE C 1 143 ? -11.581 33.553 -23.398 1.00 27.79 130 PHE A N 1
ATOM 2899 C CA . PHE C 1 143 ? -10.822 33.181 -24.613 1.00 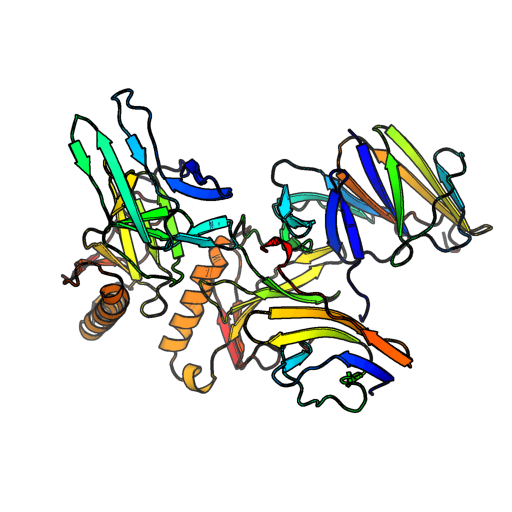27.37 130 PHE A CA 1
ATOM 2900 C C . PHE C 1 143 ? -11.061 34.230 -25.674 1.00 25.87 130 PHE A C 1
ATOM 2901 O O . PHE C 1 143 ? -12.221 34.548 -25.946 1.00 33.02 130 PHE A O 1
ATOM 2909 N N . ASN C 1 144 ? -9.983 34.722 -26.274 1.00 26.21 131 ASN A N 1
ATOM 2910 C CA . ASN C 1 144 ? -10.104 35.807 -27.285 1.00 25.70 131 ASN A CA 1
ATOM 2911 C C . ASN C 1 144 ? -9.511 35.384 -28.636 1.00 31.41 131 ASN A C 1
ATOM 2912 O O . ASN C 1 144 ? -9.249 36.277 -29.456 1.00 33.62 131 ASN A O 1
ATOM 2917 N N . GLY C 1 145 ? -9.303 34.086 -28.863 1.00 30.56 132 GLY A N 1
ATOM 2918 C CA . GLY C 1 145 ? -8.866 33.609 -30.187 1.00 32.78 132 GLY A CA 1
ATOM 2919 C C . GLY C 1 145 ? -7.429 33.130 -30.248 1.00 35.75 132 GLY A C 1
ATOM 2920 O O . GLY C 1 145 ? -7.022 32.680 -31.328 1.00 39.80 132 GLY A O 1
ATOM 2921 N N . GLU C 1 146 ? -6.694 33.212 -29.146 1.00 35.80 133 GLU A N 1
ATOM 2922 C CA . GLU C 1 146 ? -5.257 32.856 -29.196 1.00 39.64 133 GLU A CA 1
ATOM 2923 C C . GLU C 1 146 ? -5.017 31.372 -28.897 1.00 36.37 133 GLU A C 1
ATOM 2924 O O . GLU C 1 146 ? -5.347 30.917 -27.791 1.00 31.68 133 GLU A O 1
ATOM 2930 N N . ALA C 1 147 ? -4.433 30.670 -29.861 1.00 34.09 134 ALA A N 1
ATOM 2931 C CA . ALA C 1 147 ? -4.034 29.275 -29.613 1.00 33.58 134 ALA A CA 1
ATOM 2932 C C . ALA C 1 147 ? -2.527 29.167 -29.820 1.00 34.10 134 ALA A C 1
ATOM 2933 O O . ALA C 1 147 ? -1.999 29.881 -30.670 1.00 37.45 134 ALA A O 1
ATOM 2935 N N . ILE C 1 148 ? -1.877 28.307 -29.047 1.00 33.67 135 ILE A N 1
ATOM 2936 C CA . ILE C 1 148 ? -0.409 28.105 -29.154 1.00 33.73 135 ILE A CA 1
ATOM 2937 C C . ILE C 1 148 ? -0.155 26.655 -29.589 1.00 36.84 135 ILE A C 1
ATOM 2938 O O . ILE C 1 148 ? -0.797 25.759 -29.041 1.00 34.68 135 ILE A O 1
ATOM 2943 N N . VAL C 1 149 ? 0.716 26.476 -30.571 1.00 34.99 136 VAL A N 1
ATOM 2944 C CA . VAL C 1 149 ? 1.079 25.109 -31.029 1.00 39.48 136 VAL A CA 1
ATOM 2945 C C . VAL C 1 149 ? 2.577 24.894 -30.775 1.00 37.97 136 VAL A C 1
ATOM 2946 O O . VAL C 1 149 ? 3.377 25.696 -31.266 1.00 40.75 136 VAL A O 1
ATOM 2950 N N . GLU C 1 150 ? 2.917 23.879 -29.992 1.00 39.11 137 GLU A N 1
ATOM 2951 C CA . GLU C 1 150 ? 4.340 23.535 -29.777 1.00 43.24 137 GLU A CA 1
ATOM 2952 C C . GLU C 1 150 ? 4.801 22.716 -30.986 1.00 43.96 137 GLU A C 1
ATOM 2953 O O . GLU C 1 150 ? 4.262 21.626 -31.200 1.00 43.14 137 GLU A O 1
ATOM 2959 N N . MET C 1 151 ? 5.741 23.253 -31.751 1.00 47.50 138 MET A N 1
ATOM 2960 C CA . MET C 1 151 ? 6.226 22.589 -32.981 1.00 43.46 138 MET A CA 1
ATOM 2961 C C . MET C 1 151 ? 7.664 23.051 -33.237 1.00 45.85 138 MET A C 1
ATOM 2962 O O . MET C 1 151 ? 7.910 24.267 -33.235 1.00 45.34 138 MET A O 1
ATOM 2967 N N . PRO C 1 152 ? 8.620 22.134 -33.472 1.00 47.29 139 PRO A N 1
ATOM 2968 C CA . PRO C 1 152 ? 10.018 22.514 -33.790 1.00 47.59 139 PRO A CA 1
ATOM 2969 C C . PRO C 1 152 ? 10.071 23.369 -35.048 1.00 48.86 139 PRO A C 1
ATOM 2970 O O . PRO C 1 152 ? 9.260 23.188 -35.980 1.00 48.01 139 PRO A O 1
ATOM 2974 N N . ARG C 1 153 ? 11.029 24.284 -35.088 1.00 48.33 140 ARG A N 1
ATOM 2975 C CA . ARG C 1 153 ? 11.157 25.204 -36.246 1.00 53.28 140 ARG A CA 1
ATOM 2976 C C . ARG C 1 153 ? 11.508 24.423 -37.524 1.00 52.57 140 ARG A C 1
ATOM 2977 O O . ARG C 1 153 ? 11.094 24.848 -38.617 1.00 51.19 140 ARG A O 1
ATOM 2985 N N . VAL C 1 154 ? 12.235 23.320 -37.379 1.00 50.66 141 VAL A N 1
ATOM 2986 C CA . VAL C 1 154 ? 12.614 22.487 -38.555 1.00 49.99 141 VAL A CA 1
ATOM 2987 C C . VAL C 1 154 ? 11.338 21.919 -39.180 1.00 51.87 141 VAL A C 1
ATOM 2988 O O . VAL C 1 154 ? 11.217 21.962 -40.411 1.00 54.46 141 VAL A O 1
ATOM 2992 N N . ASP C 1 155 ? 10.422 21.432 -38.347 1.00 49.39 142 ASP A N 1
ATOM 2993 C CA . ASP C 1 155 ? 9.138 20.893 -38.858 1.00 49.79 142 ASP A CA 1
ATOM 2994 C C . ASP C 1 155 ? 8.385 22.022 -39.557 1.00 54.80 142 ASP A C 1
ATOM 2995 O O . ASP C 1 155 ? 7.739 21.750 -40.582 1.00 55.58 142 ASP A O 1
ATOM 3000 N N . ALA C 1 156 ? 8.509 23.245 -39.044 1.00 51.13 143 ALA A N 1
ATOM 3001 C CA . ALA C 1 156 ? 7.781 24.404 -39.606 1.00 55.61 143 ALA A CA 1
ATOM 3002 C C . ALA C 1 156 ? 8.271 24.771 -41.005 1.00 52.58 143 ALA A C 1
ATOM 3003 O O . ALA C 1 156 ? 7.571 25.519 -41.693 1.00 57.35 143 ALA A O 1
ATOM 3005 N N . ALA C 1 157 ? 9.439 24.288 -41.409 1.00 56.00 144 ALA A N 1
ATOM 3006 C CA . ALA C 1 157 ? 9.911 24.535 -42.794 1.00 57.00 144 ALA A CA 1
ATOM 3007 C C . ALA C 1 157 ? 9.041 23.775 -43.798 1.00 58.94 144 ALA A C 1
ATOM 3008 O O . ALA C 1 157 ? 9.065 24.133 -44.985 1.00 59.48 144 ALA A O 1
ATOM 3010 N N . ASP C 1 158 ? 8.307 22.761 -43.335 1.00 57.87 145 ASP A N 1
ATOM 3011 C CA . ASP C 1 158 ? 7.414 21.974 -44.224 1.00 58.53 145 ASP A CA 1
ATOM 3012 C C . ASP C 1 158 ? 5.984 22.479 -44.044 1.00 61.01 145 ASP A C 1
ATOM 3013 O O . ASP C 1 158 ? 5.439 22.355 -42.946 1.00 58.88 145 ASP A O 1
ATOM 3018 N N . GLU C 1 159 ? 5.393 22.991 -45.116 1.00 63.10 146 GLU A N 1
ATOM 3019 C CA . GLU C 1 159 ? 4.032 23.575 -45.018 1.00 65.82 146 GLU A CA 1
ATOM 3020 C C . GLU C 1 159 ? 3.010 22.447 -44.812 1.00 63.99 146 GLU A C 1
ATOM 3021 O O . GLU C 1 159 ? 1.999 22.694 -44.154 1.00 64.61 146 GLU A O 1
ATOM 3027 N N . THR C 1 160 ? 3.289 21.250 -45.312 1.00 62.67 147 THR A N 1
ATOM 3028 C CA . THR C 1 160 ? 2.395 20.106 -45.061 1.00 63.12 147 THR A CA 1
ATOM 3029 C C . THR C 1 160 ? 2.292 19.889 -43.565 1.00 60.76 147 THR A C 1
ATOM 3030 O O . THR C 1 160 ? 1.182 19.632 -43.081 1.00 58.00 147 THR A O 1
ATOM 3034 N N . LYS C 1 161 ? 3.409 20.003 -42.854 1.00 57.96 148 LYS A N 1
ATOM 3035 C CA . LYS C 1 161 ? 3.410 19.727 -41.396 1.00 55.95 148 LYS A CA 1
ATOM 3036 C C . LYS C 1 161 ? 2.654 20.846 -40.666 1.00 55.23 148 LYS A C 1
ATOM 3037 O O . LYS C 1 161 ? 1.845 20.539 -39.777 1.00 50.05 148 LYS A O 1
ATOM 3043 N N . ILE C 1 162 ? 2.931 22.090 -41.034 1.00 49.63 149 ILE A N 1
ATOM 3044 C CA . ILE C 1 162 ? 2.254 23.231 -40.367 1.00 52.00 149 ILE A CA 1
ATOM 3045 C C . ILE C 1 162 ? 0.753 23.041 -40.588 1.00 54.16 149 ILE A C 1
ATOM 3046 O O . ILE C 1 162 ? 0.007 23.016 -39.598 1.00 50.83 149 ILE A O 1
ATOM 3051 N N . LYS C 1 163 ? 0.354 22.843 -41.837 1.00 53.77 150 LYS A N 1
ATOM 3052 C CA . LYS C 1 163 ? -1.082 22.691 -42.163 1.00 55.59 150 LYS A CA 1
ATOM 3053 C C . LYS C 1 163 ? -1.677 21.539 -41.345 1.00 53.05 150 LYS A C 1
ATOM 3054 O O . LYS C 1 163 ? -2.793 21.686 -40.851 1.00 51.13 150 LYS A O 1
ATOM 3060 N N . GLN C 1 164 ? -0.932 20.454 -41.199 1.00 51.64 151 GLN A N 1
ATOM 3061 C CA . GLN C 1 164 ? -1.449 19.291 -40.448 1.00 50.68 151 GLN A CA 1
ATOM 3062 C C . GLN C 1 164 ? -1.650 19.683 -38.979 1.00 49.19 151 GLN A C 1
ATOM 3063 O O . GLN C 1 164 ? -2.760 19.496 -38.475 1.00 48.93 151 GLN A O 1
ATOM 3069 N N . ARG C 1 165 ? -0.616 20.206 -38.332 1.00 48.46 152 ARG A N 1
ATOM 3070 C CA . ARG C 1 165 ? -0.699 20.515 -36.884 1.00 46.43 152 ARG A CA 1
ATOM 3071 C C . ARG C 1 165 ? -1.779 21.572 -36.602 1.00 47.74 152 ARG A C 1
ATOM 3072 O O . ARG C 1 165 ? -2.522 21.408 -35.626 1.00 42.49 152 ARG A O 1
ATOM 3080 N N . VAL C 1 166 ? -1.856 22.605 -37.433 1.00 45.09 153 VAL A N 1
ATOM 3081 C CA . VAL C 1 166 ? -2.819 23.715 -37.191 1.00 48.38 153 VAL A CA 1
ATOM 3082 C C . VAL C 1 166 ? -4.244 23.197 -37.437 1.00 44.20 153 VAL A C 1
ATOM 3083 O O . VAL C 1 166 ? -5.132 23.534 -36.654 1.00 41.32 153 VAL A O 1
ATOM 3087 N N . GLN C 1 167 ? -4.423 22.362 -38.454 1.00 44.00 154 GLN A N 1
ATOM 3088 C CA . GLN C 1 167 ? -5.775 21.838 -38.771 1.00 41.84 154 GLN A CA 1
ATOM 3089 C C . GLN C 1 167 ? -6.211 20.885 -37.647 1.00 41.08 154 GLN A C 1
ATOM 3090 O O . GLN C 1 167 ? -7.389 20.921 -37.283 1.00 40.06 154 GLN A O 1
ATOM 3096 N N . GLN C 1 168 ? -5.291 20.085 -37.118 1.00 33.23 155 GLN A N 1
ATOM 3097 C CA . GLN C 1 168 ? -5.631 19.217 -35.962 1.00 38.02 155 GLN A CA 1
ATOM 3098 C C . GLN C 1 168 ? -6.042 20.080 -34.752 1.00 35.50 155 GLN A C 1
ATOM 3099 O O . GLN C 1 168 ? -7.042 19.769 -34.118 1.00 35.84 155 GLN A O 1
ATOM 3105 N N . ALA C 1 169 ? -5.283 21.132 -34.464 1.00 39.36 156 ALA A N 1
ATOM 3106 C CA . ALA C 1 169 ? -5.580 22.017 -33.315 1.00 35.82 156 ALA A CA 1
ATOM 3107 C C . ALA C 1 169 ? -6.919 22.719 -33.508 1.00 35.76 156 ALA A C 1
ATOM 3108 O O . ALA C 1 169 ? -7.695 22.807 -32.558 1.00 35.61 156 ALA A O 1
ATOM 3110 N N . GLN C 1 170 ? -7.158 23.220 -34.713 1.00 36.42 157 GLN A N 1
ATOM 3111 C CA . GLN C 1 170 ? -8.449 23.887 -35.014 1.00 39.82 157 GLN A CA 1
ATOM 3112 C C . GLN C 1 170 ? -9.584 22.882 -34.823 1.00 35.06 157 GLN A C 1
ATOM 3113 O O . GLN C 1 170 ? -10.547 23.207 -34.137 1.00 33.89 157 GLN A O 1
ATOM 3119 N N . THR C 1 171 ? -9.441 21.700 -35.407 1.00 34.48 158 THR A N 1
ATOM 3120 C CA . THR C 1 171 ? -10.488 20.665 -35.316 1.00 36.49 158 THR A CA 1
ATOM 3121 C C . THR C 1 171 ? -10.696 20.280 -33.866 1.00 34.13 158 THR A C 1
ATOM 3122 O O . THR C 1 171 ? -11.835 20.000 -33.487 1.00 35.12 158 THR A O 1
ATOM 3126 N N . A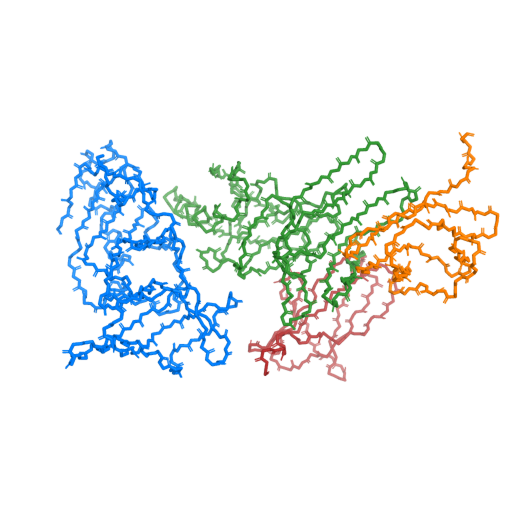LA C 1 172 ? -9.628 20.275 -33.083 1.00 29.74 159 ALA A N 1
ATOM 3127 C CA . ALA C 1 172 ? -9.727 19.836 -31.675 1.00 32.52 159 ALA A CA 1
ATOM 3128 C C . ALA C 1 172 ? -10.361 20.901 -30.778 1.00 28.63 159 ALA A C 1
ATOM 3129 O O . ALA C 1 172 ? -11.084 20.520 -29.852 1.00 31.47 159 ALA A O 1
ATOM 3131 N N . TRP C 1 173 ? -10.112 22.180 -31.045 1.00 30.01 160 TRP A N 1
ATOM 3132 C CA . TRP C 1 173 ? -10.581 23.231 -30.109 1.00 29.77 160 TRP A CA 1
ATOM 3133 C C . TRP C 1 173 ? -11.909 23.869 -30.543 1.00 32.60 160 TRP A C 1
ATOM 3134 O O . TRP C 1 173 ? -12.616 24.378 -29.662 1.00 31.89 160 TRP A O 1
ATOM 3145 N N . GLN C 1 174 ? -12.228 23.849 -31.837 1.00 33.33 161 GLN A N 1
ATOM 3146 C CA . GLN C 1 174 ? -13.467 24.510 -32.334 1.00 34.58 161 GLN A CA 1
ATOM 3147 C C . GLN C 1 174 ? -14.739 23.991 -31.626 1.00 35.03 161 GLN A C 1
ATOM 3148 O O . GLN C 1 174 ? -15.618 24.820 -31.387 1.00 38.57 161 GLN A O 1
ATOM 3154 N N . PRO C 1 175 ? -14.888 22.703 -31.247 1.00 36.19 162 PRO A N 1
ATOM 3155 C CA . PRO C 1 175 ? -16.091 22.225 -30.497 1.00 33.34 162 PRO A CA 1
ATOM 3156 C C . PRO C 1 175 ? -16.323 22.934 -29.158 1.00 37.59 162 PRO A C 1
ATOM 3157 O O . PRO C 1 175 ? -17.467 22.941 -28.669 1.00 35.26 162 PRO A O 1
ATOM 3161 N N . LEU C 1 176 ? -15.279 23.505 -28.566 1.00 31.99 163 LEU A N 1
ATOM 3162 C CA . LEU C 1 176 ? -15.420 24.144 -27.238 1.00 32.75 163 LEU A CA 1
ATOM 3163 C C . LEU C 1 176 ? -15.685 25.640 -27.416 1.00 39.81 163 LEU A C 1
ATOM 3164 O O . LEU C 1 176 ? -15.941 26.319 -26.420 1.00 35.36 163 LEU A O 1
ATOM 3169 N N . LEU C 1 177 ? -15.686 26.105 -28.656 1.00 38.75 164 LEU A N 1
ATOM 3170 C CA . LEU C 1 177 ? -15.793 27.562 -28.895 1.00 45.79 164 LEU A CA 1
ATOM 3171 C C . LEU C 1 177 ? -17.258 27.986 -28.931 1.00 54.54 164 LEU A C 1
ATOM 3172 O O . LEU C 1 177 ? -17.983 27.556 -29.837 1.00 55.49 164 LEU A O 1
ATOM 3177 N N . SER C 1 178 ? -17.652 28.798 -27.958 1.00 56.17 165 SER A N 1
ATOM 3178 C CA . SER C 1 178 ? -19.032 29.330 -27.939 1.00 60.09 165 SER A CA 1
ATOM 3179 C C . SER C 1 178 ? -19.385 29.778 -29.358 1.00 68.13 165 SER A C 1
ATOM 3180 O O . SER C 1 178 ? -20.380 29.269 -29.904 1.00 75.51 165 SER A O 1
ATOM 3183 N N . ALA C 1 179 ? -18.586 30.675 -29.934 1.00 68.30 166 ALA A N 1
ATOM 3184 C CA . ALA C 1 179 ? -18.811 31.117 -31.329 1.00 69.09 166 ALA A CA 1
ATOM 3185 C C . ALA C 1 179 ? -17.717 30.537 -32.226 1.00 68.26 166 ALA A C 1
ATOM 3186 O O . ALA C 1 179 ? -16.598 31.094 -32.250 1.00 68.45 166 ALA A O 1
ATOM 3188 N N . PRO C 1 180 ? -17.994 29.449 -32.976 1.00 67.59 167 PRO A N 1
ATOM 3189 C CA . PRO C 1 180 ? -16.976 28.775 -33.832 1.00 67.50 167 PRO A CA 1
ATOM 3190 C C . PRO C 1 180 ? -16.348 29.775 -34.792 1.00 74.09 167 PRO A C 1
ATOM 3191 O O . PRO C 1 180 ? -17.085 30.469 -35.526 1.00 75.53 167 PRO A O 1
ATOM 3195 N N . ALA C 1 181 ? -15.020 29.855 -34.799 1.00 75.17 168 ALA A N 1
ATOM 3196 C CA . ALA C 1 181 ? -14.359 30.884 -35.631 1.00 73.46 168 ALA A CA 1
ATOM 3197 C C . ALA C 1 181 ? -12.909 30.514 -35.922 1.00 74.50 168 ALA A C 1
ATOM 3198 O O . ALA C 1 181 ? -12.327 29.668 -35.210 1.00 66.69 168 ALA A O 1
ATOM 3200 N N . PRO C 1 182 ? -12.300 31.108 -36.969 1.00 77.84 169 PRO A N 1
ATOM 3201 C CA . PRO C 1 182 ? -10.860 30.900 -37.265 1.00 70.36 169 PRO A CA 1
ATOM 3202 C C . PRO C 1 182 ? -10.048 31.376 -36.077 1.00 67.08 169 PRO A C 1
ATOM 3203 O O . PRO C 1 182 ? -10.215 32.519 -35.601 1.00 67.19 169 PRO A O 1
ATOM 3207 N N . LEU C 1 183 ? -9.183 30.499 -35.590 1.00 60.19 170 LEU A N 1
ATOM 3208 C CA . LEU C 1 183 ? -8.337 30.877 -34.442 1.00 53.69 170 LEU A CA 1
ATOM 3209 C C . LEU C 1 183 ? -6.985 31.373 -34.963 1.00 54.49 170 LEU A C 1
ATOM 3210 O O . LEU C 1 183 ? -6.630 31.042 -36.102 1.00 54.42 170 LEU A O 1
ATOM 3215 N N . THR C 1 184 ? -6.297 32.198 -34.188 1.00 47.88 171 THR A N 1
ATOM 3216 C CA . THR C 1 184 ? -4.936 32.593 -34.574 1.00 52.04 171 THR A CA 1
ATOM 3217 C C . THR C 1 184 ? -4.018 31.615 -33.893 1.00 46.88 171 THR A C 1
ATOM 3218 O O . THR C 1 184 ? -4.148 31.438 -32.674 1.00 43.15 171 THR A O 1
ATOM 3222 N N . PHE C 1 185 ? -3.137 30.980 -34.654 1.00 43.29 172 PHE A N 1
ATOM 3223 C CA . PHE C 1 185 ? -2.252 29.948 -34.072 1.00 42.98 172 PHE A CA 1
ATOM 3224 C C . PHE C 1 185 ? -0.843 30.490 -34.003 1.00 44.18 172 PHE A C 1
ATOM 3225 O O . PHE C 1 185 ? -0.273 30.846 -35.035 1.00 47.24 172 PHE A O 1
ATOM 3233 N N . LYS C 1 186 ? -0.311 30.556 -32.794 1.00 36.21 173 LYS A N 1
ATOM 3234 C CA . LYS C 1 186 ? 1.079 30.999 -32.614 1.00 42.54 173 LYS A CA 1
ATOM 3235 C C . LYS C 1 186 ? 1.939 29.747 -32.472 1.00 42.91 173 LYS A C 1
ATOM 3236 O O . LYS C 1 186 ? 1.739 28.980 -31.522 1.00 43.08 173 LYS A O 1
ATOM 3242 N N . LEU C 1 187 ? 2.862 29.563 -33.405 1.00 44.15 174 LEU A N 1
ATOM 3243 C CA . LEU C 1 187 ? 3.768 28.396 -33.336 1.00 41.44 174 LEU A CA 1
ATOM 3244 C C . LEU C 1 187 ? 4.946 28.746 -32.428 1.00 41.69 174 LEU A C 1
ATOM 3245 O O . LEU C 1 187 ? 5.603 29.763 -32.685 1.00 45.67 174 LEU A O 1
ATOM 3250 N N . VAL C 1 188 ? 5.164 27.941 -31.397 1.00 41.66 175 VAL A N 1
ATOM 3251 C CA . VAL C 1 188 ? 6.314 28.137 -30.475 1.00 43.28 175 VAL A CA 1
ATOM 3252 C C . VAL C 1 188 ? 7.058 26.795 -30.404 1.00 47.13 175 VAL A C 1
ATOM 3253 O O . VAL C 1 188 ? 6.430 25.753 -30.605 1.00 42.01 175 VAL A O 1
ATOM 3257 N N . GLU C 1 189 ? 8.359 26.839 -30.141 1.00 51.37 176 GLU A N 1
ATOM 3258 C CA . GLU C 1 189 ? 9.125 25.583 -29.991 1.00 46.98 176 GLU A CA 1
ATOM 3259 C C . GLU C 1 189 ? 8.774 24.981 -28.629 1.00 48.02 176 GLU A C 1
ATOM 3260 O O . GLU C 1 189 ? 8.712 23.751 -28.530 1.00 43.31 176 GLU A O 1
ATOM 3266 N N . LYS C 1 190 ? 8.520 25.834 -27.641 1.00 43.06 177 LYS A N 1
ATOM 3267 C CA . LYS C 1 190 ? 8.176 25.368 -26.275 1.00 44.65 177 LYS A CA 1
ATOM 3268 C C . LYS C 1 190 ? 7.306 26.425 -25.575 1.00 46.82 177 LYS A C 1
ATOM 3269 O O . LYS C 1 190 ? 7.588 27.624 -25.716 1.00 42.74 177 LYS A O 1
ATOM 3275 N N . LEU C 1 191 ? 6.292 25.975 -24.848 1.00 40.92 178 LEU A N 1
ATOM 3276 C CA . LEU C 1 191 ? 5.384 26.919 -24.160 1.00 44.13 178 LEU A CA 1
ATOM 3277 C C . LEU C 1 191 ? 6.079 27.448 -22.902 1.00 43.08 178 LEU A C 1
ATOM 3278 O O . LEU C 1 191 ? 6.609 26.639 -22.135 1.00 45.61 178 LEU A O 1
ATOM 3283 N N . ALA C 1 192 ? 6.068 28.766 -22.725 1.00 45.48 179 ALA A N 1
ATOM 3284 C CA . ALA C 1 192 ? 6.687 29.397 -21.540 1.00 43.94 179 ALA A CA 1
ATOM 3285 C C . ALA C 1 192 ? 5.605 29.668 -20.495 1.00 41.72 179 ALA A C 1
ATOM 3286 O O . ALA C 1 192 ? 5.242 30.836 -20.314 1.00 43.43 179 ALA A O 1
ATOM 3288 N N . ALA C 1 193 ? 5.148 28.625 -19.804 1.00 40.45 180 ALA A N 1
ATOM 3289 C CA . ALA C 1 193 ? 4.052 28.737 -18.815 1.00 42.58 180 ALA A CA 1
ATOM 3290 C C . ALA C 1 193 ? 4.444 29.567 -17.592 1.00 43.02 180 ALA A C 1
ATOM 3291 O O . ALA C 1 193 ? 3.556 29.909 -16.802 1.00 43.76 180 ALA A O 1
ATOM 3293 N N . ASP C 1 194 ? 5.730 29.859 -17.434 1.00 41.77 181 ASP A N 1
ATOM 3294 C CA . ASP C 1 194 ? 6.227 30.656 -16.288 1.00 43.64 181 ASP A CA 1
ATOM 3295 C C . ASP C 1 194 ? 6.194 32.139 -16.635 1.00 40.49 181 ASP A C 1
ATOM 3296 O O . ASP C 1 194 ? 6.555 32.948 -15.777 1.00 43.72 181 ASP A O 1
ATOM 3301 N N . ARG C 1 195 ? 5.805 32.467 -17.858 1.00 37.79 182 ARG A N 1
ATOM 3302 C CA . ARG C 1 195 ? 5.853 33.881 -18.286 1.00 41.23 182 ARG A CA 1
ATOM 3303 C C . ARG C 1 195 ? 4.438 34.427 -18.480 1.00 41.02 182 ARG A C 1
ATOM 3304 O O . ARG C 1 195 ? 3.512 33.635 -18.675 1.00 36.66 182 ARG A O 1
ATOM 3312 N N . VAL C 1 196 ? 4.310 35.749 -18.412 1.00 40.89 183 VAL A N 1
ATOM 3313 C CA . VAL C 1 196 ? 2.988 36.393 -18.608 1.00 37.07 183 VAL A CA 1
ATOM 3314 C C . VAL C 1 196 ? 2.498 36.006 -20.010 1.00 41.12 183 VAL A C 1
ATOM 3315 O O . VAL C 1 196 ? 1.338 35.602 -20.134 1.00 38.17 183 VAL A O 1
ATOM 3319 N N . ASP C 1 197 ? 3.358 36.142 -21.016 1.00 39.71 184 ASP A N 1
ATOM 3320 C CA . ASP C 1 197 ? 3.002 35.695 -22.388 1.00 42.72 184 ASP A CA 1
ATOM 3321 C C . ASP C 1 197 ? 3.667 34.341 -22.629 1.00 45.55 184 ASP A C 1
ATOM 3322 O O . ASP C 1 197 ? 4.885 34.301 -22.851 1.00 47.46 184 ASP A O 1
ATOM 3327 N N . PRO C 1 198 ? 2.906 33.238 -22.612 1.00 39.28 185 PRO A N 1
ATOM 3328 C CA . PRO C 1 198 ? 3.462 31.867 -22.792 1.00 43.99 185 PRO A CA 1
ATOM 3329 C C . PRO C 1 198 ? 3.913 31.631 -24.228 1.00 42.60 185 PRO A C 1
ATOM 3330 O O . PRO C 1 198 ? 4.588 30.617 -24.487 1.00 44.91 185 PRO A O 1
ATOM 3334 N N . ALA C 1 199 ? 3.549 32.528 -25.132 1.00 41.66 186 ALA A N 1
ATOM 3335 C CA . ALA C 1 199 ? 3.897 32.406 -26.562 1.00 45.15 186 ALA A CA 1
ATOM 3336 C C . ALA C 1 199 ? 5.046 33.357 -26.894 1.00 49.16 186 ALA A C 1
ATOM 3337 O O . ALA C 1 199 ? 5.269 33.653 -28.075 1.00 51.83 186 ALA A O 1
ATOM 3339 N N . SER C 1 200 ? 5.734 33.845 -25.866 1.00 52.97 187 SER A N 1
ATOM 3340 C CA . SER C 1 200 ? 6.922 34.702 -26.098 1.00 56.26 187 SER A CA 1
ATOM 3341 C C . SER C 1 200 ? 7.945 33.857 -26.856 1.00 58.70 187 SER A C 1
ATOM 3342 O O . SER C 1 200 ? 8.316 32.782 -26.345 1.00 61.67 187 SER A O 1
ATOM 3345 N N . GLY C 1 201 ? 8.355 34.318 -28.030 1.00 59.04 188 GLY A N 1
ATOM 3346 C CA . GLY C 1 201 ? 9.288 33.523 -28.845 1.00 58.99 188 GLY A CA 1
ATOM 3347 C C . GLY C 1 201 ? 8.593 32.851 -30.013 1.00 55.40 188 GLY A C 1
ATOM 3348 O O . GLY C 1 201 ? 9.271 32.132 -30.762 1.00 55.99 188 GLY A O 1
ATOM 3349 N N . SER C 1 202 ? 7.296 33.084 -30.172 1.00 49.37 189 SER A N 1
ATOM 3350 C CA . SER C 1 202 ? 6.580 32.508 -31.329 1.00 49.28 189 SER A CA 1
ATOM 3351 C C . SER C 1 202 ? 7.295 32.920 -32.616 1.00 47.39 189 SER A C 1
ATOM 3352 O O . SER C 1 202 ? 7.594 34.112 -32.774 1.00 47.77 189 SER A O 1
ATOM 3355 N N . TYR C 1 203 ? 7.519 31.956 -33.502 1.00 47.98 190 TYR A N 1
ATOM 3356 C CA . TYR C 1 203 ? 8.284 32.237 -34.741 1.00 48.69 190 TYR A CA 1
ATOM 3357 C C . TYR C 1 203 ? 7.346 32.428 -35.924 1.00 50.46 190 TYR A C 1
ATOM 3358 O O . TYR C 1 203 ? 7.804 32.939 -36.954 1.00 51.93 190 TYR A O 1
ATOM 3367 N N . LEU C 1 204 ? 6.079 32.058 -35.780 1.00 46.18 191 LEU A N 1
ATOM 3368 C CA . LEU C 1 204 ? 5.114 32.295 -36.880 1.00 52.23 191 LEU A CA 1
ATOM 3369 C C . LEU C 1 204 ? 3.684 32.293 -36.340 1.00 51.98 191 LEU A C 1
ATOM 3370 O O . LEU C 1 204 ? 3.425 31.597 -35.350 1.00 49.40 191 LEU A O 1
ATOM 3375 N N . SER C 1 205 ? 2.804 33.041 -37.001 1.00 55.48 192 SER A N 1
ATOM 3376 C CA . SER C 1 205 ? 1.387 33.102 -36.583 1.00 55.55 192 SER A CA 1
ATOM 3377 C C . SER C 1 205 ? 0.491 32.785 -37.780 1.00 58.52 192 SER A C 1
ATOM 3378 O O . SER C 1 205 ? 0.432 33.604 -38.714 1.00 61.99 192 SER A O 1
ATOM 3381 N N . VAL C 1 206 ? -0.140 31.619 -37.759 1.00 56.46 193 VAL A N 1
ATOM 3382 C CA . VAL C 1 206 ? -1.123 31.293 -38.822 1.00 61.10 193 VAL A CA 1
ATOM 3383 C C . VAL C 1 206 ? -2.500 31.772 -38.338 1.00 60.11 193 VAL A C 1
ATOM 3384 O O . VAL C 1 206 ? -2.775 31.647 -37.142 1.00 56.64 193 VAL A O 1
ATOM 3388 N N . ASN C 1 207 ? -3.314 32.328 -39.226 1.00 64.39 194 ASN A N 1
ATOM 3389 C CA . ASN C 1 207 ? -4.683 32.777 -38.856 1.00 66.48 194 ASN A CA 1
ATOM 3390 C C . ASN C 1 207 ? -5.627 32.484 -40.023 1.00 68.16 194 ASN A C 1
ATOM 3391 O O . ASN C 1 207 ? -6.566 31.688 -39.815 1.00 69.52 194 ASN A O 1
ATOM 3396 N N . PRO D 2 2 ? -1.575 18.882 23.957 1.00 50.94 47 PRO B N 1
ATOM 3397 C CA . PRO D 2 2 ? -1.197 17.959 22.840 1.00 43.78 47 PRO B CA 1
ATOM 3398 C C . PRO D 2 2 ? -1.326 16.514 23.292 1.00 43.21 47 PRO B C 1
ATOM 3399 O O . PRO D 2 2 ? -0.778 16.152 24.345 1.00 45.74 47 PRO B O 1
ATOM 3403 N N . VAL D 2 3 ? -2.052 15.697 22.540 1.00 42.46 48 VAL B N 1
ATOM 3404 C CA . VAL D 2 3 ? -2.118 14.251 22.895 1.00 39.44 48 VAL B CA 1
ATOM 3405 C C . VAL D 2 3 ? -1.759 13.419 21.655 1.00 40.32 48 VAL B C 1
ATOM 3406 O O . VAL D 2 3 ? -2.001 13.874 20.524 1.00 35.30 48 VAL B O 1
ATOM 3410 N N . ALA D 2 4 ? -1.201 12.241 21.892 1.00 33.07 49 ALA B N 1
ATOM 3411 C CA . ALA D 2 4 ? -0.783 11.377 20.776 1.00 32.45 49 ALA B CA 1
ATOM 3412 C C . ALA D 2 4 ? -1.282 9.951 20.978 1.00 36.22 49 ALA B C 1
ATOM 3413 O O . ALA D 2 4 ? -1.429 9.518 22.123 1.00 34.20 49 ALA B O 1
ATOM 3415 N N . LEU D 2 5 ? -1.542 9.264 19.874 1.00 32.70 50 LEU B N 1
ATOM 3416 C CA . LEU D 2 5 ? -1.931 7.843 19.934 1.00 32.88 50 LEU B CA 1
ATOM 3417 C C . LEU D 2 5 ? -0.664 7.022 19.686 1.00 36.99 50 LEU B C 1
ATOM 3418 O O . LEU D 2 5 ? 0.143 7.426 18.846 1.00 34.32 50 LEU B O 1
ATOM 3423 N N . VAL D 2 6 ? -0.495 5.931 20.417 1.00 32.19 51 VAL B N 1
ATOM 3424 C CA . VAL D 2 6 ? 0.679 5.043 20.219 1.00 33.32 51 VAL B CA 1
ATOM 3425 C C . VAL D 2 6 ? 0.145 3.639 19.921 1.00 33.89 51 VAL B C 1
ATOM 3426 O O . VAL D 2 6 ? -0.578 3.094 20.760 1.00 34.81 51 VAL B O 1
ATOM 3430 N N . TYR D 2 7 ? 0.497 3.112 18.756 1.00 30.65 52 TYR B N 1
ATOM 3431 C CA . TYR D 2 7 ? 0.063 1.752 18.373 1.00 30.63 52 TYR B CA 1
ATOM 3432 C C . TYR D 2 7 ? 1.220 0.782 18.496 1.00 35.86 52 TYR B C 1
ATOM 3433 O O . TYR D 2 7 ? 2.353 1.151 18.188 1.00 35.55 52 TYR B O 1
ATOM 3442 N N . PHE D 2 8 ? 0.911 -0.443 18.920 1.00 38.68 53 PHE B N 1
ATOM 3443 C CA . PHE D 2 8 ? 1.938 -1.506 19.057 1.00 36.43 53 PHE B CA 1
ATOM 3444 C C . PHE D 2 8 ? 1.279 -2.863 18.874 1.00 42.12 53 PHE B C 1
ATOM 3445 O O . PHE D 2 8 ? 0.094 -3.006 19.187 1.00 40.02 53 PHE B O 1
ATOM 3453 N N . LYS D 2 9 ? 2.044 -3.827 18.362 1.00 40.92 54 LYS B N 1
ATOM 3454 C CA . LYS D 2 9 ? 1.526 -5.201 18.148 1.00 45.26 54 LYS B CA 1
ATOM 3455 C C . LYS D 2 9 ? 1.523 -5.922 19.490 1.00 45.87 54 LYS B C 1
ATOM 3456 O O . LYS D 2 9 ? 2.498 -5.794 20.245 1.00 50.87 54 LYS B O 1
ATOM 3458 N N . LEU D 2 10 ? 0.448 -6.632 19.762 1.00 47.91 55 LEU B N 1
ATOM 3459 C CA . LEU D 2 10 ? 0.304 -7.314 21.058 1.00 51.64 55 LEU B CA 1
ATOM 3460 C C . LEU D 2 10 ? -0.329 -8.670 20.779 1.00 55.27 55 LEU B C 1
ATOM 3461 O O . LEU D 2 10 ? -1.185 -8.746 19.884 1.00 58.81 55 LEU B O 1
ATOM 3466 N N . GLN D 2 11 ? 0.093 -9.697 21.499 1.00 54.06 56 GLN B N 1
ATOM 3467 C CA . GLN D 2 11 ? -0.555 -11.014 21.348 1.00 51.12 56 GLN B CA 1
ATOM 3468 C C . GLN D 2 11 ? -1.394 -11.265 22.601 1.00 52.56 56 GLN B C 1
ATOM 3469 O O . GLN D 2 11 ? -1.015 -10.785 23.675 1.00 53.22 56 GLN B O 1
ATOM 3475 N N . PRO D 2 12 ? -2.531 -11.975 22.508 1.00 49.81 57 PRO B N 1
ATOM 3476 C CA . PRO D 2 12 ? -3.330 -12.327 23.699 1.00 51.61 57 PRO B CA 1
ATOM 3477 C C . PRO D 2 12 ? -2.416 -12.975 24.731 1.00 48.49 57 PRO B C 1
ATOM 3478 O O . PRO D 2 12 ? -1.596 -13.846 24.377 1.00 51.05 57 PRO B O 1
ATOM 3482 N N . GLY D 2 13 ? -2.537 -12.544 25.983 1.00 53.69 58 GLY B N 1
ATOM 3483 C CA . GLY D 2 13 ? -1.707 -13.106 27.063 1.00 55.67 58 GLY B CA 1
ATOM 3484 C C . GLY D 2 13 ? -0.474 -12.266 27.309 1.00 56.91 58 GLY B C 1
ATOM 3485 O O . GLY D 2 13 ? 0.199 -12.498 28.330 1.00 58.15 58 GLY B O 1
ATOM 3486 N N . GLU D 2 14 ? -0.159 -11.349 26.392 1.00 55.10 59 GLU B N 1
ATOM 3487 C CA . GLU D 2 14 ? 0.977 -10.429 26.634 1.00 51.55 59 GLU B CA 1
ATOM 3488 C C . GLU D 2 14 ? 0.490 -9.350 27.610 1.00 52.16 59 GLU B C 1
ATOM 3489 O O . GLU D 2 14 ? -0.661 -8.909 27.465 1.00 57.28 59 GLU B O 1
ATOM 3495 N N . GLN D 2 15 ? 1.323 -8.972 28.572 1.00 49.07 60 GLN B N 1
ATOM 3496 C CA . GLN D 2 15 ? 0.946 -7.944 29.566 1.00 46.77 60 GLN B CA 1
ATOM 3497 C C . GLN D 2 15 ? 1.668 -6.638 29.227 1.00 44.63 60 GLN B C 1
ATOM 3498 O O . GLN D 2 15 ? 2.861 -6.685 28.919 1.00 42.11 60 GLN B O 1
ATOM 3504 N N . VAL D 2 16 ? 0.937 -5.533 29.270 1.00 39.37 61 VAL B N 1
ATOM 3505 C CA . VAL D 2 16 ? 1.524 -4.215 28.918 1.00 33.66 61 VAL B CA 1
ATOM 3506 C C . VAL D 2 16 ? 1.651 -3.379 30.189 1.00 40.71 61 VAL B C 1
ATOM 3507 O O . VAL D 2 16 ? 0.694 -3.345 30.974 1.00 40.90 61 VAL B O 1
ATOM 3511 N N . SER D 2 17 ? 2.805 -2.761 30.366 1.00 33.79 62 SER B N 1
ATOM 3512 C CA . SER D 2 17 ? 3.009 -1.853 31.508 1.00 38.07 62 SER B CA 1
ATOM 3513 C C . SER D 2 17 ? 3.570 -0.529 30.987 1.00 37.26 62 SER B C 1
ATOM 3514 O O . SER D 2 17 ? 4.332 -0.552 30.014 1.00 35.59 62 SER B O 1
ATOM 3517 N N . LEU D 2 18 ? 3.167 0.574 31.596 1.00 35.48 63 LEU B N 1
ATOM 3518 C CA . LEU D 2 18 ? 3.739 1.892 31.244 1.00 38.68 63 LEU B CA 1
ATOM 3519 C C . LEU D 2 18 ? 4.319 2.453 32.541 1.00 42.65 63 LEU B C 1
ATOM 3520 O O . LEU D 2 18 ? 3.552 2.630 33.492 1.00 54.02 63 LEU B O 1
ATOM 3525 N N . ASP D 2 19 ? 5.624 2.619 32.599 1.00 39.16 64 ASP B N 1
ATOM 3526 C CA . ASP D 2 19 ? 6.279 3.088 33.848 1.00 45.73 64 ASP B CA 1
ATOM 3527 C C . ASP D 2 19 ? 5.995 2.106 34.997 1.00 44.47 64 ASP B C 1
ATOM 3528 O O . ASP D 2 19 ? 5.935 2.556 36.153 1.00 49.01 64 ASP B O 1
ATOM 3533 N N . GLY D 2 20 ? 5.838 0.819 34.691 1.00 42.31 65 GLY B N 1
ATOM 3534 C CA . GLY D 2 20 ? 5.639 -0.205 35.731 1.00 45.12 65 GLY B CA 1
ATOM 3535 C C . GLY D 2 20 ? 4.178 -0.397 36.049 1.00 47.10 65 GLY B C 1
ATOM 3536 O O . GLY D 2 20 ? 3.852 -1.377 36.737 1.00 49.48 65 GLY B O 1
ATOM 3537 N N . LYS D 2 21 ? 3.327 0.489 35.551 1.00 39.10 66 LYS B N 1
ATOM 3538 C CA . LYS D 2 21 ? 1.894 0.424 35.909 1.00 45.26 66 LYS B CA 1
ATOM 3539 C C . LYS D 2 21 ? 1.140 -0.447 34.906 1.00 43.65 66 LYS B C 1
ATOM 3540 O O . LYS D 2 21 ? 1.140 -0.125 33.716 1.00 43.48 66 LYS B O 1
ATOM 3546 N N . PRO D 2 22 ? 0.495 -1.530 35.366 1.00 45.71 67 PRO B N 1
ATOM 3547 C CA . PRO D 2 22 ? -0.258 -2.448 34.483 1.00 47.51 67 PRO B CA 1
ATOM 3548 C C . PRO D 2 22 ? -1.300 -1.696 33.668 1.00 49.72 67 PRO B C 1
ATOM 3549 O O . PRO D 2 22 ? -2.028 -0.853 34.232 1.00 44.41 67 PRO B O 1
ATOM 3553 N N . GLN D 2 23 ? -1.382 -2.010 32.378 1.00 47.69 68 GLN B N 1
ATOM 3554 C CA . GLN D 2 23 ? -2.393 -1.386 31.491 1.00 52.40 68 GLN B CA 1
ATOM 3555 C C . GLN D 2 23 ? -3.273 -2.494 30.897 1.00 56.08 68 GLN B C 1
ATOM 3556 O O . GLN D 2 23 ? -2.735 -3.375 30.212 1.00 57.56 68 GLN B O 1
ATOM 3562 N N . GLN D 2 24 ? -4.576 -2.446 31.156 1.00 58.12 69 GLN B N 1
ATOM 3563 C CA . GLN D 2 24 ? -5.505 -3.484 30.656 1.00 60.18 69 GLN B CA 1
ATOM 3564 C C . GLN D 2 24 ? -5.884 -3.157 29.213 1.00 60.60 69 GLN B C 1
ATOM 3565 O O . GLN D 2 24 ? -7.026 -2.736 28.975 1.00 59.82 69 GLN B O 1
ATOM 3571 N N . VAL D 2 25 ? -4.944 -3.348 28.296 1.00 57.87 70 VAL B N 1
ATOM 3572 C CA . VAL D 2 25 ? -5.243 -3.081 26.868 1.00 58.82 70 VAL B CA 1
ATOM 3573 C C . VAL D 2 25 ? -5.429 -4.431 26.175 1.00 59.89 70 VAL B C 1
ATOM 3574 O O . VAL D 2 25 ? -4.789 -5.408 26.596 1.00 62.49 70 VAL B O 1
ATOM 3578 N N . THR D 2 26 ? -6.308 -4.485 25.187 1.00 59.20 71 THR B N 1
ATOM 3579 C CA . THR D 2 26 ? -6.451 -5.718 24.408 1.00 60.39 71 THR B CA 1
ATOM 3580 C C . THR D 2 26 ? -6.096 -5.402 22.978 1.00 60.21 71 THR B C 1
ATOM 3581 O O . THR D 2 26 ? -6.423 -4.298 22.512 1.00 62.01 71 THR B O 1
ATOM 3585 N N . ALA D 2 27 ? -5.420 -6.325 22.311 1.00 61.17 72 ALA B N 1
ATOM 3586 C CA . ALA D 2 27 ? -5.131 -6.161 20.877 1.00 59.67 72 ALA B CA 1
ATOM 3587 C C . ALA D 2 27 ? -6.443 -6.162 20.101 1.00 63.84 72 ALA B C 1
ATOM 3588 O O . ALA D 2 27 ? -7.402 -6.828 20.532 1.00 70.07 72 ALA B O 1
ATOM 3590 N N . GLY D 2 28 ? -6.476 -5.441 18.985 1.00 62.98 73 GLY B N 1
ATOM 3591 C CA . GLY D 2 28 ? -7.699 -5.352 18.174 1.00 61.74 73 GLY B CA 1
ATOM 3592 C C . GLY D 2 28 ? -7.480 -5.920 16.799 1.00 67.05 73 GLY B C 1
ATOM 3593 O O . GLY D 2 28 ? -6.745 -6.916 16.676 1.00 68.65 73 GLY B O 1
ATOM 3594 N N . GLU D 2 29 ? -8.109 -5.315 15.802 1.00 67.25 74 GLU B N 1
ATOM 3595 C CA . GLU D 2 29 ? -7.994 -5.813 14.414 1.00 67.95 74 GLU B CA 1
ATOM 3596 C C . GLU D 2 29 ? -6.528 -6.131 14.116 1.00 72.36 74 GLU B C 1
ATOM 3597 O O . GLU D 2 29 ? -5.703 -5.194 14.188 1.00 70.73 74 GLU B O 1
ATOM 3603 N N . ASN D 2 30 ? -6.220 -7.406 13.875 1.00 69.09 75 ASN B N 1
ATOM 3604 C CA . ASN D 2 30 ? -4.844 -7.827 13.485 1.00 69.35 75 ASN B CA 1
ATOM 3605 C C . ASN D 2 30 ? -3.859 -7.706 14.657 1.00 67.77 75 ASN B C 1
ATOM 3606 O O . ASN D 2 30 ? -2.654 -7.568 14.384 1.00 74.15 75 ASN B O 1
ATOM 3611 N N . GLY D 2 31 ? -4.335 -7.779 15.901 1.00 61.84 76 GLY B N 1
ATOM 3612 C CA . GLY D 2 31 ? -3.425 -7.764 17.063 1.00 60.56 76 GLY B CA 1
ATOM 3613 C C . GLY D 2 31 ? -2.688 -6.448 17.246 1.00 55.77 76 GLY B C 1
ATOM 3614 O O . GLY D 2 31 ? -1.473 -6.482 17.495 1.00 51.72 76 GLY B O 1
ATOM 3615 N N . PHE D 2 32 ? -3.397 -5.332 17.136 1.00 50.80 77 PHE B N 1
ATOM 3616 C CA . PHE D 2 32 ? -2.778 -4.003 17.335 1.00 47.68 77 PHE B CA 1
ATOM 3617 C C . PHE D 2 32 ? -3.447 -3.338 18.531 1.00 43.85 77 PHE B C 1
ATOM 3618 O O . PHE D 2 32 ? -4.679 -3.321 18.590 1.00 48.08 77 PHE B O 1
ATOM 3626 N N . ALA D 2 33 ? -2.650 -2.823 19.465 1.00 41.29 78 ALA B N 1
ATOM 3627 C CA . ALA D 2 33 ? -3.200 -2.141 20.656 1.00 39.88 78 ALA B CA 1
ATOM 3628 C C . ALA D 2 33 ? -2.789 -0.671 20.653 1.00 38.91 78 ALA B C 1
ATOM 3629 O O . ALA D 2 33 ? -1.843 -0.315 19.944 1.00 35.27 78 ALA B O 1
ATOM 3631 N N . SER D 2 34 ? -3.486 0.138 21.448 1.00 33.15 79 SER B N 1
ATOM 3632 C CA . SER D 2 34 ? -3.207 1.591 21.449 1.00 32.91 79 SER B CA 1
ATOM 3633 C C . SER D 2 34 ? -3.267 2.212 22.848 1.00 36.34 79 SER B C 1
ATOM 3634 O O . SER D 2 34 ? -3.925 1.641 23.724 1.00 33.70 79 SER B O 1
ATOM 3637 N N . LEU D 2 35 ? -2.579 3.334 23.015 1.00 34.52 80 LEU B N 1
ATOM 3638 C CA . LEU D 2 35 ? -2.628 4.132 24.258 1.00 37.12 80 LEU B CA 1
ATOM 3639 C C . LEU D 2 35 ? -2.721 5.595 23.800 1.00 35.83 80 LEU B C 1
ATOM 3640 O O . LEU D 2 35 ? -2.155 5.907 22.742 1.00 36.65 80 LEU B O 1
ATOM 3645 N N . ASN D 2 36 ? -3.412 6.447 24.547 1.00 34.98 81 ASN B N 1
ATOM 3646 C CA . ASN D 2 36 ? -3.449 7.902 24.246 1.00 34.54 81 ASN B CA 1
ATOM 3647 C C . ASN D 2 36 ? -2.606 8.567 25.330 1.00 37.50 81 ASN B C 1
ATOM 3648 O O . ASN D 2 36 ? -2.924 8.396 26.509 1.00 38.37 81 ASN B O 1
ATOM 3653 N N . LEU D 2 37 ? -1.564 9.286 24.939 1.00 31.14 82 LEU B N 1
ATOM 3654 C CA . LEU D 2 37 ? -0.626 9.812 25.953 1.00 31.50 82 LEU B CA 1
ATOM 3655 C C . LEU D 2 37 ? -0.401 11.318 25.820 1.00 33.79 82 LEU B C 1
ATOM 3656 O O . LEU D 2 37 ? -0.355 11.829 24.689 1.00 32.00 82 LEU B O 1
ATOM 3661 N N . ALA D 2 38 ? -0.232 11.974 26.960 1.00 30.64 83 ALA B N 1
ATOM 3662 C CA . ALA D 2 38 ? 0.091 13.408 26.958 1.00 34.71 83 ALA B CA 1
ATOM 3663 C C . ALA D 2 38 ? 1.598 13.561 26.774 1.00 34.25 83 ALA B C 1
ATOM 3664 O O . ALA D 2 38 ? 2.326 12.568 26.895 1.00 33.22 83 ALA B O 1
ATOM 3666 N N . PRO D 2 39 ? 2.107 14.777 26.497 1.00 33.77 84 PRO B N 1
ATOM 3667 C CA . PRO D 2 39 ? 3.553 15.010 26.314 1.00 33.23 84 PRO B CA 1
ATOM 3668 C C . PRO D 2 39 ? 4.333 14.444 27.492 1.00 35.17 84 PRO B C 1
ATOM 3669 O O . PRO D 2 39 ? 3.914 14.604 28.656 1.00 35.02 84 PRO B O 1
ATOM 3673 N N . GLY D 2 40 ? 5.450 13.797 27.187 1.00 33.55 85 GLY B N 1
ATOM 3674 C CA . GLY D 2 40 ? 6.281 13.221 28.243 1.00 33.89 85 GLY B CA 1
ATOM 3675 C C . GLY D 2 40 ? 7.008 11.971 27.809 1.00 31.60 85 GLY B C 1
ATOM 3676 O O . GLY D 2 40 ? 6.862 11.566 26.652 1.00 35.24 85 GLY B O 1
ATOM 3677 N N . ARG D 2 41 ? 7.766 11.388 28.730 1.00 33.29 86 ARG B N 1
ATOM 3678 C CA . ARG D 2 41 ? 8.524 10.149 28.447 1.00 34.19 86 ARG B CA 1
ATOM 3679 C C . ARG D 2 41 ? 7.886 8.991 29.229 1.00 38.85 86 ARG B C 1
ATOM 3680 O O . ARG D 2 41 ? 7.531 9.180 30.402 1.00 35.20 86 ARG B O 1
ATOM 3688 N N . TYR D 2 42 ? 7.743 7.845 28.581 1.00 31.26 87 TYR B N 1
ATOM 3689 C CA . TYR D 2 42 ? 7.082 6.694 29.232 1.00 35.08 87 TYR B CA 1
ATOM 3690 C C . TYR D 2 42 ? 7.873 5.441 28.895 1.00 33.54 87 TYR B C 1
ATOM 3691 O O . TYR D 2 42 ? 8.396 5.331 27.783 1.00 34.68 87 TYR B O 1
ATOM 3700 N N . GLN D 2 43 ? 7.937 4.516 29.847 1.00 33.65 88 GLN B N 1
ATOM 3701 C CA . GLN D 2 43 ? 8.695 3.264 29.624 1.00 41.73 88 GLN B CA 1
ATOM 3702 C C . GLN D 2 43 ? 7.707 2.164 29.238 1.00 37.01 88 GLN B C 1
ATOM 3703 O O . GLN D 2 43 ? 7.098 1.575 30.124 1.00 33.44 88 GLN B O 1
ATOM 3709 N N . LEU D 2 44 ? 7.593 1.899 27.945 1.00 32.82 89 LEU B N 1
ATOM 3710 C CA . LEU D 2 44 ? 6.632 0.872 27.486 1.00 33.21 89 LEU B CA 1
ATOM 3711 C C . LEU D 2 44 ? 7.289 -0.500 27.660 1.00 35.97 89 LEU B C 1
ATOM 3712 O O . LEU D 2 44 ? 8.396 -0.683 27.141 1.00 32.21 89 LEU B O 1
ATOM 3717 N N . GLU D 2 45 ? 6.626 -1.389 28.392 1.00 33.76 90 GLU B N 1
ATOM 3718 C CA . GLU D 2 45 ? 7.128 -2.773 28.547 1.00 32.64 90 GLU B CA 1
ATOM 3719 C C . GLU D 2 45 ? 6.006 -3.741 28.146 1.00 34.66 90 GLU B C 1
ATOM 3720 O O . GLU D 2 45 ? 4.878 -3.569 28.626 1.00 36.51 90 GLU B O 1
ATOM 3726 N N . ILE D 2 46 ? 6.303 -4.673 27.248 1.00 30.17 91 ILE B N 1
ATOM 3727 C CA . ILE D 2 46 ? 5.309 -5.708 26.860 1.00 32.02 91 ILE B CA 1
ATOM 3728 C C . ILE D 2 46 ? 5.914 -7.069 27.230 1.00 35.62 91 ILE B C 1
ATOM 3729 O O . ILE D 2 46 ? 6.955 -7.422 26.662 1.00 30.60 91 ILE B O 1
ATOM 3734 N N . ARG D 2 47 ? 5.270 -7.783 28.148 1.00 32.83 92 ARG B N 1
ATOM 3735 C CA . ARG D 2 47 ? 5.844 -9.045 28.657 1.00 31.16 92 ARG B CA 1
ATOM 3736 C C . ARG D 2 47 ? 5.017 -10.264 28.259 1.00 37.15 92 ARG B C 1
ATOM 3737 O O . ARG D 2 47 ? 3.788 -10.208 28.369 1.00 37.94 92 ARG B O 1
ATOM 3745 N N . HIS D 2 48 ? 5.693 -11.307 27.799 1.00 33.68 93 HIS B N 1
ATOM 3746 C CA . HIS D 2 48 ? 5.033 -12.592 27.467 1.00 34.27 93 HIS B CA 1
ATOM 3747 C C . HIS D 2 48 ? 5.834 -13.605 28.275 1.00 34.69 93 HIS B C 1
ATOM 3748 O O . HIS D 2 48 ? 6.880 -14.058 27.796 1.00 34.98 93 HIS B O 1
ATOM 3755 N N . ASN D 2 49 ? 5.396 -13.862 29.503 1.00 35.67 94 ASN B N 1
ATOM 3756 C CA . ASN D 2 49 ? 6.193 -14.719 30.413 1.00 37.81 94 ASN B CA 1
ATOM 3757 C C . ASN D 2 49 ? 7.571 -14.062 30.571 1.00 39.19 94 ASN B C 1
ATOM 3758 O O . ASN D 2 49 ? 7.607 -12.895 30.980 1.00 37.04 94 ASN B O 1
ATOM 3763 N N . ASP D 2 50 ? 8.649 -14.767 30.242 1.00 32.18 95 ASP B N 1
ATOM 3764 C CA . ASP D 2 50 ? 10.014 -14.215 30.444 1.00 35.08 95 ASP B CA 1
ATOM 3765 C C . ASP D 2 50 ? 10.421 -13.302 29.281 1.00 35.40 95 ASP B C 1
ATOM 3766 O O . ASP D 2 50 ? 11.456 -12.630 29.401 1.00 34.03 95 ASP B O 1
ATOM 3771 N N . ARG D 2 51 ? 9.636 -13.285 28.209 1.00 31.91 96 ARG B N 1
ATOM 3772 C CA . ARG D 2 51 ? 9.938 -12.392 27.063 1.00 30.63 96 ARG B CA 1
ATOM 3773 C C . ARG D 2 51 ? 9.602 -10.952 27.451 1.00 30.36 96 ARG B C 1
ATOM 3774 O O . ARG D 2 51 ? 8.479 -10.715 27.913 1.00 30.31 96 ARG B O 1
ATOM 3782 N N . LEU D 2 52 ? 10.549 -10.052 27.226 1.00 30.04 97 LEU B N 1
ATOM 3783 C CA . LEU D 2 52 ? 10.323 -8.625 27.533 1.00 29.74 97 LEU B CA 1
ATOM 3784 C C . LEU D 2 52 ? 10.612 -7.784 26.294 1.00 29.98 97 LEU B C 1
ATOM 3785 O O . LEU D 2 52 ? 11.723 -7.866 25.778 1.00 30.15 97 LEU B O 1
ATOM 3790 N N . ARG D 2 53 ? 9.619 -7.037 25.849 1.00 26.34 98 ARG B N 1
ATOM 3791 C CA . ARG D 2 53 ? 9.828 -6.081 24.746 1.00 25.94 98 ARG B CA 1
ATOM 3792 C C . ARG D 2 53 ? 9.725 -4.692 25.380 1.00 28.40 98 ARG B C 1
ATOM 3793 O O . ARG D 2 53 ? 8.789 -4.463 26.149 1.00 29.94 98 ARG B O 1
ATOM 3801 N N . ARG D 2 54 ? 10.687 -3.834 25.089 1.00 30.25 99 ARG B N 1
ATOM 3802 C CA . ARG D 2 54 ? 10.686 -2.518 25.766 1.00 35.25 99 ARG B CA 1
ATOM 3803 C C . ARG D 2 54 ? 10.991 -1.385 24.780 1.00 33.32 99 ARG B C 1
ATOM 3804 O O . ARG D 2 54 ? 11.716 -1.608 23.803 1.00 32.95 99 ARG B O 1
ATOM 3812 N N . GLN D 2 55 ? 10.439 -0.213 25.067 1.00 33.70 100 GLN B N 1
ATOM 3813 C CA . GLN D 2 55 ? 10.724 0.983 24.244 1.00 36.82 100 GLN B CA 1
ATOM 3814 C C . GLN D 2 55 ? 10.417 2.222 25.086 1.00 36.37 100 GLN B C 1
ATOM 3815 O O . GLN D 2 55 ? 9.399 2.215 25.790 1.00 32.72 100 GLN B O 1
ATOM 3821 N N . GLN D 2 56 ? 11.315 3.199 25.063 1.00 35.53 101 GLN B N 1
ATOM 3822 C CA . GLN D 2 56 ? 10.986 4.478 25.725 1.00 38.20 101 GLN B CA 1
ATOM 3823 C C . GLN D 2 56 ? 10.157 5.298 24.733 1.00 34.30 101 GLN B C 1
ATOM 3824 O O . GLN D 2 56 ? 10.640 5.523 23.620 1.00 37.85 101 GLN B O 1
ATOM 3830 N N . LEU D 2 57 ? 8.942 5.660 25.120 1.00 30.70 102 LEU B N 1
ATOM 3831 C CA . LEU D 2 57 ? 8.109 6.538 24.271 1.00 31.75 102 LEU B CA 1
ATOM 3832 C C . LEU D 2 57 ? 8.400 7.994 24.660 1.00 35.04 102 LEU B C 1
ATOM 3833 O O . LEU D 2 57 ? 8.375 8.280 25.860 1.00 35.24 102 LEU B O 1
ATOM 3838 N N . SER D 2 58 ? 8.725 8.848 23.695 1.00 31.18 103 SER B N 1
ATOM 3839 C CA . SER D 2 58 ? 8.881 10.290 24.009 1.00 34.69 103 SER B CA 1
ATOM 3840 C C . SER D 2 58 ? 7.814 11.064 23.231 1.00 32.84 103 SER B C 1
ATOM 3841 O O . SER D 2 58 ? 7.967 11.221 22.021 1.00 36.08 103 SER B O 1
ATOM 3844 N N . ILE D 2 59 ? 6.761 11.464 23.927 1.00 32.31 104 ILE B N 1
ATOM 3845 C CA . ILE D 2 59 ? 5.625 12.190 23.307 1.00 28.86 104 ILE B CA 1
ATOM 3846 C C . ILE D 2 59 ? 5.852 13.694 23.488 1.00 33.38 104 ILE B C 1
ATOM 3847 O O . ILE D 2 59 ? 6.181 14.112 24.601 1.00 31.53 104 ILE B O 1
ATOM 3852 N N . ASP D 2 60 ? 5.689 14.451 22.409 1.00 37.33 105 ASP B N 1
ATOM 3853 C CA . ASP D 2 60 ? 5.829 15.925 22.491 1.00 35.69 105 ASP B CA 1
ATOM 3854 C C . ASP D 2 60 ? 4.690 16.562 21.705 1.00 39.14 105 ASP B C 1
ATOM 3855 O O . ASP D 2 60 ? 3.991 17.343 22.326 1.00 43.33 105 ASP B O 1
ATOM 3860 N N . THR D 2 61 ? 4.483 16.165 20.447 1.00 39.33 106 THR B N 1
ATOM 3861 C CA . THR D 2 61 ? 3.471 16.819 19.589 1.00 37.76 106 THR B CA 1
ATOM 3862 C C . THR D 2 61 ? 2.324 15.890 19.287 1.00 37.43 106 THR B C 1
ATOM 3863 O O . THR D 2 61 ? 2.499 14.672 19.385 1.00 37.18 106 THR B O 1
ATOM 3867 N N . ALA D 2 62 ? 1.196 16.463 18.881 1.00 34.65 107 ALA B N 1
ATOM 3868 C CA . ALA D 2 62 ? -0.013 15.679 18.560 1.00 33.22 107 ALA B CA 1
ATOM 3869 C C . ALA D 2 62 ? 0.202 14.851 17.299 1.00 37.14 107 ALA B C 1
ATOM 3870 O O . ALA D 2 62 ? 0.844 15.335 16.360 1.00 33.47 107 ALA B O 1
ATOM 3872 N N . GLY D 2 63 ? -0.358 13.647 17.294 1.00 33.32 108 GLY B N 1
ATOM 3873 C CA . GLY D 2 63 ? -0.190 12.755 16.143 1.00 34.45 108 GLY B CA 1
ATOM 3874 C C . GLY D 2 63 ? -0.271 11.293 16.529 1.00 29.95 108 GLY B C 1
ATOM 3875 O O . GLY D 2 63 ? -0.741 10.996 17.628 1.00 30.78 108 GLY B O 1
ATOM 3876 N N . THR D 2 64 ? 0.183 10.413 15.645 1.00 29.21 109 THR B N 1
ATOM 3877 C CA . THR D 2 64 ? 0.062 8.969 15.890 1.00 29.95 109 THR B CA 1
ATOM 3878 C C . THR D 2 64 ? 1.407 8.310 15.727 1.00 28.14 109 THR B C 1
ATOM 3879 O O . THR D 2 64 ? 2.089 8.585 14.739 1.00 27.47 109 THR B O 1
ATOM 3883 N N . TRP D 2 65 ? 1.752 7.468 16.687 1.00 27.38 110 TRP B N 1
ATOM 3884 C CA . TRP D 2 65 ? 3.020 6.728 16.658 1.00 28.87 110 TRP B CA 1
ATOM 3885 C C . TRP D 2 65 ? 2.737 5.265 16.368 1.00 27.52 110 TRP B C 1
ATOM 3886 O O . TRP D 2 65 ? 1.760 4.742 16.909 1.00 29.53 110 TRP B O 1
ATOM 3897 N N . LEU D 2 66 ? 3.547 4.654 15.515 1.00 27.21 111 LEU B N 1
ATOM 3898 C CA . LEU D 2 66 ? 3.478 3.193 15.291 1.00 29.41 111 LEU B CA 1
ATOM 3899 C C . LEU D 2 66 ? 4.839 2.702 15.796 1.00 29.42 111 LEU B C 1
ATOM 3900 O O . LEU D 2 66 ? 5.847 3.225 15.321 1.00 29.48 111 LEU B O 1
ATOM 3905 N N . VAL D 2 67 ? 4.847 1.778 16.752 1.00 28.33 112 VAL B N 1
ATOM 3906 C CA . VAL D 2 67 ? 6.134 1.336 17.363 1.00 29.17 112 VAL B CA 1
ATOM 3907 C C . VAL D 2 67 ? 6.237 -0.200 17.368 1.00 31.70 112 VAL B C 1
ATOM 3908 O O . VAL D 2 67 ? 5.206 -0.870 17.498 1.00 29.07 112 VAL B O 1
ATOM 3912 N N . ASN D 2 68 ? 7.455 -0.705 17.211 1.00 29.23 113 ASN B N 1
ATOM 3913 C CA . ASN D 2 68 ? 7.725 -2.165 17.228 1.00 33.51 113 ASN B CA 1
ATOM 3914 C C . ASN D 2 68 ? 8.755 -2.442 18.318 1.00 30.72 113 ASN B C 1
ATOM 3915 O O . ASN D 2 68 ? 9.925 -2.626 17.984 1.00 37.59 113 ASN B O 1
ATOM 3920 N N . PRO D 2 69 ? 8.368 -2.446 19.607 1.00 33.90 114 PRO B N 1
ATOM 3921 C CA . PRO D 2 69 ? 9.325 -2.637 20.728 1.00 34.57 114 PRO B CA 1
ATOM 3922 C C . PRO D 2 69 ? 10.190 -3.882 20.511 1.00 30.46 114 PRO B C 1
ATOM 3923 O O . PRO D 2 69 ? 9.687 -4.957 20.147 1.00 29.79 114 PRO B O 1
ATOM 3927 N N . ALA D 2 70 ? 11.484 -3.736 20.751 1.00 30.64 115 ALA B N 1
ATOM 3928 C CA . ALA D 2 70 ? 12.426 -4.856 20.548 1.00 36.79 115 ALA B CA 1
ATOM 3929 C C . ALA D 2 70 ? 12.520 -5.747 21.782 1.00 31.87 115 ALA B C 1
ATOM 3930 O O . ALA D 2 70 ? 12.346 -5.262 22.903 1.00 28.09 115 ALA B O 1
ATOM 3932 N N . THR D 2 71 ? 12.856 -7.011 21.550 1.00 29.41 116 THR B N 1
ATOM 3933 C CA . THR D 2 71 ? 12.966 -7.977 22.647 1.00 30.56 116 THR B CA 1
ATOM 3934 C C . THR D 2 71 ? 14.290 -7.777 23.339 1.00 31.07 116 THR B C 1
ATOM 3935 O O . THR D 2 71 ? 15.316 -7.783 22.656 1.00 34.77 116 THR B O 1
ATOM 3939 N N . ALA D 2 72 ? 14.253 -7.595 24.656 1.00 31.34 117 ALA B N 1
ATOM 3940 C CA . ALA D 2 72 ? 15.480 -7.430 25.461 1.00 31.76 117 ALA B CA 1
ATOM 3941 C C . ALA D 2 72 ? 16.118 -8.779 25.790 1.00 35.53 117 ALA B C 1
ATOM 3942 O O . ALA D 2 72 ? 15.380 -9.751 25.980 1.00 35.48 117 ALA B O 1
ATOM 3944 N N . GLY D 2 73 ? 17.448 -8.819 25.844 1.00 35.69 118 GLY B N 1
ATOM 3945 C CA . GLY D 2 73 ? 18.173 -10.046 26.221 1.00 37.12 118 GLY B CA 1
ATOM 3946 C C . GLY D 2 73 ? 18.023 -11.157 25.212 1.00 40.43 118 GLY B C 1
ATOM 3947 O O . GLY D 2 73 ? 17.994 -12.324 25.629 1.00 39.15 118 GLY B O 1
ATOM 3948 N N . LEU D 2 74 ? 17.952 -10.810 23.930 1.00 35.04 119 LEU B N 1
ATOM 3949 C CA . LEU D 2 74 ? 17.733 -11.832 22.879 1.00 42.76 119 LEU B CA 1
ATOM 3950 C C . LEU D 2 74 ? 18.883 -12.844 22.897 1.00 44.27 119 LEU B C 1
ATOM 3951 O O . LEU D 2 74 ? 20.041 -12.425 22.999 1.00 44.14 119 LEU B O 1
ATOM 3956 N N . GLU D 2 75 ? 18.545 -14.130 22.812 1.00 44.54 120 GLU B N 1
ATOM 3957 C CA . GLU D 2 75 ? 19.582 -15.184 22.721 1.00 48.72 120 GLU B CA 1
ATOM 3958 C C . GLU D 2 75 ? 20.454 -14.868 21.507 1.00 43.85 120 GLU B C 1
ATOM 3959 O O . GLU D 2 75 ? 19.890 -14.577 20.445 1.00 42.99 120 GLU B O 1
ATOM 3965 N N . GLY D 2 76 ? 21.771 -14.882 21.683 1.00 43.68 121 GLY B N 1
ATOM 3966 C CA . GLY D 2 76 ? 22.677 -14.529 20.581 1.00 42.39 121 GLY B CA 1
ATOM 3967 C C . GLY D 2 76 ? 23.239 -13.135 20.746 1.00 44.88 121 GLY B C 1
ATOM 3968 O O . GLY D 2 76 ? 24.194 -12.814 20.027 1.00 44.48 121 GLY B O 1
ATOM 3969 N N . SER D 2 77 ? 22.658 -12.336 21.647 1.00 53.65 122 SER B N 1
ATOM 3970 C CA . SER D 2 77 ? 23.166 -10.969 21.930 1.00 53.86 122 SER B CA 1
ATOM 3971 C C . SER D 2 77 ? 24.299 -11.058 22.961 1.00 56.05 122 SER B C 1
ATOM 3972 O O . SER D 2 77 ? 24.215 -11.965 23.815 1.00 59.62 122 SER B O 1
#

Foldseek 3Di:
DPDDWDWDADPVQAIATFDDDPPVQPKDKAWDPDPQWDHDPVRAIFGWTFMWIDGDPDIDTFIWGGARRATEGQWAPRVDHWDFPADDQFWTWIARQVQQRQKIFIFGQDNRNSHTYGDAEMEGADPVVQVVDVVSVCVNVVSVCVRRQVGRPPSDWHKYFYANHQPSVDSPRSVRGPDIDTDD/DFQEKEKEADDPQKWKAKQRHTDPWAQDPPRITIDGDDADWIWIWIDHPPWIFIDIDGDDHHYYHYDYGHTPDPVVD/DFAFDDPDFWDWDADPVQAIATFHDDCPVFPKDKAWDPDPQWDQDPVSAIFGWGWMWIDGPNDIDTFIFGGARRATEGQFAPRPDHWDFPADDQAWTWIARQPQAHQKIFIFGHDNRNSHTYGDQEMEGADDVVLVVDVVSVCVNLVSRLVRRQVGGPDRDHGKYFYANAQCNRGSHRSVRGPDIDD/DKEKEKEAADPQKWKDKQNHTDPWFADDNRMTIDIGDAAWIWIWIHRPPWIFIDIDGDDDYYYHYDYGHTPPDPVD

Secondary structure (DSSP, 8-state):
-PPBPP-PPPEEEE-TTS-EEEE------S--EEE----TTEEE-TTSBEEEEEE-EEEETTEEE--EEEEETTEEEESB--TT---EEEEE-SSEEEEE--TTSTTEEEEEEEETTTTEEEEEEEEEEE--HHHHT-HHHHHHHHHHHHHHHGGGBSS--PPEEEEESS--TTBSSTTTT--EEE-/--EEEEEE--TT-EEEETTEEE-----TTSEEEEEE-SEEEEEEEEETTEEEEEEEEE-SSEEEEE-PEETT-TT-/--PPPEEEE-TTS-EEEE------S--EEEEE--TTEEE-TTSBEEEEEE-EEEETTEEE--EEEEETTEEEESB--TT---EEEEE-SSEEEEE--TTSTTEEEEEEEETTTTEEEEEEEEEEE--TTGGG-HHHHHHHHHHHHHHHGGGBSS----EEEEESS--TTSSSTTTT--EEEE--/---EEEEEE--TT-EEEETTEEE---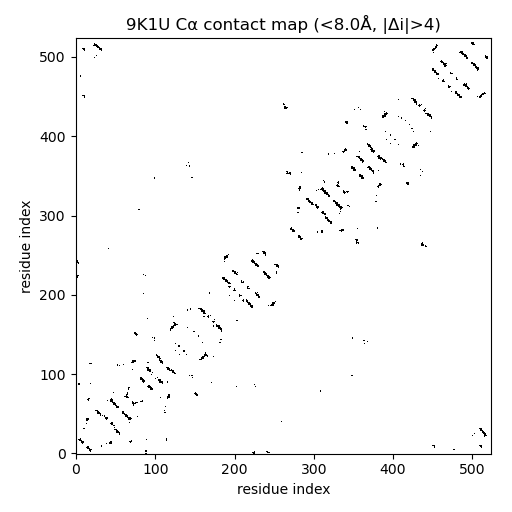--GGGEEEEEE-SEEEEEEEEETTEEEEEEEEE-SSEEEE--PEES-GGG-

InterPro domains:
  IPR000719 Protein kinase domain [PF00069] (23-286)
  IPR000719 Protein kinase domain [PS50011] (23-299)
  IPR011009 Protein kinase-like domain superfamily [SSF56112] (17-300)
  IPR017441 Protein kinase, ATP binding site [PS00107] (29-52)

Organism: Serratia marcescens (NCBI:txid615)